Protein 4OB9 (pdb70)

InterPro domains:
  IPR000453 Chorismate synthase [MF_00300] (10-352)
  IPR000453 Chorismate synthase [PF01264] (10-345)
  IPR000453 Chorismate synthase [PIRSF001456] (4-351)
  IPR000453 Chorismate synthase [PTHR21085] (4-352)
  IPR000453 Chorismate synthase [TIGR00033] (10-350)
  IPR000453 Chorismate synthase [cd07304] (10-343)
  IPR020541 Chorismate synthase, conserved site [PS00787] (16-31)
  IPR020541 Chorismate synthase, conserved site [PS00788] (124-140)
  IPR020541 Chorismate synthase, conserved site [PS00789] (319-335)
  IPR035904 Chorismate synthase AroC superfamily [G3DSA:3.60.150.10] (1-363)
  IPR035904 Chorismate synthase AroC superfamily [SSF103263] (4-351)

Foldseek 3Di:
DDPAWDFDAQIKGKDDDLPGQKIKIKTAHDDKFFFDAQVLQVVLLVVLFLDQVPDDPDHDPDWGKHWDDQDDPRIGHNDIIMIMIGDCVVVPDDGDPSRVQRSLLSSLSVLQSVCCAWQVKDKFKAWQDWAPQGADDADCVCLSVARQSHRHPVSRVVVVVVLVVCLVVQAATKTKMKMKIARQDWFFFDPDQTQLQNQLFVLLPVDPQWDDKAWALGPVPVVDDDDQDDPDPDGDDPPPPNRQQGDPSIGPSHMHIMMTMGGTDHVSPRHRYSVSSCRSSSSSSNSSSSSSRVVVRVVVDDDDDDPPGRGHD/DDPAWDFDQFIWGWDDDLPGQKIKIKTAHDAKFQQDDQVLQVVLLCLLQPAQVRRPPNDDHDWGKHWDDQDDPRIGPRGIIMIMTGDPPPVVDDGDCSRVLSRLLSSLSSLQSVCCVVFNKDKFKAWQDKAPQGADDAACVCLSVARQSHRHNVCRVVVVVVLVVQLVPQEATKTKMKMKIFRADWFFADPDQTQLVNQLFVLLVPDPQWDDKAWAVGPCVVVDDDDQDDDDDPPDDRPPPNRQQADPRIGDRGMHIMMTMGGFDHVRDSDYYSPSSCRSSSSSSSSSSSSSRVVVRCVPPPHDDDPQDPHPD

Radius of gyration: 24.85 Å; Cα contacts (8 Å, |Δi|>4): 1427; chains: 2; bounding box: 66×76×68 Å

CATH classification: 3.60.150.10

Sequence (626 aa):
MAGNSIGQLFRVTTCGESHGVGLMAIVDGVPPGLALTEEDLQKDLDRRKPGTSKFATQRKEPDQVEIISGVFEGKTTGTPIGLLIRNTDQKGGGRSSARETAMRVAAGAIAKKYLAEKFGVLIRGHVTQIGNEVAEKLDWNEVPNNPFFCGDVDAVPRFEALVTSLREQGTSCGAKLEILAEKVPVGWGEPVFDRLDADIAHAMMSINAVKGVEIGDGFAVAGQFGHETRDELTSHGFLANHAGGILGGISSGQTIRVAIALKPTAKGRHDPCVGVRATPIAEAMLAIVLMDHFLRHRAQNADVVPPFAPIEPMAGNSIGQLFRVTTCGESHGVGLMAIVDGVPPGLALTEEDLQKDLDRRKPGTSKFATQRKEPDQVEIISGVFEGKTTGTPIGLLIRNTDQKGGGRSSARETAMRVAAGAIAKKYLAEKFGVLIRGHVTQIGNEVAEKLDWNEVPNNPFFCGDVDAVPRFEALVTSLREQGTSCGAKLEILAEKVPVGWGEPVFDRLDADIAHAMMSINAVKGVEIGDGFAVAGQFGHETRDELTSHGFLANHAGGILGGISSGQTIRVAIALKPTAKGRHDPCVGVRATPIAEAMLAIVLMDHFLRHRAQNADVVPPFAPIEP

B-factor: mean 46.36, std 29.15, range [14.9, 162.85]

Structure (mmCIF, N/CA/C/O backbone):
data_4OB9
#
_entry.id   4OB9
#
_cell.length_a   72.980
_cell.length_b   89.790
_cell.length_c   108.380
_cell.angle_alpha   90.00
_cell.angle_beta   90.00
_cell.angle_gamma   90.00
#
_symmetry.space_group_name_H-M   'P 21 2 21'
#
loop_
_entity.id
_entity.type
_entity.pdbx_description
1 polymer 'Chorismate synthase'
2 water water
#
loop_
_atom_site.group_PDB
_atom_site.id
_atom_site.type_symbol
_atom_site.label_atom_id
_atom_site.label_alt_id
_atom_site.label_comp_id
_atom_site.label_asym_id
_atom_site.label_entity_id
_atom_site.label_seq_id
_atom_site.pdbx_PDB_ins_code
_atom_site.Cartn_x
_atom_site.Cartn_y
_atom_site.Cartn_z
_atom_site.occupancy
_atom_site.B_iso_or_equiv
_atom_site.auth_seq_id
_atom_site.auth_comp_id
_atom_site.auth_asym_id
_atom_site.auth_atom_id
_atom_site.pdbx_PDB_model_num
ATOM 1 N N . MET A 1 1 ? -4.346 97.781 121.649 1.00 34.29 1 MET A N 1
ATOM 2 C CA . MET A 1 1 ? -3.829 98.915 122.426 1.00 34.73 1 MET A CA 1
ATOM 3 C C . MET A 1 1 ? -2.350 98.964 121.979 1.00 35.68 1 MET A C 1
ATOM 4 O O . MET A 1 1 ? -1.478 98.151 122.374 1.00 35.78 1 MET A O 1
ATOM 9 N N . ALA A 1 2 ? -2.125 99.897 121.053 1.00 31.15 2 ALA A N 1
ATOM 10 C CA . ALA A 1 2 ? -0.947 99.973 120.298 1.00 25.63 2 ALA A CA 1
ATOM 11 C C . ALA A 1 2 ? -1.018 101.250 119.510 1.00 28.46 2 ALA A C 1
ATOM 12 O O . ALA A 1 2 ? -2.113 101.754 119.235 1.00 30.10 2 ALA A O 1
ATOM 14 N N . GLY A 1 3 ? 0.173 101.829 119.312 1.00 26.51 3 GLY A N 1
ATOM 15 C CA . GLY A 1 3 ? 0.526 102.567 118.148 1.00 23.08 3 GLY A CA 1
ATOM 16 C C . GLY A 1 3 ? 1.555 101.626 117.486 1.00 23.76 3 GLY A C 1
ATOM 17 O O . GLY A 1 3 ? 2.735 101.534 117.894 1.00 21.05 3 GLY A O 1
ATOM 18 N N . ASN A 1 4 ? 1.082 100.939 116.434 1.00 22.22 4 ASN A N 1
ATOM 19 C CA . ASN A 1 4 ? 1.671 99.700 115.932 1.00 20.84 4 ASN A CA 1
ATOM 20 C C . ASN A 1 4 ? 2.448 99.917 114.644 1.00 20.73 4 ASN A C 1
ATOM 21 O O . ASN A 1 4 ? 2.833 98.968 113.943 1.00 19.83 4 ASN A O 1
ATOM 26 N N . SER A 1 5 ? 2.751 101.174 114.375 1.00 19.46 5 SER A N 1
ATOM 27 C CA . SER A 1 5 ? 3.517 101.455 113.203 1.00 20.32 5 SER A CA 1
ATOM 28 C C . SER A 1 5 ? 4.584 102.544 113.344 1.00 18.60 5 SER A C 1
ATOM 29 O O . SER A 1 5 ? 4.464 103.423 114.188 1.00 17.16 5 SER A O 1
ATOM 32 N N . ILE A 1 6 ? 5.615 102.477 112.505 1.00 17.51 6 ILE A N 1
ATOM 33 C CA . ILE A 1 6 ? 6.748 103.407 112.536 1.00 18.38 6 ILE A CA 1
ATOM 34 C C . ILE A 1 6 ? 7.335 103.634 111.136 1.00 19.10 6 ILE A C 1
ATOM 35 O O . ILE A 1 6 ? 7.372 102.713 110.344 1.00 20.41 6 ILE A O 1
ATOM 40 N N . GLY A 1 7 ? 7.732 104.874 110.826 1.00 19.05 7 GLY A N 1
ATOM 41 C CA . GLY A 1 7 ? 8.207 105.264 109.498 1.00 19.20 7 GLY A CA 1
ATOM 42 C C . GLY A 1 7 ? 7.206 106.080 108.679 1.00 20.71 7 GLY A C 1
ATOM 43 O O . GLY A 1 7 ? 6.030 105.998 108.930 1.00 22.79 7 GLY A O 1
ATOM 44 N N . GLN A 1 8 ? 7.668 106.874 107.713 1.00 21.77 8 GLN A N 1
ATOM 45 C CA . GLN A 1 8 ? 6.795 107.519 106.745 1.00 23.38 8 GLN A CA 1
ATOM 46 C C . GLN A 1 8 ? 6.963 106.833 105.378 1.00 24.92 8 GLN A C 1
ATOM 47 O O . GLN A 1 8 ? 5.976 106.448 104.749 1.00 27.47 8 GLN A O 1
ATOM 53 N N . LEU A 1 9 ? 8.192 106.599 104.926 1.00 24.91 9 LEU A N 1
ATOM 54 C CA . LEU A 1 9 ? 8.362 105.877 103.624 1.00 24.17 9 LEU A CA 1
ATOM 55 C C . LEU A 1 9 ? 8.750 104.384 103.812 1.00 24.68 9 LEU A C 1
ATOM 56 O O . LEU A 1 9 ? 8.124 103.473 103.297 1.00 25.12 9 LEU A O 1
ATOM 61 N N . PHE A 1 10 ? 9.792 104.139 104.578 1.00 24.23 10 PHE A N 1
ATOM 62 C CA . PHE A 1 10 ? 10.011 102.802 105.055 1.00 22.35 10 PHE A CA 1
ATOM 63 C C . PHE A 1 10 ? 9.197 102.734 106.313 1.00 22.47 10 PHE A C 1
ATOM 64 O O . PHE A 1 10 ? 9.617 103.268 107.345 1.00 22.36 10 PHE A O 1
ATOM 72 N N . ARG A 1 11 ? 8.086 102.007 106.225 1.00 22.34 11 ARG A N 1
ATOM 73 C CA . ARG A 1 11 ? 7.054 101.988 107.211 1.00 22.47 11 ARG A CA 1
ATOM 74 C C . ARG A 1 11 ? 6.933 100.562 107.633 1.00 22.39 11 ARG A C 1
ATOM 75 O O . ARG A 1 11 ? 6.927 99.634 106.816 1.00 21.42 11 ARG A O 1
ATOM 83 N N . VAL A 1 12 ? 6.846 100.369 108.935 1.00 22.90 12 VAL A N 1
ATOM 84 C CA . VAL A 1 12 ? 6.650 99.051 109.480 1.00 21.41 12 VAL A CA 1
ATOM 85 C C . VAL A 1 12 ? 5.462 98.994 110.395 1.00 21.33 12 VAL A C 1
ATOM 86 O O . VAL A 1 12 ? 5.472 99.685 111.410 1.00 23.02 12 VAL A O 1
ATOM 90 N N . THR A 1 13 ? 4.493 98.123 110.089 1.00 20.62 13 THR A N 1
ATOM 91 C CA . THR A 1 13 ? 3.260 97.987 110.871 1.00 19.61 13 THR A CA 1
ATOM 92 C C . THR A 1 13 ? 3.128 96.588 111.412 1.00 19.13 13 THR A C 1
ATOM 93 O O . THR A 1 13 ? 3.358 95.609 110.706 1.00 19.32 13 THR A O 1
ATOM 97 N N . THR A 1 14 ? 2.745 96.479 112.671 1.00 18.55 14 THR A N 1
ATOM 98 C CA . THR A 1 14 ? 2.818 95.222 113.330 1.00 17.56 14 THR A CA 1
ATOM 99 C C . THR A 1 14 ? 1.577 94.982 114.108 1.00 19.42 14 THR A C 1
ATOM 100 O O . THR A 1 14 ? 0.821 95.911 114.394 1.00 17.83 14 THR A O 1
ATOM 104 N N . CYS A 1 15 ? 1.395 93.709 114.455 1.00 21.11 15 CYS A N 1
ATOM 105 C CA . CYS A 1 15 ? 0.364 93.259 115.366 1.00 22.12 15 CYS A CA 1
ATOM 106 C C . CYS A 1 15 ? 0.718 91.861 115.921 1.00 21.81 15 CYS A C 1
ATOM 107 O O . CYS A 1 15 ? 1.634 91.206 115.442 1.00 22.58 15 CYS A O 1
ATOM 110 N N . GLY A 1 16 ? -0.008 91.394 116.920 1.00 23.31 16 GLY A N 1
ATOM 111 C CA . GLY A 1 16 ? 0.334 90.131 117.549 1.00 26.79 16 GLY A CA 1
ATOM 112 C C . GLY A 1 16 ? 0.503 90.235 119.051 1.00 30.16 16 GLY A C 1
ATOM 113 O O . GLY A 1 16 ? 1.243 91.098 119.582 1.00 30.31 16 GLY A O 1
ATOM 114 N N . GLU A 1 17 ? -0.218 89.375 119.754 1.00 30.55 17 GLU A N 1
ATOM 115 C CA . GLU A 1 17 ? 0.024 89.217 121.166 1.00 34.18 17 GLU A CA 1
ATOM 116 C C . GLU A 1 17 ? 0.958 88.000 121.343 1.00 37.03 17 GLU A C 1
ATOM 117 O O . GLU A 1 17 ? 0.945 87.055 120.528 1.00 36.06 17 GLU A O 1
ATOM 123 N N . SER A 1 18 ? 1.784 88.045 122.384 1.00 37.30 18 SER A N 1
ATOM 124 C CA . SER A 1 18 ? 2.654 86.925 122.772 1.00 41.13 18 SER A CA 1
ATOM 125 C C . SER A 1 18 ? 1.958 85.561 122.974 1.00 38.68 18 SER A C 1
ATOM 126 O O . SER A 1 18 ? 2.554 84.518 122.734 1.00 34.22 18 SER A O 1
ATOM 129 N N . HIS A 1 19 ? 0.717 85.543 123.393 1.00 41.57 19 HIS A N 1
ATOM 130 C CA . HIS A 1 19 ? -0.030 84.308 123.392 1.00 46.37 19 HIS A CA 1
ATOM 131 C C . HIS A 1 19 ? -1.115 84.290 122.416 1.00 42.03 19 HIS A C 1
ATOM 132 O O . HIS A 1 19 ? -2.038 83.512 122.518 1.00 42.12 19 HIS A O 1
ATOM 139 N N . GLY A 1 20 ? -1.017 85.187 121.474 1.00 37.51 20 GLY A N 1
ATOM 140 C CA . GLY A 1 20 ? -1.888 85.202 120.321 1.00 34.79 20 GLY A CA 1
ATOM 141 C C . GLY A 1 20 ? -1.463 84.093 119.385 1.00 31.27 20 GLY A C 1
ATOM 142 O O . GLY A 1 20 ? -0.438 83.449 119.608 1.00 29.21 20 GLY A O 1
ATOM 143 N N . VAL A 1 21 ? -2.239 83.904 118.325 1.00 28.93 21 VAL A N 1
ATOM 144 C CA . VAL A 1 21 ? -1.925 82.914 117.315 1.00 29.46 21 VAL A CA 1
ATOM 145 C C . VAL A 1 21 ? -0.559 83.174 116.649 1.00 29.56 21 VAL A C 1
ATOM 146 O O . VAL A 1 21 ? 0.277 82.264 116.495 1.00 31.63 21 VAL A O 1
ATOM 150 N N . GLY A 1 22 ? -0.303 84.411 116.271 1.00 27.85 22 GLY A N 1
ATOM 151 C CA . GLY A 1 22 ? 0.972 84.684 115.613 1.00 26.30 22 GLY A CA 1
ATOM 152 C C . GLY A 1 22 ? 1.261 86.157 115.659 1.00 24.75 22 GLY A C 1
ATOM 153 O O . GLY A 1 22 ? 0.516 86.909 116.282 1.00 23.50 22 GLY A O 1
ATOM 154 N N . LEU A 1 23 ? 2.349 86.553 115.004 1.00 23.51 23 LEU A N 1
ATOM 155 C CA . LEU A 1 23 ? 2.803 87.930 114.977 1.00 22.15 23 LEU A CA 1
ATOM 156 C C . LEU A 1 23 ? 2.909 88.324 113.536 1.00 21.44 23 LEU A C 1
ATOM 157 O O . LEU A 1 23 ? 3.138 87.484 112.707 1.00 20.93 23 LEU A O 1
ATOM 162 N N . MET A 1 24 ? 2.745 89.596 113.215 1.00 21.54 24 MET A N 1
ATOM 163 C CA . MET A 1 24 ? 2.776 89.982 111.819 1.00 21.43 24 MET A CA 1
ATOM 164 C C . MET A 1 24 ? 3.374 91.346 111.685 1.00 21.15 24 MET A C 1
ATOM 165 O O . MET A 1 24 ? 3.284 92.156 112.613 1.00 19.57 24 MET A O 1
ATOM 170 N N . ALA A 1 25 ? 3.963 91.593 110.515 1.00 18.83 25 ALA A N 1
ATOM 171 C CA . ALA A 1 25 ? 4.254 92.948 110.136 1.00 19.12 25 ALA A CA 1
ATOM 172 C C . ALA A 1 25 ? 3.921 93.114 108.669 1.00 18.44 25 ALA A C 1
ATOM 173 O O . ALA A 1 25 ? 3.732 92.121 107.956 1.00 17.62 25 ALA A O 1
ATOM 175 N N . ILE A 1 26 ? 3.793 94.360 108.249 1.00 16.50 26 ILE A N 1
ATOM 176 C CA . ILE A 1 26 ? 3.740 94.652 106.868 1.00 18.11 26 ILE A CA 1
ATOM 177 C C . ILE A 1 26 ? 4.758 95.744 106.720 1.00 18.27 26 ILE A C 1
ATOM 178 O O . ILE A 1 26 ? 4.654 96.752 107.390 1.00 19.98 26 ILE A O 1
ATOM 183 N N . VAL A 1 27 ? 5.729 95.531 105.876 1.00 17.66 27 VAL A N 1
ATOM 184 C CA . VAL A 1 27 ? 6.751 96.495 105.669 1.00 18.92 27 VAL A CA 1
ATOM 185 C C . VAL A 1 27 ? 6.631 97.171 104.337 1.00 20.73 27 VAL A C 1
ATOM 186 O O . VAL A 1 27 ? 6.721 96.542 103.337 1.00 23.62 27 VAL A O 1
ATOM 190 N N . ASP A 1 28 ? 6.481 98.480 104.364 1.00 21.56 28 ASP A N 1
ATOM 191 C CA . ASP A 1 28 ? 6.353 99.286 103.181 1.00 22.31 28 ASP A CA 1
ATOM 192 C C . ASP A 1 28 ? 7.622 99.874 102.734 1.00 20.74 28 ASP A C 1
ATOM 193 O O . ASP A 1 28 ? 8.463 100.053 103.503 1.00 21.34 28 ASP A O 1
ATOM 198 N N . GLY A 1 29 ? 7.739 100.161 101.456 1.00 20.02 29 GLY A N 1
ATOM 199 C CA . GLY A 1 29 ? 8.785 100.996 100.907 1.00 18.42 29 GLY A CA 1
ATOM 200 C C . GLY A 1 29 ? 10.161 100.552 100.469 1.00 18.75 29 GLY A C 1
ATOM 201 O O . GLY A 1 29 ? 10.908 101.334 99.992 1.00 17.50 29 GLY A O 1
ATOM 202 N N . VAL A 1 30 ? 10.476 99.292 100.621 1.00 18.92 30 VAL A N 1
ATOM 203 C CA . VAL A 1 30 ? 11.717 98.770 100.133 1.00 20.59 30 VAL A CA 1
ATOM 204 C C . VAL A 1 30 ? 11.658 98.698 98.633 1.00 21.79 30 VAL A C 1
ATOM 205 O O . VAL A 1 30 ? 10.754 98.135 98.077 1.00 23.70 30 VAL A O 1
ATOM 209 N N . PRO A 1 31 ? 12.662 99.268 98.008 1.00 21.83 31 PRO A N 1
ATOM 210 C CA . PRO A 1 31 ? 12.862 99.248 96.529 1.00 22.80 31 PRO A CA 1
ATOM 211 C C . PRO A 1 31 ? 12.862 97.840 95.955 1.00 23.01 31 PRO A C 1
ATOM 212 O O . PRO A 1 31 ? 13.125 96.908 96.672 1.00 24.38 31 PRO A O 1
ATOM 216 N N . PRO A 1 32 ? 12.544 97.669 94.664 1.00 24.41 32 PRO A N 1
ATOM 217 C CA . PRO A 1 32 ? 12.672 96.323 94.140 1.00 23.94 32 PRO A CA 1
ATOM 218 C C . PRO A 1 32 ? 14.137 95.938 94.003 1.00 26.09 32 PRO A C 1
ATOM 219 O O . PRO A 1 32 ? 15.015 96.840 93.921 1.00 25.84 32 PRO A O 1
ATOM 223 N N . GLY A 1 33 ? 14.406 94.621 94.042 1.00 25.37 33 GLY A N 1
ATOM 224 C CA . GLY A 1 33 ? 15.712 94.081 93.657 1.00 24.94 33 GLY A CA 1
ATOM 225 C C . GLY A 1 33 ? 16.737 93.756 94.734 1.00 29.70 33 GLY A C 1
ATOM 226 O O . GLY A 1 33 ? 17.905 93.502 94.414 1.00 35.47 33 GLY A O 1
ATOM 227 N N . LEU A 1 34 ? 16.330 93.738 96.007 1.00 26.90 34 LEU A N 1
ATOM 228 C CA . LEU A 1 34 ? 17.180 93.239 97.075 1.00 23.38 34 LEU A CA 1
ATOM 229 C C . LEU A 1 34 ? 16.982 91.733 97.277 1.00 22.81 34 LEU A C 1
ATOM 230 O O . LEU A 1 34 ? 15.884 91.208 97.203 1.00 24.01 34 LEU A O 1
ATOM 235 N N . ALA A 1 35 ? 18.077 91.040 97.506 1.00 22.16 35 ALA A N 1
ATOM 236 C CA . ALA A 1 35 ? 18.100 89.601 97.547 1.00 22.39 35 ALA A CA 1
ATOM 237 C C . ALA A 1 35 ? 17.632 89.344 98.932 1.00 22.67 35 ALA A C 1
ATOM 238 O O . ALA A 1 35 ? 18.171 89.962 99.870 1.00 23.28 35 ALA A O 1
ATOM 240 N N . LEU A 1 36 ? 16.610 88.497 99.094 1.00 23.79 36 LEU A N 1
ATOM 241 C CA . LEU A 1 36 ? 16.002 88.356 100.421 1.00 24.37 36 LEU A CA 1
ATOM 242 C C . LEU A 1 36 ? 15.267 87.039 100.596 1.00 26.66 36 LEU A C 1
ATOM 243 O O . LEU A 1 36 ? 14.359 86.745 99.835 1.00 27.78 36 LEU A O 1
ATOM 248 N N . THR A 1 37 ? 15.621 86.265 101.613 1.00 26.24 37 THR A N 1
ATOM 249 C CA . THR A 1 37 ? 14.773 85.154 101.984 1.00 29.44 37 THR A CA 1
ATOM 250 C C . THR A 1 37 ? 14.613 85.079 103.467 1.00 29.48 37 THR A C 1
ATOM 251 O O . THR A 1 37 ? 15.167 85.902 104.173 1.00 28.72 37 THR A O 1
ATOM 255 N N . GLU A 1 38 ? 13.872 84.073 103.931 1.00 30.40 38 GLU A N 1
ATOM 256 C CA . GLU A 1 38 ? 13.540 83.979 105.351 1.00 34.25 38 GLU A CA 1
ATOM 257 C C . GLU A 1 38 ? 14.845 83.946 106.111 1.00 34.44 38 GLU A C 1
ATOM 258 O O . GLU A 1 38 ? 14.972 84.627 107.134 1.00 34.63 38 GLU A O 1
ATOM 264 N N . GLU A 1 39 ? 15.843 83.236 105.584 1.00 36.04 39 GLU A N 1
ATOM 265 C CA . GLU A 1 39 ? 17.093 83.065 106.327 1.00 39.02 39 GLU A CA 1
ATOM 266 C C . GLU A 1 39 ? 17.762 84.362 106.678 1.00 35.60 39 GLU A C 1
ATOM 267 O O . GLU A 1 39 ? 18.345 84.472 107.722 1.00 38.51 39 GLU A O 1
ATOM 273 N N . ASP A 1 40 ? 17.678 85.353 105.811 1.00 36.45 40 ASP A N 1
ATOM 274 C CA . ASP A 1 40 ? 18.287 86.655 106.081 1.00 37.13 40 ASP A CA 1
ATOM 275 C C . ASP A 1 40 ? 17.641 87.292 107.296 1.00 35.89 40 ASP A C 1
ATOM 276 O O . ASP A 1 40 ? 18.198 88.197 107.908 1.00 34.84 40 ASP A O 1
ATOM 281 N N . LEU A 1 41 ? 16.450 86.819 107.620 1.00 32.21 41 LEU A N 1
ATOM 282 C CA . LEU A 1 41 ? 15.729 87.329 108.755 1.00 33.22 41 LEU A CA 1
ATOM 283 C C . LEU A 1 41 ? 15.960 86.448 110.002 1.00 35.26 41 LEU A C 1
ATOM 284 O O . LEU A 1 41 ? 16.113 86.984 111.097 1.00 33.84 41 LEU A O 1
ATOM 289 N N . GLN A 1 42 ? 15.991 85.114 109.853 1.00 36.42 42 GLN A N 1
ATOM 290 C CA . GLN A 1 42 ? 16.190 84.264 111.029 1.00 38.88 42 GLN A CA 1
ATOM 291 C C . GLN A 1 42 ? 17.538 84.573 111.621 1.00 39.24 42 GLN A C 1
ATOM 292 O O . GLN A 1 42 ? 17.665 84.698 112.836 1.00 43.49 42 GLN A O 1
ATOM 298 N N . LYS A 1 43 ? 18.540 84.716 110.772 1.00 38.74 43 LYS A N 1
ATOM 299 C CA . LYS A 1 43 ? 19.882 84.989 111.259 1.00 44.05 43 LYS A CA 1
ATOM 300 C C . LYS A 1 43 ? 19.800 86.097 112.283 1.00 44.25 43 LYS A C 1
ATOM 301 O O . LYS A 1 43 ? 20.357 85.974 113.367 1.00 48.54 43 LYS A O 1
ATOM 307 N N . ASP A 1 44 ? 19.080 87.163 111.952 1.00 42.67 44 ASP A N 1
ATOM 308 C CA . ASP A 1 44 ? 18.899 88.264 112.884 1.00 41.56 44 ASP A CA 1
ATOM 309 C C . ASP A 1 44 ? 17.990 87.888 114.042 1.00 41.49 44 ASP A C 1
ATOM 310 O O . ASP A 1 44 ? 18.317 88.165 115.179 1.00 41.20 44 ASP A O 1
ATOM 315 N N . LEU A 1 45 ? 16.860 87.240 113.773 1.00 41.30 45 LEU A N 1
ATOM 316 C CA . LEU A 1 45 ? 16.012 86.777 114.881 1.00 41.61 45 LEU A CA 1
ATOM 317 C C . LEU A 1 45 ? 16.765 85.903 115.882 1.00 41.80 45 LEU A C 1
ATOM 318 O O . LEU A 1 45 ? 16.686 86.151 117.082 1.00 40.87 45 LEU A O 1
ATOM 323 N N . ASP A 1 46 ? 17.515 84.921 115.374 1.00 42.27 46 ASP A N 1
ATOM 324 C CA . ASP A 1 46 ? 18.259 83.943 116.201 1.00 41.47 46 ASP A CA 1
ATOM 325 C C . ASP A 1 46 ? 19.472 84.527 116.967 1.00 41.49 46 ASP A C 1
ATOM 326 O O . ASP A 1 46 ? 20.017 83.891 117.870 1.00 47.37 46 ASP A O 1
ATOM 331 N N . ARG A 1 47 ? 19.857 85.751 116.625 1.00 41.67 47 ARG A N 1
ATOM 332 C CA . ARG A 1 47 ? 20.903 86.501 117.342 1.00 42.27 47 ARG A CA 1
ATOM 333 C C . ARG A 1 47 ? 20.494 87.074 118.699 1.00 44.12 47 ARG A C 1
ATOM 334 O O . ARG A 1 47 ? 21.324 87.618 119.397 1.00 47.30 47 ARG A O 1
ATOM 342 N N . ARG A 1 48 ? 19.214 86.965 119.055 1.00 50.36 48 ARG A N 1
ATOM 343 C CA . ARG A 1 48 ? 18.720 87.293 120.396 1.00 51.33 48 ARG A CA 1
ATOM 344 C C . ARG A 1 48 ? 19.265 86.270 121.393 1.00 58.57 48 ARG A C 1
ATOM 345 O O . ARG A 1 48 ? 19.321 86.508 122.602 1.00 62.18 48 ARG A O 1
ATOM 353 N N . LYS A 1 49 ? 19.636 85.110 120.873 1.00 63.98 49 LYS A N 1
ATOM 354 C CA . LYS A 1 49 ? 20.284 84.092 121.667 1.00 71.56 49 LYS A CA 1
ATOM 355 C C . LYS A 1 49 ? 21.731 83.940 121.172 1.00 76.36 49 LYS A C 1
ATOM 356 O O . LYS A 1 49 ? 21.984 83.176 120.227 1.00 80.24 49 LYS A O 1
ATOM 362 N N . PRO A 1 50 ? 22.680 84.692 121.783 1.00 76.07 50 PRO A N 1
ATOM 363 C CA . PRO A 1 50 ? 24.081 84.673 121.324 1.00 77.90 50 PRO A CA 1
ATOM 364 C C . PRO A 1 50 ? 24.620 83.248 121.184 0.50 80.04 50 PRO A C 1
ATOM 365 O O . PRO A 1 50 ? 25.452 82.978 120.319 0.50 81.98 50 PRO A O 1
ATOM 369 N N . GLY A 1 51 ? 24.135 82.346 122.029 0.50 78.62 51 GLY A N 1
ATOM 370 C CA . GLY A 1 51 ? 24.337 80.927 121.815 0.50 76.11 51 GLY A CA 1
ATOM 371 C C . GLY A 1 51 ? 22.966 80.306 121.679 0.50 75.54 51 GLY A C 1
ATOM 372 O O . GLY A 1 51 ? 22.103 80.522 122.531 0.50 76.51 51 GLY A O 1
ATOM 373 N N . THR A 1 52 ? 22.744 79.567 120.596 0.50 72.88 52 THR A N 1
ATOM 374 C CA . THR A 1 52 ? 21.493 78.829 120.431 0.50 74.80 52 THR A CA 1
ATOM 375 C C . THR A 1 52 ? 21.701 77.347 120.762 0.50 73.93 52 THR A C 1
ATOM 376 O O . THR A 1 52 ? 20.784 76.675 121.236 0.50 74.63 52 THR A O 1
ATOM 380 N N . SER A 1 53 ? 22.887 76.858 120.450 0.50 76.33 53 SER A N 1
ATOM 381 C CA . SER A 1 53 ? 23.516 75.691 121.049 0.50 78.97 53 SER A CA 1
ATOM 382 C C . SER A 1 53 ? 23.875 75.919 122.529 0.50 80.23 53 SER A C 1
ATOM 383 O O . SER A 1 53 ? 23.751 75.025 123.350 0.50 83.59 53 SER A O 1
ATOM 386 N N . LYS A 1 54 ? 24.223 77.150 122.864 0.50 81.28 54 LYS A N 1
ATOM 387 C CA . LYS A 1 54 ? 24.553 77.502 124.222 0.50 82.26 54 LYS A CA 1
ATOM 388 C C . LYS A 1 54 ? 23.327 77.826 125.079 0.50 87.96 54 LYS A C 1
ATOM 389 O O . LYS A 1 54 ? 23.140 78.972 125.477 0.50 89.30 54 LYS A O 1
ATOM 395 N N . PHE A 1 55 ? 22.517 76.819 125.407 0.50 93.89 55 PHE A N 1
ATOM 396 C CA . PHE A 1 55 ? 21.403 77.020 126.329 0.50 96.16 55 PHE A CA 1
ATOM 397 C C . PHE A 1 55 ? 21.231 76.136 127.550 0.50 94.37 55 PHE A C 1
ATOM 398 O O . PHE A 1 55 ? 21.774 75.043 127.587 0.50 91.16 55 PHE A O 1
ATOM 406 N N . ALA A 1 56 ? 20.564 76.674 128.566 0.50 93.49 56 ALA A N 1
ATOM 407 C CA . ALA A 1 56 ? 20.614 76.413 130.007 0.50 94.08 56 ALA A CA 1
ATOM 408 C C . ALA A 1 56 ? 20.307 74.961 130.306 0.50 93.70 56 ALA A C 1
ATOM 409 O O . ALA A 1 56 ? 21.152 74.255 130.840 0.50 91.22 56 ALA A O 1
ATOM 411 N N . THR A 1 57 ? 19.110 74.512 129.964 0.50 92.47 57 THR A N 1
ATOM 412 C CA . THR A 1 57 ? 18.850 73.085 129.952 0.50 87.96 57 THR A CA 1
ATOM 413 C C . THR A 1 57 ? 18.107 72.434 128.816 0.50 87.02 57 THR A C 1
ATOM 414 O O . THR A 1 57 ? 18.264 71.252 128.585 0.50 82.85 57 THR A O 1
ATOM 418 N N . GLN A 1 58 ? 17.306 73.205 128.099 0.50 90.06 58 GLN A N 1
ATOM 419 C CA . GLN A 1 58 ? 16.781 72.796 126.800 0.50 90.00 58 GLN A CA 1
ATOM 420 C C . GLN A 1 58 ? 16.334 73.976 125.954 0.50 91.98 58 GLN A C 1
ATOM 421 O O . GLN A 1 58 ? 16.049 75.052 126.479 0.50 92.38 58 GLN A O 1
ATOM 427 N N . ARG A 1 59 ? 16.318 73.752 124.640 0.50 95.43 59 ARG A N 1
ATOM 428 C CA . ARG A 1 59 ? 15.911 74.742 123.643 0.50 96.84 59 ARG A CA 1
ATOM 429 C C . ARG A 1 59 ? 14.934 74.184 122.604 0.50 100.95 59 ARG A C 1
ATOM 430 O O . ARG A 1 59 ? 15.091 73.068 122.134 0.50 104.93 59 ARG A O 1
ATOM 438 N N . LYS A 1 60 ? 13.951 74.972 122.210 1.00 106.56 60 LYS A N 1
ATOM 439 C CA . LYS A 1 60 ? 13.068 74.594 121.103 1.00 107.01 60 LYS A CA 1
ATOM 440 C C . LYS A 1 60 ? 13.701 74.970 119.759 1.00 106.82 60 LYS A C 1
ATOM 441 O O . LYS A 1 60 ? 14.850 75.368 119.710 1.00 104.14 60 LYS A O 1
ATOM 447 N N . GLU A 1 61 ? 12.952 74.809 118.675 1.00 108.56 61 GLU A N 1
ATOM 448 C CA . GLU A 1 61 ? 13.496 74.763 117.312 1.00 98.83 61 GLU A CA 1
ATOM 449 C C . GLU A 1 61 ? 14.248 75.935 116.635 1.00 85.49 61 GLU A C 1
ATOM 450 O O . GLU A 1 61 ? 15.202 75.662 115.932 1.00 85.45 61 GLU A O 1
ATOM 456 N N . PRO A 1 62 ? 13.869 77.204 116.759 1.00 72.52 62 PRO A N 1
ATOM 457 C CA . PRO A 1 62 ? 12.757 77.754 117.519 1.00 64.93 62 PRO A CA 1
ATOM 458 C C . PRO A 1 62 ? 11.514 77.998 116.702 1.00 66.20 62 PRO A C 1
ATOM 459 O O . PRO A 1 62 ? 10.849 77.082 116.282 1.00 72.58 62 PRO A O 1
ATOM 463 N N . ASP A 1 63 ? 11.186 79.263 116.524 1.00 56.63 63 ASP A N 1
ATOM 464 C CA . ASP A 1 63 ? 9.980 79.658 115.822 1.00 53.00 63 ASP A CA 1
ATOM 465 C C . ASP A 1 63 ? 10.400 80.418 114.608 1.00 50.11 63 ASP A C 1
ATOM 466 O O . ASP A 1 63 ? 11.218 81.307 114.689 1.00 52.10 63 ASP A O 1
ATOM 471 N N . GLN A 1 64 ? 9.810 80.061 113.489 1.00 39.10 64 GLN A N 1
ATOM 472 C CA . GLN A 1 64 ? 10.270 80.477 112.214 1.00 33.65 64 GLN A CA 1
ATOM 473 C C . GLN A 1 64 ? 9.439 81.538 111.530 1.00 31.70 64 GLN A C 1
ATOM 474 O O . GLN A 1 64 ? 8.267 81.412 111.382 1.00 32.36 64 GLN A O 1
ATOM 480 N N . VAL A 1 65 ? 10.092 82.589 111.094 1.00 29.46 65 VAL A N 1
ATOM 481 C CA . VAL A 1 65 ? 9.423 83.627 110.311 1.00 29.01 65 VAL A CA 1
ATOM 482 C C . VAL A 1 65 ? 9.142 83.174 108.877 1.00 29.44 65 VAL A C 1
ATOM 483 O O . VAL A 1 65 ? 9.961 82.521 108.270 1.00 29.30 65 VAL A O 1
ATOM 487 N N . GLU A 1 66 ? 7.974 83.518 108.349 1.00 30.48 66 GLU A N 1
ATOM 488 C CA . GLU A 1 66 ? 7.666 83.174 106.984 1.00 29.19 66 GLU A CA 1
ATOM 489 C C . GLU A 1 66 ? 7.402 84.465 106.263 1.00 28.49 66 GLU A C 1
ATOM 490 O O . GLU A 1 66 ? 6.781 85.342 106.835 1.00 31.66 66 GLU A O 1
ATOM 496 N N . ILE A 1 67 ? 7.893 84.604 105.033 1.00 28.73 67 ILE A N 1
ATOM 497 C CA . ILE A 1 67 ? 7.649 85.796 104.190 1.00 26.16 67 ILE A CA 1
ATOM 498 C C . ILE A 1 67 ? 6.430 85.581 103.309 1.00 24.30 67 ILE A C 1
ATOM 499 O O . ILE A 1 67 ? 6.388 84.668 102.507 1.00 27.47 67 ILE A O 1
ATOM 504 N N . ILE A 1 68 ? 5.439 86.424 103.437 1.00 22.52 68 ILE A N 1
ATOM 505 C CA . ILE A 1 68 ? 4.179 86.132 102.801 1.00 21.63 68 ILE A CA 1
ATOM 506 C C . ILE A 1 68 ? 4.018 86.765 101.446 1.00 23.18 68 ILE A C 1
ATOM 507 O O . ILE A 1 68 ? 3.303 86.217 100.601 1.00 27.20 68 ILE A O 1
ATOM 512 N N . SER A 1 69 ? 4.668 87.908 101.221 1.00 21.88 69 SER A N 1
ATOM 513 C CA . SER A 1 69 ? 4.491 88.641 99.988 1.00 21.02 69 SER A CA 1
ATOM 514 C C . SER A 1 69 ? 5.711 89.518 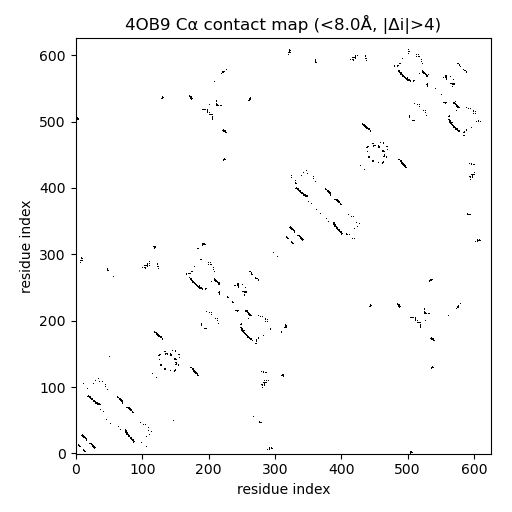99.715 1.00 22.08 69 SER A C 1
ATOM 515 O O . SER A 1 69 ? 6.587 89.648 100.573 1.00 23.58 69 SER A O 1
ATOM 518 N N . GLY A 1 70 ? 5.741 90.148 98.537 1.00 21.83 70 GLY A N 1
ATOM 519 C CA . GLY A 1 70 ? 6.762 91.149 98.168 1.00 22.03 70 GLY A CA 1
ATOM 520 C C . GLY A 1 70 ? 8.128 90.619 97.762 1.00 23.37 70 GLY A C 1
ATOM 521 O O . GLY A 1 70 ? 9.113 91.389 97.641 1.00 22.53 70 GLY A O 1
ATOM 522 N N . VAL A 1 71 ? 8.238 89.326 97.590 1.00 24.04 71 VAL A N 1
ATOM 523 C CA . VAL A 1 71 ? 9.435 88.752 97.040 1.00 26.51 71 VAL A CA 1
ATOM 524 C C . VAL A 1 71 ? 9.175 87.737 95.976 1.00 27.59 71 VAL A C 1
ATOM 525 O O . VAL A 1 71 ? 8.393 86.864 96.119 1.00 30.11 71 VAL A O 1
ATOM 529 N N . PHE A 1 72 ? 9.890 87.871 94.899 1.00 29.93 72 PHE A N 1
ATOM 530 C CA . PHE A 1 72 ? 9.771 86.974 93.806 1.00 27.85 72 PHE A CA 1
ATOM 531 C C . PHE A 1 72 ? 11.126 86.430 93.476 1.00 25.96 72 PHE A C 1
ATOM 532 O O . PHE A 1 72 ? 12.067 87.139 93.407 1.00 21.76 72 PHE A O 1
ATOM 540 N N . GLU A 1 73 ? 11.208 85.126 93.372 1.00 28.50 73 GLU A N 1
ATOM 541 C CA . GLU A 1 73 ? 12.389 84.472 92.894 1.00 27.85 73 GLU A CA 1
ATOM 542 C C . GLU A 1 73 ? 13.586 85.008 93.619 1.00 26.69 73 GLU A C 1
ATOM 543 O O . GLU A 1 73 ? 14.557 85.325 93.013 1.00 28.33 73 GLU A O 1
ATOM 549 N N . GLY A 1 74 ? 13.475 85.140 94.924 1.00 24.94 74 GLY A N 1
ATOM 550 C CA . GLY A 1 74 ? 14.518 85.660 95.766 1.00 21.38 74 GLY A CA 1
ATOM 551 C C . GLY A 1 74 ? 14.691 87.147 95.868 1.00 21.98 74 GLY A C 1
ATOM 552 O O . GLY A 1 74 ? 15.608 87.587 96.464 1.00 21.27 74 GLY A O 1
ATOM 553 N N . LYS A 1 75 ? 13.824 87.921 95.258 1.00 22.43 75 LYS A N 1
ATOM 554 C CA . LYS A 1 75 ? 14.023 89.396 95.256 1.00 23.28 75 LYS A CA 1
ATOM 555 C C . LYS A 1 75 ? 12.819 90.314 95.679 1.00 21.56 75 LYS A C 1
ATOM 556 O O . LYS A 1 75 ? 11.640 90.063 95.351 1.00 19.92 75 LYS A O 1
ATOM 562 N N . THR A 1 76 ? 13.095 91.410 96.367 1.00 19.39 76 THR A N 1
ATOM 563 C CA . THR A 1 76 ? 11.982 92.309 96.653 1.00 20.44 76 THR A CA 1
ATOM 564 C C . THR A 1 76 ? 11.374 92.782 95.343 1.00 20.34 76 THR A C 1
ATOM 565 O O . THR A 1 76 ? 12.106 93.115 94.425 1.00 22.01 76 THR A O 1
ATOM 569 N N . THR A 1 77 ? 10.053 92.817 95.251 1.00 19.77 77 THR A N 1
ATOM 570 C CA . THR A 1 77 ? 9.395 93.308 94.045 1.00 19.65 77 THR A CA 1
ATOM 571 C C . THR A 1 77 ? 9.080 94.806 94.148 1.00 18.91 77 THR A C 1
ATOM 572 O O . THR A 1 77 ? 8.725 95.465 93.190 1.00 15.75 77 THR A O 1
ATOM 576 N N . GLY A 1 78 ? 9.184 95.339 95.352 1.00 19.69 78 GLY A N 1
ATOM 577 C CA . GLY A 1 78 ? 8.796 96.708 95.528 1.00 19.28 78 GLY A CA 1
ATOM 578 C C . GLY A 1 78 ? 7.408 96.795 96.112 1.00 18.63 78 GLY A C 1
ATOM 579 O O . GLY A 1 78 ? 7.017 97.888 96.415 1.00 17.68 78 GLY A O 1
ATOM 580 N N . THR A 1 79 ? 6.699 95.662 96.292 1.00 18.07 79 THR A N 1
ATOM 581 C CA . THR A 1 79 ? 5.393 95.657 96.946 1.00 19.35 79 THR A CA 1
ATOM 582 C C . THR A 1 79 ? 5.456 95.472 98.447 1.00 19.80 79 THR A C 1
ATOM 583 O O . THR A 1 79 ? 6.420 94.950 98.929 1.00 23.41 79 THR A O 1
ATOM 587 N N . PRO A 1 80 ? 4.405 95.864 99.197 1.00 20.33 80 PRO A N 1
ATOM 588 C CA . PRO A 1 80 ? 4.493 95.637 100.656 1.00 20.07 80 PRO A CA 1
ATOM 589 C C . PRO A 1 80 ? 4.772 94.175 100.962 1.00 19.34 80 PRO A C 1
ATOM 590 O O . PRO A 1 80 ? 4.170 93.272 100.339 1.00 20.93 80 PRO A O 1
ATOM 594 N N . ILE A 1 81 ? 5.677 93.978 101.914 1.00 17.90 81 ILE A N 1
ATOM 595 C CA . ILE A 1 81 ? 6.204 92.679 102.242 1.00 17.18 81 ILE A CA 1
ATOM 596 C C . ILE A 1 81 ? 5.594 92.244 103.527 1.00 16.61 81 ILE A C 1
ATOM 597 O O . ILE A 1 81 ? 5.714 92.928 104.514 1.00 16.29 81 ILE A O 1
ATOM 602 N N . GLY A 1 82 ? 4.986 91.068 103.542 1.00 18.03 82 GLY A N 1
ATOM 603 C CA . GLY A 1 82 ? 4.243 90.605 104.706 1.00 16.53 82 GLY A CA 1
ATOM 604 C C . GLY A 1 82 ? 5.072 89.573 105.393 1.00 18.75 82 GLY A C 1
ATOM 605 O O . GLY A 1 82 ? 5.704 88.752 104.734 1.00 19.13 82 GLY A O 1
ATOM 606 N N . LEU A 1 83 ? 5.117 89.629 106.731 1.00 20.68 83 LEU A N 1
ATOM 607 C CA . LEU A 1 83 ? 5.900 88.683 107.509 1.00 19.88 83 LEU A CA 1
ATOM 608 C C . LEU A 1 83 ? 4.981 88.074 108.536 1.00 21.15 83 LEU A C 1
ATOM 609 O O . LEU A 1 83 ? 4.094 88.734 109.091 1.00 23.47 83 LEU A O 1
ATOM 614 N N . LEU A 1 84 ? 5.166 86.803 108.797 1.00 21.24 84 LEU A N 1
ATOM 615 C CA . LEU A 1 84 ? 4.339 86.154 109.761 1.00 22.87 84 LEU A CA 1
ATOM 616 C C . LEU A 1 84 ? 5.219 85.234 110.618 1.00 26.19 84 LEU A C 1
ATOM 617 O O . LEU A 1 84 ? 6.197 84.661 110.135 1.00 30.14 84 LEU A O 1
ATOM 622 N N . ILE A 1 85 ? 4.920 85.166 111.910 1.00 28.77 85 ILE A N 1
ATOM 623 C CA . ILE A 1 85 ? 5.455 84.151 112.784 1.00 30.07 85 ILE A CA 1
ATOM 624 C C . ILE A 1 85 ? 4.275 83.548 113.515 1.00 31.67 85 ILE A C 1
ATOM 625 O O . ILE A 1 85 ? 3.576 84.252 114.228 1.00 36.14 85 ILE A O 1
ATOM 630 N N . ARG A 1 86 ? 4.030 82.268 113.268 1.00 31.19 86 ARG A N 1
ATOM 631 C CA . ARG A 1 86 ? 3.014 81.506 113.945 1.00 35.54 86 ARG A CA 1
ATOM 632 C C . ARG A 1 86 ? 3.588 81.062 115.324 1.00 40.52 86 ARG A C 1
ATOM 633 O O . ARG A 1 86 ? 4.619 80.390 115.391 1.00 40.62 86 ARG A O 1
ATOM 641 N N . ASN A 1 87 ? 2.955 81.462 116.426 1.00 46.42 87 ASN A N 1
ATOM 642 C CA . ASN A 1 87 ? 3.442 81.063 117.753 1.00 46.90 87 ASN A CA 1
ATOM 643 C C . ASN A 1 87 ? 3.241 79.563 117.984 1.00 50.75 87 ASN A C 1
ATOM 644 O O . ASN A 1 87 ? 2.108 79.076 118.063 1.00 48.54 87 ASN A O 1
ATOM 649 N N . THR A 1 88 ? 4.322 78.844 118.166 1.00 54.51 88 THR A N 1
ATOM 650 C CA . THR A 1 88 ? 4.185 77.506 118.652 1.00 61.14 88 THR A CA 1
ATOM 651 C C . THR A 1 88 ? 4.239 77.643 120.159 1.00 68.43 88 THR A C 1
ATOM 652 O O . THR A 1 88 ? 5.218 77.342 120.794 1.00 62.51 88 THR A O 1
ATOM 656 N N . ASP A 1 89 ? 3.127 78.123 120.700 1.00 85.56 89 ASP A N 1
ATOM 657 C CA . ASP A 1 89 ? 2.954 78.345 122.127 1.00 104.39 89 ASP A CA 1
ATOM 658 C C . ASP A 1 89 ? 3.054 76.927 122.644 1.00 112.28 89 ASP A C 1
ATOM 659 O O . ASP A 1 89 ? 3.239 76.670 123.821 1.00 119.62 89 ASP A O 1
ATOM 664 N N . GLN A 1 90 ? 2.892 76.007 121.710 1.00 116.60 90 GLN A N 1
ATOM 665 C CA . GLN A 1 90 ? 2.981 74.577 121.950 1.00 119.59 90 GLN A CA 1
ATOM 666 C C . GLN A 1 90 ? 1.624 73.947 122.258 1.00 121.47 90 GLN A C 1
ATOM 667 O O . GLN A 1 90 ? 1.509 72.742 122.340 1.00 123.38 90 GLN A O 1
ATOM 673 N N . LYS A 1 91 ? 0.583 74.753 122.352 1.00 119.46 91 LYS A N 1
ATOM 674 C CA . LYS A 1 91 ? -0.753 74.198 122.464 1.00 119.57 91 LYS A CA 1
ATOM 675 C C . LYS A 1 91 ? -1.220 74.259 123.909 1.00 121.74 91 LYS A C 1
ATOM 676 O O . LYS A 1 91 ? -0.565 74.873 124.751 1.00 124.49 91 LYS A O 1
ATOM 682 N N . GLY A 1 122 ? 3.726 75.741 134.449 1.00 126.00 122 GLY A N 1
ATOM 683 C CA . GLY A 1 122 ? 4.218 75.762 133.081 1.00 130.10 122 GLY A CA 1
ATOM 684 C C . GLY A 1 122 ? 5.642 75.269 132.912 1.00 137.57 122 GLY A C 1
ATOM 685 O O . GLY A 1 122 ? 6.080 74.413 133.669 1.00 137.25 122 GLY A O 1
ATOM 686 N N . GLY A 1 123 ? 6.341 75.793 131.902 1.00 143.86 123 GLY A N 1
ATOM 687 C CA . GLY A 1 123 ? 7.702 75.380 131.571 1.00 144.04 123 GLY A CA 1
ATOM 688 C C . GLY A 1 123 ? 8.775 76.386 131.158 1.00 153.33 123 GLY A C 1
ATOM 689 O O . GLY A 1 123 ? 9.791 76.534 131.835 1.00 156.96 123 GLY A O 1
ATOM 690 N N . GLY A 1 124 ? 8.601 76.991 129.981 1.00 155.14 124 GLY A N 1
ATOM 691 C CA . GLY A 1 124 ? 9.425 78.113 129.525 1.00 143.55 124 GLY A CA 1
ATOM 692 C C . GLY A 1 124 ? 8.636 79.148 128.749 1.00 132.97 124 GLY A C 1
ATOM 693 O O . GLY A 1 124 ? 8.039 78.816 127.747 1.00 120.40 124 GLY A O 1
ATOM 694 N N . ARG A 1 125 ? 8.609 80.363 129.272 1.00 130.18 125 ARG A N 1
ATOM 695 C CA . ARG A 1 125 ? 7.881 81.471 128.682 1.00 127.99 125 ARG A CA 1
ATOM 696 C C . ARG A 1 125 ? 8.814 82.637 128.412 1.00 134.59 125 ARG A C 1
ATOM 697 O O . ARG A 1 125 ? 9.562 83.071 129.283 1.00 129.96 125 ARG A O 1
ATOM 705 N N . SER A 1 126 ? 8.784 83.145 127.194 1.00 143.04 126 SER A N 1
ATOM 706 C CA . SER A 1 126 ? 9.646 84.264 126.851 1.00 136.64 126 SER A CA 1
ATOM 707 C C . SER A 1 126 ? 8.987 85.385 126.032 1.00 125.27 126 SER A C 1
ATOM 708 O O . SER A 1 126 ? 7.996 85.208 125.301 1.00 107.30 126 SER A O 1
ATOM 711 N N . SER A 1 127 ? 9.560 86.558 126.206 1.00 116.73 127 SER A N 1
ATOM 712 C CA . SER A 1 127 ? 9.003 87.762 125.663 1.00 107.27 127 SER A CA 1
ATOM 713 C C . SER A 1 127 ? 9.745 88.106 124.395 1.00 94.33 127 SER A C 1
ATOM 714 O O . SER A 1 127 ? 9.584 89.172 123.836 1.00 87.07 127 SER A O 1
ATOM 717 N N . ALA A 1 128 ? 10.562 87.180 123.933 1.00 79.51 128 ALA A N 1
ATOM 718 C CA . ALA A 1 128 ? 11.308 87.481 122.746 1.00 71.16 128 ALA A CA 1
ATOM 719 C C . ALA A 1 128 ? 10.362 87.752 121.626 1.00 63.86 128 ALA A C 1
ATOM 720 O O . ALA A 1 128 ? 10.767 88.105 120.557 1.00 65.25 128 ALA A O 1
ATOM 722 N N . ARG A 1 129 ? 9.097 87.581 121.900 1.00 50.91 129 ARG A N 1
ATOM 723 C CA . ARG A 1 129 ? 8.051 87.599 120.890 1.00 52.22 129 ARG A CA 1
ATOM 724 C C . ARG A 1 129 ? 7.606 89.018 120.530 1.00 47.82 129 ARG A C 1
ATOM 725 O O . ARG A 1 129 ? 7.260 89.302 119.386 1.00 44.87 129 ARG A O 1
ATOM 733 N N . GLU A 1 130 ? 7.633 89.923 121.486 1.00 44.74 130 GLU A N 1
ATOM 734 C CA . GLU A 1 130 ? 7.162 91.271 121.180 1.00 45.56 130 GLU A CA 1
ATOM 735 C C . GLU A 1 130 ? 8.259 92.033 120.453 1.00 39.18 130 GLU A C 1
ATOM 736 O O . GLU A 1 130 ? 8.116 93.188 120.073 1.00 38.96 130 GLU A O 1
ATOM 742 N N . THR A 1 131 ? 9.358 91.342 120.246 1.00 34.61 131 THR A N 1
ATOM 743 C CA . THR A 1 131 ? 10.530 91.959 119.702 1.00 32.42 131 THR A CA 1
ATOM 744 C C . THR A 1 131 ? 10.785 91.439 118.314 1.00 28.78 131 THR A C 1
ATOM 745 O O . THR A 1 131 ? 11.575 92.013 117.589 1.00 31.13 131 THR A O 1
ATOM 749 N N . ALA A 1 132 ? 10.105 90.371 117.913 1.00 25.44 132 ALA A N 1
ATOM 750 C CA . ALA A 1 132 ? 10.512 89.691 116.678 1.00 25.49 132 ALA A CA 1
ATOM 751 C C . ALA A 1 132 ? 10.256 90.480 115.382 1.00 25.04 132 ALA A C 1
ATOM 752 O O . ALA A 1 132 ? 11.149 90.580 114.498 1.00 26.53 132 ALA A O 1
ATOM 754 N N . MET A 1 133 ? 9.077 91.078 115.261 1.00 24.71 133 MET A N 1
ATOM 755 C CA . MET A 1 133 ? 8.751 91.738 114.009 1.00 23.23 133 MET A CA 1
ATOM 756 C C . MET A 1 133 ? 9.681 92.925 113.821 1.00 22.33 133 MET A C 1
ATOM 757 O O . MET A 1 133 ? 10.086 93.224 112.697 1.00 22.55 133 MET A O 1
ATOM 762 N N . ARG A 1 134 ? 10.095 93.559 114.905 1.00 21.99 134 ARG A N 1
ATOM 763 C CA . ARG A 1 134 ? 11.064 94.629 114.769 1.00 24.96 134 ARG A CA 1
ATOM 764 C C . ARG A 1 134 ? 12.416 94.170 114.217 1.00 27.61 134 ARG A C 1
ATOM 765 O O . ARG A 1 134 ? 12.960 94.804 113.297 1.00 27.90 134 ARG A O 1
ATOM 773 N N . VAL A 1 135 ? 12.933 93.059 114.753 1.00 26.67 135 VAL A N 1
ATOM 774 C CA . VAL A 1 135 ? 14.223 92.550 114.338 1.00 26.43 135 VAL A CA 1
ATOM 775 C C . VAL A 1 135 ? 14.111 92.058 112.925 1.00 25.29 135 VAL A C 1
ATOM 776 O O . VAL A 1 135 ? 14.952 92.318 112.071 1.00 23.98 135 VAL A O 1
ATOM 780 N N . ALA A 1 136 ? 13.039 91.363 112.640 1.00 27.15 136 ALA A N 1
ATOM 781 C CA . ALA A 1 136 ? 12.930 90.847 111.284 1.00 25.18 136 ALA A CA 1
ATOM 782 C C . ALA A 1 136 ? 12.926 92.019 110.305 1.00 25.39 136 ALA A C 1
ATOM 783 O O . ALA A 1 136 ? 13.549 91.931 109.241 1.00 29.38 136 ALA A O 1
ATOM 785 N N . ALA A 1 137 ? 12.285 93.138 110.650 1.00 21.60 137 ALA A N 1
ATOM 786 C CA . ALA A 1 137 ? 12.185 94.187 109.647 1.00 19.91 137 ALA A CA 1
ATOM 787 C C . ALA A 1 137 ? 13.423 95.028 109.605 1.00 19.39 137 ALA A C 1
ATOM 788 O O . ALA A 1 137 ? 13.721 95.606 108.589 1.00 19.71 137 ALA A O 1
ATOM 790 N N . GLY A 1 138 ? 14.118 95.144 110.723 1.00 18.82 138 GLY A N 1
ATOM 791 C CA . GLY A 1 138 ? 15.390 95.799 110.727 1.00 19.49 138 GLY A CA 1
ATOM 792 C C . GLY A 1 138 ? 16.384 95.036 109.874 1.00 22.84 138 GLY A C 1
ATOM 793 O O . GLY A 1 138 ? 17.290 95.661 109.268 1.00 23.55 138 GLY A O 1
ATOM 794 N N . ALA A 1 139 ? 16.234 93.698 109.825 1.00 23.36 139 ALA A N 1
ATOM 795 C CA . ALA A 1 139 ? 17.178 92.826 109.113 1.00 24.85 139 ALA A CA 1
ATOM 796 C C . ALA A 1 139 ? 17.142 93.244 107.684 1.00 27.81 139 ALA A C 1
ATOM 797 O O . ALA A 1 139 ? 18.170 93.217 107.006 1.00 32.49 139 ALA A O 1
ATOM 799 N N . ILE A 1 140 ? 15.945 93.645 107.233 1.00 26.18 140 ILE A N 1
ATOM 800 C CA . ILE A 1 140 ? 15.701 94.028 105.847 1.00 22.84 140 ILE A CA 1
ATOM 801 C C . ILE A 1 140 ? 16.295 95.378 105.532 1.00 24.93 140 ILE A C 1
ATOM 802 O O . ILE A 1 140 ? 17.025 95.503 104.559 1.00 24.96 140 ILE A O 1
ATOM 807 N N . ALA A 1 141 ? 15.982 96.397 106.341 1.00 26.08 141 ALA A N 1
ATOM 808 C CA . ALA A 1 141 ? 16.592 97.704 106.185 1.00 24.54 141 ALA A CA 1
ATOM 809 C C . ALA A 1 141 ? 18.123 97.551 106.145 1.00 26.18 141 ALA A C 1
ATOM 810 O O . ALA A 1 141 ? 18.813 98.195 105.352 1.00 27.64 141 ALA A O 1
ATOM 812 N N . LYS A 1 142 ? 18.636 96.677 107.007 1.00 27.12 142 LYS A N 1
ATOM 813 C CA . LYS A 1 142 ? 20.067 96.523 107.271 1.00 26.36 142 LYS A CA 1
ATOM 814 C C . LYS A 1 142 ? 20.748 95.955 106.022 1.00 25.85 142 LYS A C 1
ATOM 815 O O . LYS A 1 142 ? 21.816 96.404 105.597 1.00 22.13 142 LYS A O 1
ATOM 821 N N . LYS A 1 143 ? 20.117 94.941 105.440 1.00 25.76 143 LYS A N 1
ATOM 822 C CA . LYS A 1 143 ? 20.666 94.348 104.243 1.00 26.03 143 LYS A CA 1
ATOM 823 C C . LYS A 1 143 ? 20.683 95.382 103.129 1.00 24.42 143 LYS A C 1
ATOM 824 O O . LYS A 1 143 ? 21.685 95.521 102.410 1.00 24.22 143 LYS A O 1
ATOM 830 N N . TYR A 1 144 ? 19.587 96.120 102.984 1.00 22.65 144 TYR A N 1
ATOM 831 C CA . TYR A 1 144 ? 19.532 97.079 101.887 1.00 23.26 144 TYR A CA 1
ATOM 832 C C . TYR A 1 144 ? 20.613 98.122 102.055 1.00 21.89 144 TYR A C 1
ATOM 833 O O . TYR A 1 144 ? 21.316 98.411 101.139 1.00 21.46 144 TYR A O 1
ATOM 842 N N . LEU A 1 145 ? 20.782 98.629 103.257 1.00 22.25 145 LEU A N 1
ATOM 843 C CA . LEU A 1 145 ? 21.809 99.609 103.506 1.00 23.74 145 LEU A CA 1
ATOM 844 C C . LEU A 1 145 ? 23.239 99.086 103.303 1.00 27.34 145 LEU A C 1
ATOM 845 O O . LEU A 1 145 ? 24.176 99.852 102.901 1.00 29.81 145 LEU A O 1
ATOM 850 N N . ALA A 1 146 ? 23.410 97.795 103.605 1.00 26.97 146 ALA A N 1
ATOM 851 C CA . ALA A 1 146 ? 24.705 97.156 103.504 1.00 28.44 146 ALA A CA 1
ATOM 852 C C . ALA A 1 146 ? 25.025 96.979 102.020 1.00 31.93 146 ALA A C 1
ATOM 853 O O . ALA A 1 146 ? 26.120 97.321 101.586 1.00 31.85 146 ALA A O 1
ATOM 855 N N . GLU A 1 147 ? 24.066 96.479 101.241 1.00 33.55 147 GLU A N 1
ATOM 856 C CA . GLU A 1 147 ? 24.307 96.273 99.804 1.00 37.58 147 GLU A CA 1
ATOM 857 C C . GLU A 1 147 ? 24.448 97.582 98.991 1.00 38.32 147 GLU A C 1
ATOM 858 O O . GLU A 1 147 ? 25.287 97.690 98.111 1.00 38.82 147 GLU A O 1
ATOM 864 N N . LYS A 1 148 ? 23.652 98.582 99.328 1.00 40.26 148 LYS A N 1
ATOM 865 C CA . LYS A 1 148 ? 23.564 99.804 98.559 1.00 38.41 148 LYS A CA 1
ATOM 866 C C . LYS A 1 148 ? 24.680 100.786 98.908 1.00 40.65 148 LYS A C 1
ATOM 867 O O . LYS A 1 148 ? 25.331 101.326 98.003 1.00 42.12 148 LYS A O 1
ATOM 873 N N . PHE A 1 149 ? 24.899 101.033 100.201 1.00 38.38 149 PHE A N 1
ATOM 874 C CA . PHE A 1 149 ? 25.850 102.064 100.608 1.00 34.90 149 PHE A CA 1
ATOM 875 C C . PHE A 1 149 ? 26.939 101.478 101.438 1.00 35.25 149 PHE A C 1
ATOM 876 O O . PHE A 1 149 ? 27.824 102.207 101.909 1.00 32.58 149 PHE A O 1
ATOM 884 N N . GLY A 1 150 ? 26.862 100.162 101.646 1.00 35.65 150 GLY A N 1
ATOM 885 C CA . GLY A 1 150 ? 27.855 99.460 102.447 1.00 31.02 150 GLY A CA 1
ATOM 886 C C . GLY A 1 150 ? 27.758 99.936 103.871 1.00 33.08 150 GLY A C 1
ATOM 887 O O . GLY A 1 150 ? 28.775 100.118 104.540 1.00 36.26 150 GLY A O 1
ATOM 888 N N . VAL A 1 151 ? 26.535 100.169 104.351 1.00 31.67 151 VAL A N 1
ATOM 889 C CA . VAL A 1 151 ? 26.432 100.702 105.696 1.00 29.65 151 VAL A CA 1
ATOM 890 C C . VAL A 1 151 ? 26.531 99.587 106.688 1.00 28.41 151 VAL A C 1
ATOM 891 O O . VAL A 1 151 ? 26.046 98.486 106.457 1.00 27.20 151 VAL A O 1
ATOM 895 N N . LEU A 1 152 ? 27.234 99.861 107.770 1.00 30.59 152 LEU A N 1
ATOM 896 C CA . LEU A 1 152 ? 27.525 98.850 108.770 1.00 28.29 152 LEU A CA 1
ATOM 897 C C . LEU A 1 152 ? 26.977 99.369 110.081 1.00 27.72 152 LEU A C 1
ATOM 898 O O . LEU A 1 152 ? 27.423 100.406 110.580 1.00 26.06 152 LEU A O 1
ATOM 903 N N . ILE A 1 153 ? 25.967 98.663 110.585 1.00 25.47 153 ILE A N 1
ATOM 904 C CA . ILE A 1 153 ? 25.339 98.919 111.858 1.00 24.67 153 ILE A CA 1
ATOM 905 C C . ILE A 1 153 ? 25.678 97.744 112.822 1.00 26.51 153 ILE A C 1
ATOM 906 O O . ILE A 1 153 ? 25.233 96.598 112.608 1.00 29.27 153 ILE A O 1
ATOM 911 N N . ARG A 1 154 ? 26.492 98.020 113.841 1.00 24.95 154 ARG A N 1
ATOM 912 C CA . ARG A 1 154 ? 26.723 97.071 114.909 1.00 27.33 154 ARG A CA 1
ATOM 913 C C . ARG A 1 154 ? 26.666 97.741 116.265 1.00 25.75 154 ARG A C 1
ATOM 914 O O . ARG A 1 154 ? 27.017 98.926 116.413 1.00 24.72 154 ARG A O 1
ATOM 922 N N . GLY A 1 155 ? 26.228 96.963 117.249 1.00 24.88 155 GLY A N 1
ATOM 923 C CA . GLY A 1 155 ? 26.244 97.371 118.648 1.00 27.23 155 GLY A CA 1
ATOM 924 C C . GLY A 1 155 ? 27.144 96.528 119.573 1.00 28.69 155 GLY A C 1
ATOM 925 O O . GLY A 1 155 ? 27.436 95.365 119.310 1.00 30.38 155 GLY A O 1
ATOM 926 N N . HIS A 1 156 ? 27.556 97.114 120.681 1.00 26.07 156 HIS A N 1
ATOM 927 C CA . HIS A 1 156 ? 28.267 96.371 121.690 1.00 26.56 156 HIS A CA 1
ATOM 928 C C . HIS A 1 156 ? 27.926 96.924 123.069 1.00 25.06 156 HIS A C 1
ATOM 929 O O . HIS A 1 156 ? 27.603 98.112 123.216 1.00 22.24 156 HIS A O 1
ATOM 936 N N . VAL A 1 157 ? 27.993 96.049 124.068 1.00 23.19 157 VAL A N 1
ATOM 937 C CA . VAL A 1 157 ? 27.673 96.363 125.450 1.00 23.98 157 VAL A CA 1
ATOM 938 C C . VAL A 1 157 ? 28.886 97.009 126.076 1.00 26.62 157 VAL A C 1
ATOM 939 O O . VAL A 1 157 ? 29.950 96.384 126.128 1.00 28.35 157 VAL A O 1
ATOM 943 N N . THR A 1 158 ? 28.765 98.242 126.551 1.00 27.19 158 THR A N 1
ATOM 944 C CA . THR A 1 158 ? 29.956 98.853 127.125 1.00 29.91 158 THR A CA 1
ATOM 945 C C . THR A 1 158 ? 30.028 98.699 128.636 1.00 33.09 158 THR A C 1
ATOM 946 O O . THR A 1 158 ? 31.085 98.972 129.230 1.00 36.28 158 THR A O 1
ATOM 950 N N . GLN A 1 159 ? 28.922 98.282 129.256 1.00 29.32 159 GLN A N 1
ATOM 951 C CA . GLN A 1 159 ? 28.838 98.278 130.695 1.00 28.77 159 GLN A CA 1
ATOM 952 C C . GLN A 1 159 ? 27.709 97.416 131.189 1.00 30.07 159 GLN A C 1
ATOM 953 O O . GLN A 1 159 ? 26.594 97.466 130.683 1.00 28.88 159 GLN A O 1
ATOM 959 N N . ILE A 1 160 ? 28.008 96.608 132.196 1.00 31.51 160 ILE A N 1
ATOM 960 C CA . ILE A 1 160 ? 26.976 95.846 132.873 1.00 33.09 160 ILE A CA 1
ATOM 961 C C . ILE A 1 160 ? 27.194 96.161 134.351 1.00 33.47 160 ILE A C 1
ATOM 962 O O . ILE A 1 160 ? 28.296 95.996 134.861 1.00 30.65 160 ILE A O 1
ATOM 967 N N . GLY A 1 161 ? 26.153 96.601 135.040 1.00 33.62 161 GLY A N 1
ATOM 968 C CA . GLY A 1 161 ? 26.339 97.011 136.433 1.00 38.28 161 GLY A CA 1
ATOM 969 C C . GLY A 1 161 ? 27.553 97.902 136.731 1.00 36.49 161 GLY A C 1
ATOM 970 O O . GLY A 1 161 ? 27.529 99.083 136.406 1.00 33.26 161 GLY A O 1
ATOM 971 N N . ASN A 1 162 ? 28.603 97.331 137.355 1.00 38.20 162 ASN A N 1
ATOM 972 C CA . ASN A 1 162 ? 29.787 98.099 137.839 1.00 38.74 162 ASN A CA 1
ATOM 973 C C . ASN A 1 162 ? 31.042 97.790 137.059 1.00 36.83 162 ASN A C 1
ATOM 974 O O . ASN A 1 162 ? 32.110 98.420 137.225 1.00 35.31 162 ASN A O 1
ATOM 979 N N . GLU A 1 163 ? 30.884 96.789 136.221 1.00 36.74 163 GLU A N 1
ATOM 980 C CA . GLU A 1 163 ? 31.854 96.418 135.238 1.00 39.66 163 GLU A CA 1
ATOM 981 C C . GLU A 1 163 ? 31.709 97.252 133.933 1.00 37.79 163 GLU A C 1
ATOM 982 O O . GLU A 1 163 ? 30.631 97.311 133.331 1.00 35.48 163 GLU A O 1
ATOM 988 N N . VAL A 1 164 ? 32.798 97.899 133.512 1.00 37.17 164 VAL A N 1
ATOM 989 C CA . VAL A 1 164 ? 32.852 98.566 132.193 1.00 38.77 164 VAL A CA 1
ATOM 990 C C . VAL A 1 164 ? 33.883 97.904 131.239 1.00 40.74 164 VAL A C 1
ATOM 991 O O . VAL A 1 164 ? 34.912 97.428 131.694 1.00 41.22 164 VAL A O 1
ATOM 995 N N . ALA A 1 165 ? 33.587 97.849 129.930 1.00 42.78 165 ALA A N 1
ATOM 996 C CA . ALA A 1 165 ? 34.545 97.374 128.923 1.00 42.32 165 ALA A CA 1
ATOM 997 C C . ALA A 1 165 ? 35.276 98.577 128.359 1.00 44.52 165 ALA A C 1
ATOM 998 O O . ALA A 1 165 ? 34.655 99.608 128.133 1.00 45.52 165 ALA A O 1
ATOM 1000 N N . GLU A 1 166 ? 36.591 98.447 128.161 1.00 51.25 166 GLU A N 1
ATOM 1001 C CA . GLU A 1 166 ? 37.438 99.554 127.655 1.00 58.85 166 GLU A CA 1
ATOM 1002 C C . GLU A 1 166 ? 37.668 99.528 126.134 1.00 59.96 166 GLU A C 1
ATOM 1003 O O . GLU A 1 166 ? 37.412 100.521 125.446 1.00 59.46 166 GLU A O 1
ATOM 1009 N N . LYS A 1 167 ? 38.117 98.396 125.601 1.00 52.62 167 LYS A N 1
ATOM 1010 C CA . LYS A 1 167 ? 38.437 98.371 124.197 1.00 52.49 167 LYS A CA 1
ATOM 1011 C C . LYS A 1 167 ? 37.344 97.739 123.373 1.00 53.22 167 LYS A C 1
ATOM 1012 O O . LYS A 1 167 ? 36.498 96.997 123.883 1.00 50.04 167 LYS A O 1
ATOM 1018 N N . LEU A 1 168 ? 37.405 98.017 122.074 1.00 53.08 168 LEU A N 1
ATOM 1019 C CA . LEU A 1 168 ? 36.480 97.458 121.096 1.00 45.97 168 LEU A CA 1
ATOM 1020 C C . LEU A 1 168 ? 37.207 96.724 119.968 1.00 45.81 168 LEU A C 1
ATOM 1021 O O . LEU A 1 168 ? 38.007 97.310 119.213 1.00 43.99 168 LEU A O 1
ATOM 1026 N N . ASP A 1 169 ? 36.931 95.423 119.891 1.00 47.42 169 ASP A N 1
ATOM 1027 C CA . ASP A 1 169 ? 37.393 94.576 118.803 1.00 45.66 169 ASP A CA 1
ATOM 1028 C C . ASP A 1 169 ? 36.203 93.844 118.210 1.00 41.57 169 ASP A C 1
ATOM 1029 O O . ASP A 1 169 ? 35.735 92.842 118.749 1.00 41.36 169 ASP A O 1
ATOM 1034 N N . TRP A 1 170 ? 35.716 94.335 117.082 1.00 39.93 170 TRP A N 1
ATOM 1035 C CA . TRP A 1 170 ? 34.527 93.727 116.478 1.00 40.05 170 TRP A CA 1
ATOM 1036 C C . TRP A 1 170 ? 34.543 92.236 116.407 1.00 41.59 170 TRP A C 1
ATOM 1037 O O . TRP A 1 170 ? 33.493 91.640 116.440 1.00 49.96 170 TRP A O 1
ATOM 1048 N N . ASN A 1 171 ? 35.724 91.636 116.346 1.00 42.50 171 ASN A N 1
ATOM 1049 C CA . ASN A 1 171 ? 35.887 90.196 116.205 1.00 47.35 171 ASN A CA 1
ATOM 1050 C C . ASN A 1 171 ? 35.461 89.505 117.473 1.00 50.68 171 ASN A C 1
ATOM 1051 O O . ASN A 1 171 ? 34.897 88.402 117.444 1.00 55.81 171 ASN A O 1
ATOM 1056 N N . GLU A 1 172 ? 35.770 90.143 118.594 1.00 49.37 172 GLU A N 1
ATOM 1057 C CA . GLU A 1 172 ? 35.351 89.652 119.888 1.00 47.29 172 GLU A CA 1
ATOM 1058 C C . GLU A 1 172 ? 33.839 89.640 120.024 1.00 44.23 172 GLU A C 1
ATOM 1059 O O . GLU A 1 172 ? 33.297 88.708 120.577 1.00 41.56 172 GLU A O 1
ATOM 1065 N N . VAL A 1 173 ? 33.156 90.656 119.497 1.00 43.72 173 VAL A N 1
ATOM 1066 C CA . VAL A 1 173 ? 31.736 90.848 119.843 1.00 46.74 173 VAL A CA 1
ATOM 1067 C C . VAL A 1 173 ? 30.835 89.585 119.764 1.00 43.56 173 VAL A C 1
ATOM 1068 O O . VAL A 1 173 ? 30.021 89.376 120.651 1.00 44.29 173 VAL A O 1
ATOM 1072 N N . PRO A 1 174 ? 31.011 88.718 118.753 1.00 45.27 174 PRO A N 1
ATOM 1073 C CA . PRO A 1 174 ? 30.204 87.485 118.757 1.00 47.80 174 PRO A CA 1
ATOM 1074 C C . PRO A 1 174 ? 30.865 86.257 119.402 1.00 50.62 174 PRO A C 1
ATOM 1075 O O . PRO A 1 174 ? 30.270 85.175 119.365 1.00 51.79 174 PRO A O 1
ATOM 1079 N N . ASN A 1 175 ? 32.061 86.425 119.986 1.00 49.61 175 ASN A N 1
ATOM 1080 C CA . ASN A 1 175 ? 32.809 85.326 120.641 1.00 48.20 175 ASN A CA 1
ATOM 1081 C C . ASN A 1 175 ? 32.359 85.018 122.053 1.00 47.18 175 ASN A C 1
ATOM 1082 O O . ASN A 1 175 ? 32.661 83.946 122.593 1.00 54.12 175 ASN A O 1
ATOM 1087 N N . ASN A 1 176 ? 31.681 85.984 122.655 1.00 42.11 176 ASN A N 1
ATOM 1088 C CA . ASN A 1 176 ? 31.129 85.875 124.001 1.00 38.54 176 ASN A CA 1
ATOM 1089 C C . ASN A 1 176 ? 29.628 86.068 123.972 1.00 37.00 176 ASN A C 1
ATOM 1090 O O . ASN A 1 176 ? 29.078 86.514 122.973 1.00 34.91 176 ASN A O 1
ATOM 1095 N N . PRO A 1 177 ? 28.948 85.761 125.079 1.00 36.47 177 PRO A N 1
ATOM 1096 C CA . PRO A 1 177 ? 27.508 85.930 125.024 1.00 33.44 177 PRO A CA 1
ATOM 1097 C C . PRO A 1 177 ? 27.038 87.300 125.580 1.00 32.98 177 PRO A C 1
ATOM 1098 O O . PRO A 1 177 ? 25.902 87.398 125.979 1.00 37.24 177 PRO A O 1
ATOM 1102 N N . PHE A 1 178 ? 27.904 88.289 125.605 1.00 31.60 178 PHE A N 1
ATOM 1103 C CA . PHE A 1 178 ? 27.618 89.601 126.113 1.00 29.75 178 PHE A CA 1
ATOM 1104 C C . PHE A 1 178 ? 27.622 90.692 125.080 1.00 29.53 178 PHE A C 1
ATOM 1105 O O . PHE A 1 178 ? 27.447 91.820 125.397 1.00 24.93 178 PHE A O 1
ATOM 1113 N N . PHE A 1 179 ? 27.878 90.335 123.845 1.00 29.76 179 PHE A N 1
ATOM 1114 C CA . PHE A 1 179 ? 28.044 91.273 122.783 1.00 31.20 179 PHE A CA 1
ATOM 1115 C C . PHE A 1 179 ? 29.175 92.209 123.152 1.00 34.01 179 PHE A C 1
ATOM 1116 O O . PHE A 1 179 ? 29.158 93.365 122.824 1.00 30.00 179 PHE A O 1
ATOM 1124 N N . CYS A 1 180 ? 30.187 91.673 123.807 1.00 35.03 180 CYS A N 1
ATOM 1125 C CA . CYS A 1 180 ? 31.257 92.485 124.322 1.00 38.68 180 CYS A CA 1
ATOM 1126 C C . CYS A 1 180 ? 32.460 92.499 123.448 1.00 39.42 180 CYS A C 1
ATOM 1127 O O . CYS A 1 180 ? 32.899 91.487 123.031 1.00 42.82 180 CYS A O 1
ATOM 1130 N N . GLY A 1 181 ? 32.958 93.691 123.183 1.00 37.72 181 GLY A N 1
ATOM 1131 C CA . GLY A 1 181 ? 34.099 93.890 122.328 1.00 38.90 181 GLY A CA 1
ATOM 1132 C C . GLY A 1 181 ? 35.447 93.872 122.982 1.00 40.66 181 GLY A C 1
ATOM 1133 O O . GLY A 1 181 ? 36.437 93.910 122.318 1.00 41.01 181 GLY A O 1
ATOM 1134 N N . ASP A 1 182 ? 35.470 93.820 124.294 1.00 40.80 182 ASP A N 1
ATOM 1135 C CA . ASP A 1 182 ? 36.703 93.746 125.042 1.00 43.26 182 ASP A CA 1
ATOM 1136 C C . ASP A 1 182 ? 36.903 92.395 125.699 1.00 40.45 182 ASP A C 1
ATOM 1137 O O . ASP A 1 182 ? 36.268 92.103 126.641 1.00 40.22 182 ASP A O 1
ATOM 1142 N N . VAL A 1 183 ? 37.849 91.614 125.223 1.00 37.25 183 VAL A N 1
ATOM 1143 C CA . VAL A 1 183 ? 38.081 90.239 125.679 1.00 38.05 183 VAL A CA 1
ATOM 1144 C C . VAL A 1 183 ? 38.618 90.146 127.121 1.00 37.93 183 VAL A C 1
ATOM 1145 O O . VAL A 1 183 ? 38.502 89.093 127.758 1.00 38.30 183 VAL A O 1
ATOM 1149 N N . ASP A 1 184 ? 39.178 91.241 127.631 1.00 36.99 184 ASP A N 1
ATOM 1150 C CA . ASP A 1 184 ? 39.581 91.319 129.031 1.00 43.26 184 ASP A CA 1
ATOM 1151 C C . ASP A 1 184 ? 38.439 91.663 129.998 1.00 46.38 184 ASP A C 1
ATOM 1152 O O . ASP A 1 184 ? 38.612 91.523 131.219 1.00 46.50 184 ASP A O 1
ATOM 1157 N N . ALA A 1 185 ? 37.312 92.151 129.458 1.00 42.16 185 ALA A N 1
ATOM 1158 C CA . ALA A 1 185 ? 36.111 92.424 130.234 1.00 39.25 185 ALA A CA 1
ATOM 1159 C C . ALA A 1 185 ? 35.204 91.210 130.290 1.00 37.54 185 ALA A C 1
ATOM 1160 O O . ALA A 1 185 ? 34.467 91.041 131.257 1.00 37.53 185 ALA A O 1
ATOM 1162 N N . VAL A 1 186 ? 35.233 90.372 129.253 1.00 37.14 186 VAL A N 1
ATOM 1163 C CA . VAL A 1 186 ? 34.393 89.149 129.234 1.00 35.13 186 VAL A CA 1
ATOM 1164 C C . VAL A 1 186 ? 34.462 88.350 130.548 1.00 34.81 186 VAL A C 1
ATOM 1165 O O . VAL A 1 186 ? 33.433 88.116 131.155 1.00 33.95 186 VAL A O 1
ATOM 1169 N N . PRO A 1 187 ? 35.685 87.949 130.992 1.00 38.24 187 PRO A N 1
ATOM 1170 C CA . PRO A 1 187 ? 35.905 87.375 132.317 1.00 35.70 187 PRO A CA 1
ATOM 1171 C C . PRO A 1 187 ? 35.140 88.071 133.438 1.00 38.33 187 PRO A C 1
ATOM 1172 O O . PRO A 1 187 ? 34.422 87.418 134.202 1.00 40.87 187 PRO A O 1
ATOM 1176 N N . ARG A 1 188 ? 35.300 89.385 133.532 1.00 39.27 188 ARG A N 1
ATOM 1177 C CA . ARG A 1 188 ? 34.637 90.160 134.548 1.00 39.47 188 ARG A CA 1
ATOM 1178 C C . ARG A 1 188 ? 33.108 90.163 134.395 1.00 42.00 188 ARG A C 1
ATOM 1179 O O . ARG A 1 188 ? 32.376 89.814 135.364 1.00 43.94 188 ARG A O 1
ATOM 1187 N N . PHE A 1 189 ? 32.620 90.509 133.199 1.00 36.94 189 PHE A N 1
ATOM 1188 C CA . PHE A 1 189 ? 31.176 90.381 132.913 1.00 39.79 189 PHE A CA 1
ATOM 1189 C C . PHE A 1 189 ? 30.652 88.980 133.329 1.00 38.85 189 PHE A C 1
ATOM 1190 O O . PHE A 1 189 ? 29.564 88.860 133.905 1.00 38.43 189 PHE A O 1
ATOM 1198 N N . GLU A 1 190 ? 31.423 87.928 133.059 1.00 36.59 190 GLU A N 1
ATOM 1199 C CA . GLU A 1 190 ? 30.970 86.588 133.425 1.00 38.83 190 GLU A CA 1
ATOM 1200 C C . GLU A 1 190 ? 30.915 86.430 134.957 1.00 36.66 190 GLU A C 1
ATOM 1201 O O . GLU A 1 190 ? 29.944 85.930 135.517 1.00 36.59 190 GLU A O 1
ATOM 1207 N N . ALA A 1 191 ? 31.931 86.901 135.650 1.00 33.84 191 ALA A N 1
ATOM 1208 C CA . ALA A 1 191 ? 31.882 86.770 137.088 1.00 32.68 191 ALA A CA 1
ATOM 1209 C C . ALA A 1 191 ? 30.676 87.556 137.628 1.00 31.01 191 ALA A C 1
ATOM 1210 O O . ALA A 1 191 ? 29.889 87.028 138.431 1.00 30.53 191 ALA A O 1
ATOM 1212 N N . LEU A 1 192 ? 30.499 88.785 137.138 1.00 28.28 192 LEU A N 1
ATOM 1213 C CA . LEU A 1 192 ? 29.449 89.633 137.658 1.00 27.04 192 LEU A CA 1
ATOM 1214 C C . LEU A 1 192 ? 28.096 88.972 137.471 1.00 27.14 192 LEU A C 1
ATOM 1215 O O . LEU A 1 192 ? 27.278 88.897 138.389 1.00 28.89 192 LEU A O 1
ATOM 1220 N N . VAL A 1 193 ? 27.853 88.481 136.277 1.00 28.09 193 VAL A N 1
ATOM 1221 C CA . VAL A 1 193 ? 26.539 87.975 135.991 1.00 29.93 193 VAL A CA 1
ATOM 1222 C C . VAL A 1 193 ? 26.356 86.693 136.769 1.00 30.15 193 VAL A C 1
ATOM 1223 O O . VAL A 1 193 ? 25.330 86.483 137.386 1.00 33.94 193 VAL A O 1
ATOM 1227 N N . THR A 1 194 ? 27.356 85.845 136.793 1.00 32.32 194 THR A N 1
ATOM 1228 C CA . THR A 1 194 ? 27.196 84.619 137.575 1.00 37.92 194 THR A CA 1
ATOM 1229 C C . THR A 1 194 ? 26.810 84.868 139.038 1.00 37.60 194 THR A C 1
ATOM 1230 O O . THR A 1 194 ? 25.929 84.192 139.558 1.00 41.71 194 THR A O 1
ATOM 1234 N N . SER A 1 195 ? 27.442 85.857 139.670 1.00 37.78 195 SER A N 1
ATOM 1235 C CA . SER A 1 195 ? 27.082 86.279 141.036 1.00 35.36 195 SER A CA 1
ATOM 1236 C C . SER A 1 195 ? 25.649 86.729 141.080 1.00 33.95 195 SER A C 1
ATOM 1237 O O . SER A 1 195 ? 24.829 86.193 141.823 1.00 33.26 195 SER A O 1
ATOM 1240 N N . LEU A 1 196 ? 25.331 87.730 140.278 1.00 33.93 196 LEU A N 1
ATOM 1241 C CA . LEU A 1 196 ? 24.019 88.319 140.406 1.00 31.17 196 LEU A CA 1
ATOM 1242 C C . LEU A 1 196 ? 22.942 87.261 140.268 1.00 29.94 196 LEU A C 1
ATOM 1243 O O . LEU A 1 196 ? 21.923 87.345 140.940 1.00 29.85 196 LEU A O 1
ATOM 1248 N N . ARG A 1 197 ? 23.144 86.255 139.435 1.00 30.52 197 ARG A N 1
ATOM 1249 C CA . ARG A 1 197 ? 22.058 85.275 139.270 1.00 35.09 197 ARG A CA 1
ATOM 1250 C C . ARG A 1 197 ? 21.812 84.463 140.519 1.00 34.44 197 ARG A C 1
ATOM 1251 O O . ARG A 1 197 ? 20.648 84.363 140.950 1.00 32.67 197 ARG A O 1
ATOM 1259 N N . GLU A 1 198 ? 22.894 83.960 141.137 1.00 33.01 198 GLU A N 1
ATOM 1260 C CA . GLU A 1 198 ? 22.793 83.278 142.453 1.00 32.46 198 GLU A CA 1
ATOM 1261 C C . GLU A 1 198 ? 22.340 84.167 143.587 1.00 30.26 198 GLU A C 1
ATOM 1262 O O . GLU A 1 198 ? 21.640 83.704 144.484 1.00 33.63 198 GLU A O 1
ATOM 1268 N N . GLN A 1 199 ? 22.729 85.435 143.572 1.00 28.81 199 GLN A N 1
ATOM 1269 C CA . GLN A 1 199 ? 22.171 86.403 144.546 1.00 27.88 199 GLN A CA 1
ATOM 1270 C C . GLN A 1 199 ? 20.729 86.792 144.234 1.00 29.16 199 GLN A C 1
ATOM 1271 O O . GLN A 1 199 ? 20.032 87.310 145.095 1.00 33.86 199 GLN A O 1
ATOM 1277 N N . GLY A 1 200 ? 20.275 86.572 142.999 1.00 30.58 200 GLY A N 1
ATOM 1278 C CA . GLY A 1 200 ? 18.918 86.993 142.603 1.00 29.52 200 GLY A CA 1
ATOM 1279 C C . GLY A 1 200 ? 18.821 88.497 142.411 1.00 29.93 200 GLY A C 1
ATOM 1280 O O . GLY A 1 200 ? 17.840 89.113 142.813 1.00 32.80 200 GLY A O 1
ATOM 1281 N N . THR A 1 201 ? 19.832 89.103 141.794 1.00 27.95 201 THR A N 1
ATOM 1282 C CA . THR A 1 201 ? 19.819 90.541 141.596 1.00 27.91 201 THR A CA 1
ATOM 1283 C C . THR A 1 201 ? 19.991 90.839 140.116 1.00 27.48 201 THR A C 1
ATOM 1284 O O . THR A 1 201 ? 20.618 90.073 139.375 1.00 25.12 201 THR A O 1
ATOM 1288 N N . SER A 1 202 ? 19.426 91.962 139.675 1.00 26.59 202 SER A N 1
ATOM 1289 C CA . SER A 1 202 ? 19.475 92.291 138.266 1.00 26.08 202 SER A CA 1
ATOM 1290 C C . SER A 1 202 ? 20.350 93.510 138.192 1.00 24.65 202 SER A C 1
ATOM 1291 O O . SER A 1 202 ? 20.497 94.188 139.196 1.00 25.96 202 SER A O 1
ATOM 1294 N N . CYS A 1 203 ? 20.965 93.776 137.041 1.00 24.06 203 CYS A N 1
ATOM 1295 C CA . CYS A 1 203 ? 21.690 95.018 136.883 1.00 24.04 203 CYS A CA 1
ATOM 1296 C C . CYS A 1 203 ? 21.485 95.645 135.503 1.00 24.04 203 CYS A C 1
ATOM 1297 O O . CYS A 1 203 ? 21.107 94.962 134.565 1.00 24.30 203 CYS A O 1
ATOM 1300 N N . GLY A 1 204 ? 21.731 96.951 135.396 1.00 23.00 204 GLY A N 1
ATOM 1301 C CA . GLY A 1 204 ? 21.420 97.655 134.192 1.00 24.55 204 GLY A CA 1
ATOM 1302 C C . GLY A 1 204 ? 22.575 97.492 133.247 1.00 23.90 204 GLY A C 1
ATOM 1303 O O . GLY A 1 204 ? 23.609 97.019 133.660 1.00 24.29 204 GLY A O 1
ATOM 1304 N N . ALA A 1 205 ? 22.408 97.927 131.995 1.00 23.81 205 ALA A N 1
ATOM 1305 C CA . ALA A 1 205 ? 23.499 97.919 131.016 1.00 24.22 205 ALA A CA 1
ATOM 1306 C C . ALA A 1 205 ? 23.565 99.193 130.194 1.00 25.15 205 ALA A C 1
ATOM 1307 O O . ALA A 1 205 ? 22.617 99.956 130.122 1.00 28.02 205 ALA A O 1
ATOM 1309 N N . LYS A 1 206 ? 24.716 99.446 129.604 1.00 27.66 206 LYS A N 1
ATOM 1310 C CA . LYS A 1 206 ? 24.842 100.507 128.637 1.00 26.68 206 LYS A CA 1
ATOM 1311 C C . LYS A 1 206 ? 25.417 99.968 127.338 1.00 27.22 206 LYS A C 1
ATOM 1312 O O . LYS A 1 206 ? 26.502 99.357 127.322 1.00 25.11 206 LYS A O 1
ATOM 1318 N N . LEU A 1 207 ? 24.657 100.179 126.254 1.00 25.49 207 LEU A N 1
ATOM 1319 C CA . LEU A 1 207 ? 25.050 99.767 124.915 1.00 23.71 207 LEU A CA 1
ATOM 1320 C C . LEU A 1 207 ? 25.373 100.969 124.061 1.00 23.84 207 LEU A C 1
ATOM 1321 O O . LEU A 1 207 ? 24.681 101.997 124.132 1.00 24.58 207 LEU A O 1
ATOM 1326 N N . GLU A 1 208 ? 26.410 100.803 123.244 1.00 23.25 208 GLU A N 1
ATOM 1327 C CA . GLU A 1 208 ? 26.761 101.668 122.150 1.00 23.43 208 GLU A CA 1
ATOM 1328 C C . GLU A 1 208 ? 26.371 100.963 120.817 1.00 23.14 208 GLU A C 1
ATOM 1329 O O . GLU A 1 208 ? 26.636 99.776 120.652 1.00 24.73 208 GLU A O 1
ATOM 1335 N N . ILE A 1 209 ? 25.711 101.673 119.900 1.00 21.85 209 ILE A N 1
ATOM 1336 C CA . ILE A 1 209 ? 25.387 101.151 118.557 1.00 22.16 209 ILE A CA 1
ATOM 1337 C C . ILE A 1 209 ? 26.047 102.106 117.577 1.00 23.34 209 ILE A C 1
ATOM 1338 O O . ILE A 1 209 ? 25.958 103.317 117.744 1.00 24.74 209 ILE A O 1
ATOM 1343 N N . LEU A 1 210 ? 26.725 101.580 116.571 1.00 23.39 210 LEU A N 1
ATOM 1344 C CA . LEU A 1 210 ? 27.384 102.441 115.615 1.00 22.80 210 LEU A CA 1
ATOM 1345 C C . LEU A 1 210 ? 26.845 102.196 114.207 1.00 22.16 210 LEU A C 1
ATOM 1346 O O . LEU A 1 210 ? 26.455 101.094 113.890 1.00 23.84 210 LEU A O 1
ATOM 1351 N N . ALA A 1 211 ? 26.813 103.241 113.383 1.00 22.11 211 ALA A N 1
ATOM 1352 C CA . ALA A 1 211 ? 26.403 103.187 111.982 1.00 22.45 211 ALA A CA 1
ATOM 1353 C C . ALA A 1 211 ? 27.526 103.777 111.147 1.00 23.61 211 ALA A C 1
ATOM 1354 O O . ALA A 1 211 ? 27.766 104.969 111.179 1.00 26.29 211 ALA A O 1
ATOM 1356 N N . GLU A 1 212 ? 28.231 102.927 110.420 1.00 27.66 212 GLU A N 1
ATOM 1357 C CA . GLU A 1 212 ? 29.406 103.331 109.650 1.00 29.51 212 GLU A CA 1
ATOM 1358 C C . GLU A 1 212 ? 29.046 103.508 108.164 1.00 29.59 212 GLU A C 1
ATOM 1359 O O . GLU A 1 212 ? 28.163 102.814 107.642 1.00 28.74 212 GLU A O 1
ATOM 1365 N N . LYS A 1 213 ? 29.722 104.460 107.513 1.00 30.03 213 LYS A N 1
ATOM 1366 C CA . LYS A 1 213 ? 29.579 104.761 106.078 1.00 31.05 213 LYS A CA 1
ATOM 1367 C C . LYS A 1 213 ? 28.202 105.280 105.747 1.00 29.43 213 LYS A C 1
ATOM 1368 O O . LYS A 1 213 ? 27.720 105.021 104.668 1.00 30.86 213 LYS A O 1
ATOM 1374 N N . VAL A 1 214 ? 27.553 105.976 106.676 1.00 30.01 214 VAL A N 1
ATOM 1375 C CA . VAL A 1 214 ? 26.209 106.556 106.412 1.00 25.23 214 VAL A CA 1
ATOM 1376 C C . VAL A 1 214 ? 26.431 107.807 105.611 1.00 25.12 214 VAL A C 1
ATOM 1377 O O . VAL A 1 214 ? 27.213 108.655 106.039 1.00 28.08 214 VAL A O 1
ATOM 1381 N N . PRO A 1 215 ? 25.752 107.923 104.450 1.00 23.78 215 PRO A N 1
ATOM 1382 C CA . PRO A 1 215 ? 25.917 109.081 103.586 1.00 23.64 215 PRO A CA 1
ATOM 1383 C C . PRO A 1 215 ? 25.484 110.338 104.305 1.00 25.79 215 PRO A C 1
ATOM 1384 O O . PRO A 1 215 ? 24.613 110.268 105.169 1.00 28.28 215 PRO A O 1
ATOM 1388 N N . VAL A 1 216 ? 26.119 111.460 103.960 1.00 25.55 216 VAL A N 1
ATOM 1389 C CA . VAL A 1 216 ? 25.799 112.794 104.439 1.00 26.52 216 VAL A CA 1
ATOM 1390 C C . VAL A 1 216 ? 24.432 113.202 103.867 1.00 28.15 216 VAL A C 1
ATOM 1391 O O . VAL A 1 216 ? 24.006 112.673 102.846 1.00 30.74 216 VAL A O 1
ATOM 1395 N N . GLY A 1 217 ? 23.696 114.060 104.573 1.00 27.46 217 GLY A N 1
ATOM 1396 C CA . GLY A 1 217 ? 22.406 114.504 104.087 1.00 23.97 217 GLY A CA 1
ATOM 1397 C C . GLY A 1 217 ? 21.111 114.031 104.735 1.00 23.28 217 GLY A C 1
ATOM 1398 O O . GLY A 1 217 ? 20.089 114.714 104.610 1.00 23.49 217 GLY A O 1
ATOM 1399 N N . TRP A 1 218 ? 21.128 112.905 105.431 1.00 21.55 218 TRP A N 1
ATOM 1400 C CA . TRP A 1 218 ? 19.883 112.286 105.927 1.00 21.35 218 TRP A CA 1
ATOM 1401 C C . TRP A 1 218 ? 19.336 112.914 107.172 1.00 23.15 218 TRP A C 1
ATOM 1402 O O . TRP A 1 218 ? 20.076 113.207 108.116 1.00 24.80 218 TRP A O 1
ATOM 1413 N N . GLY A 1 219 ? 18.012 113.075 107.195 1.00 25.19 219 GLY A N 1
ATOM 1414 C CA . GLY A 1 219 ? 17.278 113.586 108.341 1.00 24.81 219 GLY A CA 1
ATOM 1415 C C . GLY A 1 219 ? 16.463 114.792 107.978 1.00 26.48 219 GLY A C 1
ATOM 1416 O O . GLY A 1 219 ? 16.765 115.520 107.024 1.00 29.89 219 GLY A O 1
ATOM 1417 N N . GLU A 1 220 ? 15.421 115.025 108.745 1.00 26.51 220 GLU A N 1
ATOM 1418 C CA . GLU A 1 220 ? 14.467 116.037 108.359 1.00 26.06 220 GLU A CA 1
ATOM 1419 C C . GLU A 1 220 ? 14.126 116.996 109.504 1.00 23.48 220 GLU A C 1
ATOM 1420 O O . GLU A 1 220 ? 13.140 116.831 110.158 1.00 22.45 220 GLU A O 1
ATOM 1426 N N . PRO A 1 221 ? 14.931 118.029 109.734 1.00 25.30 221 PRO A N 1
ATOM 1427 C CA . PRO A 1 221 ? 14.490 119.039 110.714 1.00 24.32 221 PRO A CA 1
ATOM 1428 C C . PRO A 1 221 ? 13.211 119.664 110.197 1.00 26.95 221 PRO A C 1
ATOM 1429 O O . PRO A 1 221 ? 12.945 119.521 108.998 1.00 28.82 221 PRO A O 1
ATOM 1433 N N . VAL A 1 222 ? 12.378 120.313 111.019 1.00 27.99 222 VAL A N 1
ATOM 1434 C CA . VAL A 1 222 ? 12.586 120.638 112.408 1.00 28.57 222 VAL A CA 1
ATOM 1435 C C . VAL A 1 222 ? 12.292 119.467 113.380 1.00 30.41 222 VAL A C 1
ATOM 1436 O O . VAL A 1 222 ? 13.013 119.279 114.396 1.00 29.18 222 VAL A O 1
ATOM 1440 N N . PHE A 1 223 ? 11.271 118.670 113.038 1.00 28.04 223 PHE A N 1
ATOM 1441 C CA . PHE A 1 223 ? 10.698 117.676 113.957 1.00 29.44 223 PHE A CA 1
ATOM 1442 C C . PHE A 1 223 ? 11.088 116.207 113.702 1.00 29.30 223 PHE A C 1
ATOM 1443 O O . PHE A 1 223 ? 10.936 115.351 114.583 1.00 28.27 223 PHE A O 1
ATOM 1451 N N . ASP A 1 224 ? 11.559 115.924 112.497 1.00 30.67 224 ASP A N 1
ATOM 1452 C CA . ASP A 1 224 ? 12.031 114.583 112.112 1.00 29.27 224 ASP A CA 1
ATOM 1453 C C . ASP A 1 224 ? 13.530 114.553 111.833 1.00 25.80 224 ASP A C 1
ATOM 1454 O O . ASP A 1 224 ? 13.942 113.925 110.874 1.00 27.08 224 ASP A O 1
ATOM 1459 N N . ARG A 1 225 ? 14.331 115.292 112.626 1.00 21.95 225 ARG A N 1
ATOM 1460 C CA . ARG A 1 225 ? 15.787 115.165 112.641 1.00 20.30 225 ARG A CA 1
ATOM 1461 C C . ARG A 1 225 ? 16.168 113.746 112.867 1.00 20.35 225 ARG A C 1
ATOM 1462 O O . ARG A 1 225 ? 15.454 112.978 113.567 1.00 20.53 225 ARG A O 1
ATOM 1470 N N . LEU A 1 226 ? 17.317 113.383 112.312 1.00 20.17 226 LEU A N 1
ATOM 1471 C CA . LEU A 1 226 ? 17.723 111.990 112.326 1.00 21.01 226 LEU A CA 1
ATOM 1472 C C . LEU A 1 226 ? 17.909 111.528 113.818 1.00 23.30 226 LEU A C 1
ATOM 1473 O O . LEU A 1 226 ? 17.416 110.450 114.252 1.00 22.93 226 LEU A O 1
ATOM 1478 N N . ASP A 1 227 ? 18.526 112.399 114.616 1.00 22.39 227 ASP A N 1
ATOM 1479 C CA . ASP A 1 227 ? 18.784 112.106 115.982 1.00 24.59 227 ASP A CA 1
ATOM 1480 C C . ASP A 1 227 ? 17.441 112.029 116.705 1.00 26.19 227 ASP A C 1
ATOM 1481 O O . ASP A 1 227 ? 17.215 111.144 117.513 1.00 28.89 227 ASP A O 1
ATOM 1486 N N . ALA A 1 228 ? 16.505 112.889 116.365 1.00 25.03 228 ALA A N 1
ATOM 1487 C CA . ALA A 1 228 ? 15.190 112.760 116.972 1.00 23.80 228 ALA A CA 1
ATOM 1488 C C . ALA A 1 228 ? 14.519 111.446 116.646 1.00 23.17 228 ALA A C 1
ATOM 1489 O O . ALA A 1 228 ? 13.823 110.894 117.479 1.00 23.61 228 ALA A O 1
ATOM 1491 N N . ASP A 1 229 ? 14.673 110.962 115.429 1.00 21.90 229 ASP A N 1
ATOM 1492 C CA . ASP A 1 229 ? 13.970 109.749 115.070 1.00 20.96 229 ASP A CA 1
ATOM 1493 C C . ASP A 1 229 ? 14.728 108.541 115.550 1.00 21.80 229 ASP A C 1
ATOM 1494 O O . ASP A 1 229 ? 14.125 107.489 115.722 1.00 23.49 229 ASP A O 1
ATOM 1499 N N . ILE A 1 230 ? 16.034 108.688 115.787 1.00 21.44 230 ILE A N 1
ATOM 1500 C CA . ILE A 1 230 ? 16.824 107.608 116.397 1.00 22.02 230 ILE A CA 1
ATOM 1501 C C . ILE A 1 230 ? 16.348 107.409 117.826 1.00 19.51 230 ILE A C 1
ATOM 1502 O O . ILE A 1 230 ? 16.074 106.286 118.248 1.00 18.17 230 ILE A O 1
ATOM 1507 N N . ALA A 1 231 ? 16.236 108.522 118.540 1.00 17.97 231 ALA A N 1
ATOM 1508 C CA . ALA A 1 231 ? 15.959 108.484 119.951 1.00 17.73 231 ALA A CA 1
ATOM 1509 C C . ALA A 1 231 ? 14.589 107.893 120.150 1.00 17.44 231 ALA A C 1
ATOM 1510 O O . ALA A 1 231 ? 14.405 106.911 120.881 1.00 18.22 231 ALA A O 1
ATOM 1512 N N . HIS A 1 232 ? 13.650 108.461 119.423 1.00 16.98 232 HIS A N 1
ATOM 1513 C CA . HIS A 1 232 ? 12.312 107.945 119.364 1.00 18.02 232 HIS A CA 1
ATOM 1514 C C . HIS A 1 232 ? 12.310 106.457 119.272 1.00 17.71 232 HIS A C 1
ATOM 1515 O O . HIS A 1 232 ? 11.648 105.805 120.067 1.00 17.35 232 HIS A O 1
ATOM 1522 N N . ALA A 1 233 ? 13.057 105.923 118.313 1.00 17.88 233 ALA A N 1
ATOM 1523 C CA . ALA A 1 233 ? 13.087 104.498 118.017 1.00 17.89 233 ALA A CA 1
ATOM 1524 C C . ALA A 1 233 ? 13.802 103.660 119.084 1.00 19.89 233 ALA A C 1
ATOM 1525 O O . ALA A 1 233 ? 13.362 102.529 119.396 1.00 20.87 233 ALA A O 1
ATOM 1527 N N . MET A 1 234 ? 14.903 104.183 119.630 1.00 19.18 234 MET A N 1
ATOM 1528 C CA . MET A 1 234 ? 15.652 103.436 120.601 1.00 21.32 234 MET A CA 1
ATOM 1529 C C . MET A 1 234 ? 14.763 103.196 121.805 1.00 23.57 234 MET A C 1
ATOM 1530 O O . MET A 1 234 ? 14.812 102.125 122.456 1.00 25.81 234 MET A O 1
ATOM 1535 N N . MET A 1 235 ? 13.914 104.183 122.079 1.00 23.88 235 MET A N 1
ATOM 1536 C CA . MET A 1 235 ? 13.115 104.164 123.285 1.00 23.78 235 MET A CA 1
ATOM 1537 C C . MET A 1 235 ? 11.915 103.259 123.179 1.00 23.09 235 MET A C 1
ATOM 1538 O O . MET A 1 235 ? 11.160 103.208 124.098 1.00 27.96 235 MET A O 1
ATOM 1543 N N . SER A 1 236 ? 11.685 102.600 122.052 1.00 21.69 236 SER A N 1
ATOM 1544 C CA . SER A 1 236 ? 10.632 101.571 121.988 1.00 21.49 236 SER A CA 1
ATOM 1545 C C . SER A 1 236 ? 11.145 100.288 122.619 1.00 21.70 236 SER A C 1
ATOM 1546 O O . SER A 1 236 ? 10.381 99.352 122.857 1.00 21.21 236 SER A O 1
ATOM 1549 N N . ILE A 1 237 ? 12.397 100.228 122.968 1.00 22.05 237 ILE A N 1
ATOM 1550 C CA . ILE A 1 237 ? 12.898 99.046 123.569 1.00 23.35 237 ILE A CA 1
ATOM 1551 C C . ILE A 1 237 ? 12.637 99.125 125.042 1.00 25.43 237 ILE A C 1
ATOM 1552 O O . ILE A 1 237 ? 12.942 100.084 125.644 1.00 26.87 237 ILE A O 1
ATOM 1557 N N . ASN A 1 238 ? 12.020 98.133 125.627 1.00 29.15 238 ASN A N 1
ATOM 1558 C CA . ASN A 1 238 ? 11.716 98.286 127.017 1.00 32.04 238 ASN A CA 1
ATOM 1559 C C . ASN A 1 238 ? 12.93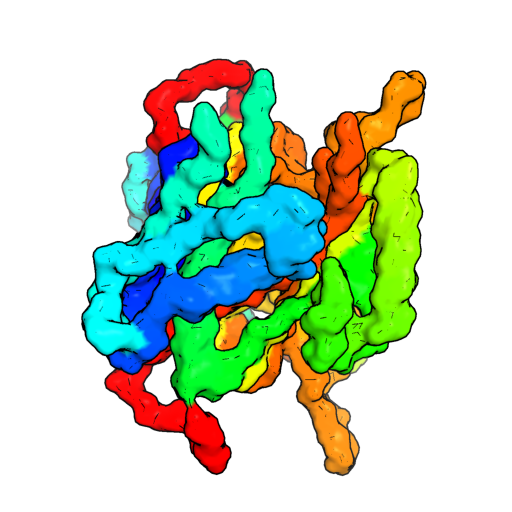4 98.228 127.918 1.00 33.20 238 ASN A C 1
ATOM 1560 O O . ASN A 1 238 ? 13.796 97.390 127.769 1.00 34.09 238 ASN A O 1
ATOM 1565 N N . ALA A 1 239 ? 12.955 99.130 128.880 1.00 30.07 239 ALA A N 1
ATOM 1566 C CA . ALA A 1 239 ? 14.060 99.282 129.773 1.00 27.75 239 ALA A CA 1
ATOM 1567 C C . ALA A 1 239 ? 15.008 100.394 129.466 1.00 25.00 239 ALA A C 1
ATOM 1568 O O . ALA A 1 239 ? 15.824 100.663 130.265 1.00 25.22 239 ALA A O 1
ATOM 1570 N N . VAL A 1 240 ? 14.876 101.039 128.330 1.00 22.24 240 VAL A N 1
ATOM 1571 C CA . VAL A 1 240 ? 15.729 102.152 127.990 1.00 21.81 240 VAL A CA 1
ATOM 1572 C C . VAL A 1 240 ? 15.384 103.377 128.811 1.00 21.68 240 VAL A C 1
ATOM 1573 O O . VAL A 1 240 ? 14.292 103.818 128.842 1.00 22.39 240 VAL A O 1
ATOM 1577 N N . LYS A 1 241 ? 16.349 103.938 129.477 1.00 20.86 241 LYS A N 1
ATOM 1578 C CA . LYS A 1 241 ? 16.062 105.119 130.222 1.00 21.56 241 LYS A CA 1
ATOM 1579 C C . LYS A 1 241 ? 16.807 106.317 129.721 1.00 22.14 241 LYS A C 1
ATOM 1580 O O . LYS A 1 241 ? 16.686 107.365 130.233 1.00 22.83 241 LYS A O 1
ATOM 1586 N N . GLY A 1 242 ? 17.569 106.140 128.682 1.00 20.15 242 GLY A N 1
ATOM 1587 C CA . GLY A 1 242 ? 18.313 107.238 128.124 1.00 20.30 242 GLY A CA 1
ATOM 1588 C C . GLY A 1 242 ? 18.850 106.918 126.752 1.00 21.07 242 GLY A C 1
ATOM 1589 O O . GLY A 1 242 ? 19.152 105.744 126.438 1.00 20.31 242 GLY A O 1
ATOM 1590 N N . VAL A 1 243 ? 18.957 107.960 125.928 1.00 20.15 243 VAL A N 1
ATOM 1591 C CA . VAL A 1 243 ? 19.542 107.813 124.614 1.00 21.57 243 VAL A CA 1
ATOM 1592 C C . VAL A 1 243 ? 20.457 108.955 124.467 1.00 22.20 243 VAL A C 1
ATOM 1593 O O . VAL A 1 243 ? 20.098 110.080 124.844 1.00 22.61 243 VAL A O 1
ATOM 1597 N N . GLU A 1 244 ? 21.627 108.701 123.910 1.00 23.17 244 GLU A N 1
ATOM 1598 C CA . GLU A 1 244 ? 22.509 109.826 123.658 1.00 25.67 244 GLU A CA 1
ATOM 1599 C C . GLU A 1 244 ? 23.214 109.683 122.324 1.00 25.39 244 GLU A C 1
ATOM 1600 O O . GLU A 1 244 ? 23.541 108.561 121.926 1.00 26.13 244 GLU A O 1
ATOM 1606 N N . ILE A 1 245 ? 23.410 110.811 121.636 1.00 24.14 245 ILE A N 1
ATOM 1607 C CA . ILE A 1 245 ? 24.130 110.865 120.356 1.00 24.00 245 ILE A CA 1
ATOM 1608 C C . ILE A 1 245 ? 25.547 111.393 120.539 1.00 24.81 245 ILE A C 1
ATOM 1609 O O . ILE A 1 245 ? 25.747 112.480 121.098 1.00 24.13 245 ILE A O 1
ATOM 1614 N N . GLY A 1 246 ? 26.532 110.629 120.058 1.00 27.12 246 GLY A N 1
ATOM 1615 C CA . GLY A 1 246 ? 27.941 111.028 120.140 1.00 27.41 246 GLY A CA 1
ATOM 1616 C C . GLY A 1 246 ? 28.401 111.197 121.585 1.00 30.62 246 GLY A C 1
ATOM 1617 O O . GLY A 1 246 ? 28.210 110.297 122.391 1.00 30.00 246 GLY A O 1
ATOM 1618 N N . ASP A 1 247 ? 28.969 112.359 121.921 1.00 32.91 247 ASP A N 1
ATOM 1619 C CA . ASP A 1 247 ? 29.443 112.646 123.297 1.00 33.37 247 ASP A CA 1
ATOM 1620 C C . ASP A 1 247 ? 28.327 112.654 124.321 1.00 32.88 247 ASP A C 1
ATOM 1621 O O . ASP A 1 247 ? 28.586 112.503 125.535 1.00 32.73 247 ASP A O 1
ATOM 1626 N N . GLY A 1 248 ? 27.097 112.880 123.849 1.00 30.46 248 GLY A N 1
ATOM 1627 C CA . GLY A 1 248 ? 25.913 112.658 124.682 1.00 29.30 248 GLY A CA 1
ATOM 1628 C C . GLY A 1 248 ? 26.008 113.445 125.977 1.00 30.33 248 GLY A C 1
ATOM 1629 O O . GLY A 1 248 ? 26.377 114.621 125.961 1.00 28.84 248 GLY A O 1
ATOM 1630 N N . PHE A 1 249 ? 25.718 112.804 127.111 1.00 30.24 249 PHE A N 1
ATOM 1631 C CA . PHE A 1 249 ? 25.674 113.545 128.368 1.00 29.02 249 PHE A CA 1
ATOM 1632 C C . PHE A 1 249 ? 26.982 114.185 128.829 1.00 29.54 249 PHE A C 1
ATOM 1633 O O . PHE A 1 249 ? 26.933 115.136 129.584 1.00 33.70 249 PHE A O 1
ATOM 1641 N N . ALA A 1 250 ? 28.127 113.737 128.310 1.00 32.08 250 ALA A N 1
ATOM 1642 C CA . ALA A 1 250 ? 29.433 114.375 128.595 1.00 32.38 250 ALA A CA 1
ATOM 1643 C C . ALA A 1 250 ? 29.394 115.878 128.286 1.00 35.15 250 ALA A C 1
ATOM 1644 O O . ALA A 1 250 ? 30.070 116.706 128.904 1.00 38.13 250 ALA A O 1
ATOM 1646 N N . VAL A 1 251 ? 28.559 116.209 127.336 1.00 34.01 251 VAL A N 1
ATOM 1647 C CA . VAL A 1 251 ? 28.505 117.495 126.717 1.00 35.38 251 VAL A CA 1
ATOM 1648 C C . VAL A 1 251 ? 28.103 118.659 127.644 1.00 36.97 251 VAL A C 1
ATOM 1649 O O . VAL A 1 251 ? 28.494 119.824 127.394 1.00 35.88 251 VAL A O 1
ATOM 1653 N N . ALA A 1 252 ? 27.342 118.347 128.697 1.00 34.08 252 ALA A N 1
ATOM 1654 C CA . ALA A 1 252 ? 26.931 119.341 129.697 1.00 35.73 252 ALA A CA 1
ATOM 1655 C C . ALA A 1 252 ? 28.142 119.932 130.398 1.00 37.17 252 ALA A C 1
ATOM 1656 O O . ALA A 1 252 ? 28.202 121.142 130.671 1.00 32.89 252 ALA A O 1
ATOM 1658 N N . GLY A 1 253 ? 29.101 119.053 130.692 1.00 39.10 253 GLY A N 1
ATOM 1659 C CA . GLY A 1 253 ? 30.363 119.430 131.305 1.00 42.40 253 GLY A CA 1
ATOM 1660 C C . GLY A 1 253 ? 31.477 119.876 130.371 1.00 46.80 253 GLY A C 1
ATOM 1661 O O . GLY A 1 253 ? 32.618 119.964 130.805 1.00 57.51 253 GLY A O 1
ATOM 1662 N N . GLN A 1 254 ? 31.173 120.199 129.116 1.00 43.38 254 GLN A N 1
ATOM 1663 C CA . GLN A 1 254 ? 32.226 120.563 128.158 1.00 43.65 254 GLN A CA 1
ATOM 1664 C C . GLN A 1 254 ? 32.358 122.052 127.862 1.00 44.67 254 GLN A C 1
ATOM 1665 O O . GLN A 1 254 ? 31.431 122.817 128.106 1.00 44.16 254 GLN A O 1
ATOM 1671 N N . PHE A 1 255 ? 33.486 122.429 127.299 1.00 50.39 255 PHE A N 1
ATOM 1672 C CA . PHE A 1 255 ? 33.752 123.804 126.976 1.00 56.18 255 PHE A CA 1
ATOM 1673 C C . PHE A 1 255 ? 34.074 123.884 125.522 1.00 66.21 255 PHE A C 1
ATOM 1674 O O . PHE A 1 255 ? 34.585 122.954 124.948 1.00 72.74 255 PHE A O 1
ATOM 1682 N N . GLY A 1 256 ? 33.776 125.003 124.890 1.00 75.22 256 GLY A N 1
ATOM 1683 C CA . GLY A 1 256 ? 33.899 125.046 123.453 1.00 85.90 256 GLY A CA 1
ATOM 1684 C C . GLY A 1 256 ? 34.874 125.935 122.722 1.00 93.79 256 GLY A C 1
ATOM 1685 O O . GLY A 1 256 ? 34.981 127.128 122.977 1.00 94.24 256 GLY A O 1
ATOM 1686 N N . HIS A 1 257 ? 35.637 125.289 121.838 0.50 91.62 257 HIS A N 1
ATOM 1687 C CA . HIS A 1 257 ? 36.175 125.805 120.596 0.50 89.00 257 HIS A CA 1
ATOM 1688 C C . HIS A 1 257 ? 36.744 124.695 119.769 0.50 86.73 257 HIS A C 1
ATOM 1689 O O . HIS A 1 257 ? 36.979 123.588 120.287 0.50 82.03 257 HIS A O 1
ATOM 1696 N N . GLU A 1 258 ? 37.011 124.990 118.494 0.50 85.40 258 GLU A N 1
ATOM 1697 C CA . GLU A 1 258 ? 37.913 124.223 117.640 0.50 77.24 258 GLU A CA 1
ATOM 1698 C C . GLU A 1 258 ? 39.314 124.727 117.833 0.50 76.66 258 GLU A C 1
ATOM 1699 O O . GLU A 1 258 ? 39.870 125.325 116.904 0.50 70.68 258 GLU A O 1
ATOM 1705 N N . THR A 1 259 ? 39.877 124.487 119.019 0.50 81.25 259 THR A N 1
ATOM 1706 C CA . THR A 1 259 ? 41.282 124.757 119.327 0.50 81.78 259 THR A CA 1
ATOM 1707 C C . THR A 1 259 ? 42.110 123.658 118.664 0.50 80.53 259 THR A C 1
ATOM 1708 O O . THR A 1 259 ? 41.826 122.487 118.878 0.50 84.26 259 THR A O 1
ATOM 1712 N N . ARG A 1 260 ? 43.141 124.002 117.893 0.50 75.04 260 ARG A N 1
ATOM 1713 C CA . ARG A 1 260 ? 43.562 125.373 117.655 0.50 71.93 260 ARG A CA 1
ATOM 1714 C C . ARG A 1 260 ? 44.473 125.592 116.432 0.50 72.16 260 ARG A C 1
ATOM 1715 O O . ARG A 1 260 ? 44.920 124.666 115.770 0.50 67.17 260 ARG A O 1
ATOM 1723 N N . ASP A 1 261 ? 44.676 126.875 116.160 0.50 73.56 261 ASP A N 1
ATOM 1724 C CA . ASP A 1 261 ? 45.505 127.512 115.133 0.50 69.48 261 ASP A CA 1
ATOM 1725 C C . ASP A 1 261 ? 46.962 127.020 115.102 0.50 72.01 261 ASP A C 1
ATOM 1726 O O . ASP A 1 261 ? 47.642 127.155 114.079 0.50 72.09 261 ASP A O 1
ATOM 1731 N N . GLU A 1 262 ? 47.430 126.401 116.177 0.50 72.03 262 GLU A N 1
ATOM 1732 C CA . GLU A 1 262 ? 48.801 125.904 116.235 0.50 74.58 262 GLU A CA 1
ATOM 1733 C C . GLU A 1 262 ? 49.067 124.526 115.578 0.50 76.96 262 GLU A C 1
ATOM 1734 O O . GLU A 1 262 ? 48.153 123.876 115.081 0.50 79.56 262 GLU A O 1
ATOM 1740 N N . LEU A 1 263 ? 50.325 124.098 115.548 0.50 75.18 263 LEU A N 1
ATOM 1741 C CA . LEU A 1 263 ? 50.709 122.937 114.759 0.50 76.71 263 LEU A CA 1
ATOM 1742 C C . LEU A 1 263 ? 49.969 121.676 115.168 0.50 80.34 263 LEU A C 1
ATOM 1743 O O . LEU A 1 263 ? 49.501 120.916 114.335 0.50 84.02 263 LEU A O 1
ATOM 1748 N N . THR A 1 264 ? 49.834 121.462 116.461 0.50 76.28 264 THR A N 1
ATOM 1749 C CA . THR A 1 264 ? 49.087 120.324 116.930 0.50 70.63 264 THR A CA 1
ATOM 1750 C C . THR A 1 264 ? 47.799 120.882 117.466 0.50 73.20 264 THR A C 1
ATOM 1751 O O . THR A 1 264 ? 47.802 121.735 118.350 0.50 74.84 264 THR A O 1
ATOM 1755 N N . SER A 1 265 ? 46.682 120.434 116.927 0.50 75.78 265 SER A N 1
ATOM 1756 C CA . SER A 1 265 ? 45.406 120.812 117.513 0.50 78.82 265 SER A CA 1
ATOM 1757 C C . SER A 1 265 ? 44.376 119.799 117.080 0.50 76.68 265 SER A C 1
ATOM 1758 O O . SER A 1 265 ? 44.567 119.125 116.091 0.50 75.21 265 SER A O 1
ATOM 1761 N N . HIS A 1 266 ? 43.288 119.673 117.807 0.50 75.86 266 HIS A N 1
ATOM 1762 C CA . HIS A 1 266 ? 42.437 118.548 117.562 0.50 80.13 266 HIS A CA 1
ATOM 1763 C C . HIS A 1 266 ? 41.528 118.675 116.375 0.50 84.38 266 HIS A C 1
ATOM 1764 O O . HIS A 1 266 ? 40.755 119.644 116.237 0.50 80.96 266 HIS A O 1
ATOM 1771 N N . GLY A 1 267 ? 41.637 117.676 115.503 1.00 90.45 267 GLY A N 1
ATOM 1772 C CA . GLY A 1 267 ? 40.805 117.553 114.332 1.00 86.52 267 GLY A CA 1
ATOM 1773 C C . GLY A 1 267 ? 39.328 117.396 114.597 1.00 89.66 267 GLY A C 1
ATOM 1774 O O . GLY A 1 267 ? 38.897 116.709 115.488 1.00 84.52 267 GLY A O 1
ATOM 1775 N N . PHE A 1 268 ? 38.563 118.041 113.745 1.00 92.62 268 PHE A N 1
ATOM 1776 C CA . PHE A 1 268 ? 37.123 118.094 113.794 1.00 86.78 268 PHE A CA 1
ATOM 1777 C C . PHE A 1 268 ? 36.596 116.721 113.738 1.00 73.90 268 PHE A C 1
ATOM 1778 O O . PHE A 1 268 ? 35.576 116.474 114.305 1.00 66.38 268 PHE A O 1
ATOM 1786 N N . LEU A 1 269 ? 37.223 115.822 113.001 1.00 71.34 269 LEU A N 1
ATOM 1787 C CA . LEU A 1 269 ? 36.622 114.512 113.041 1.00 62.96 269 LEU A CA 1
ATOM 1788 C C . LEU A 1 269 ? 37.150 113.609 114.147 1.00 58.87 269 LEU A C 1
ATOM 1789 O O . LEU A 1 269 ? 37.743 112.597 113.950 1.00 60.81 269 LEU A O 1
ATOM 1794 N N . ALA A 1 270 ? 36.871 114.054 115.344 1.00 56.89 270 ALA A N 1
ATOM 1795 C CA . ALA A 1 270 ? 36.566 113.285 116.482 1.00 54.11 270 ALA A CA 1
ATOM 1796 C C . ALA A 1 270 ? 35.083 113.512 116.486 1.00 54.21 270 ALA A C 1
ATOM 1797 O O . ALA A 1 270 ? 34.607 114.622 116.501 1.00 53.68 270 ALA A O 1
ATOM 1799 N N . ASN A 1 271 ? 34.318 112.457 116.474 1.00 53.31 271 ASN A N 1
ATOM 1800 C CA . ASN A 1 271 ? 32.924 112.651 116.293 1.00 51.78 271 ASN A CA 1
ATOM 1801 C C . ASN A 1 271 ? 32.394 113.036 117.588 1.00 44.16 271 ASN A C 1
ATOM 1802 O O . ASN A 1 271 ? 31.974 112.211 118.334 1.00 46.94 271 ASN A O 1
ATOM 1807 N N . HIS A 1 272 ? 32.475 114.303 117.882 1.00 38.19 272 HIS A N 1
ATOM 1808 C CA . HIS A 1 272 ? 31.831 114.828 119.035 1.00 39.77 272 HIS A CA 1
ATOM 1809 C C . HIS A 1 272 ? 30.357 114.755 118.913 1.00 35.76 272 HIS A C 1
ATOM 1810 O O . HIS A 1 272 ? 29.644 114.535 119.870 1.00 33.64 272 HIS A O 1
ATOM 1817 N N . ALA A 1 273 ? 29.899 114.963 117.704 1.00 32.59 273 ALA A N 1
ATOM 1818 C CA . ALA A 1 273 ? 28.513 114.933 117.333 1.00 29.67 273 ALA A CA 1
ATOM 1819 C C . ALA A 1 273 ? 27.961 113.548 117.111 1.00 30.30 273 ALA A C 1
ATOM 1820 O O . ALA A 1 273 ? 26.752 113.433 116.914 1.00 33.83 273 ALA A O 1
ATOM 1822 N N . GLY A 1 274 ? 28.813 112.518 117.054 1.00 27.76 274 GLY A N 1
ATOM 1823 C CA . GLY A 1 274 ? 28.354 111.144 116.750 1.00 26.01 274 GLY A CA 1
ATOM 1824 C C . GLY A 1 274 ? 27.641 110.984 115.416 1.00 28.24 274 GLY A C 1
ATOM 1825 O O . GLY A 1 274 ? 26.690 110.179 115.268 1.00 30.17 274 GLY A O 1
ATOM 1826 N N . GLY A 1 275 ? 28.100 111.767 114.440 1.00 26.95 275 GLY A N 1
ATOM 1827 C CA . GLY A 1 275 ? 27.666 111.668 113.062 1.00 24.98 275 GLY A CA 1
ATOM 1828 C C . GLY A 1 275 ? 26.364 112.388 112.732 1.00 24.36 275 GLY A C 1
ATOM 1829 O O . GLY A 1 275 ? 25.789 112.158 111.690 1.00 22.08 275 GLY A O 1
ATOM 1830 N N . ILE A 1 276 ? 25.878 113.246 113.616 1.00 25.12 276 ILE A N 1
ATOM 1831 C CA . ILE A 1 276 ? 24.718 114.058 113.262 1.00 25.58 276 ILE A CA 1
ATOM 1832 C C . ILE A 1 276 ? 24.947 115.529 113.589 1.00 27.88 276 ILE A C 1
ATOM 1833 O O . ILE A 1 276 ? 25.277 115.890 114.728 1.00 27.87 276 ILE A O 1
ATOM 1838 N N . LEU A 1 277 ? 24.770 116.363 112.573 1.00 30.66 277 LEU A N 1
ATOM 1839 C CA . LEU A 1 277 ? 24.925 117.791 112.732 1.00 34.02 277 LEU A CA 1
ATOM 1840 C C . LEU A 1 277 ? 23.695 118.589 112.303 1.00 34.79 277 LEU A C 1
ATOM 1841 O O . LEU A 1 277 ? 23.256 118.524 111.134 1.00 31.91 277 LEU A O 1
ATOM 1846 N N . GLY A 1 278 ? 23.154 119.372 113.238 1.00 34.31 278 GLY A N 1
ATOM 1847 C CA . GLY A 1 278 ? 21.920 120.133 112.968 1.00 31.40 278 GLY A CA 1
ATOM 1848 C C . GLY A 1 278 ? 20.801 119.201 112.539 1.00 30.70 278 GLY A C 1
ATOM 1849 O O . GLY A 1 278 ? 19.975 119.550 111.710 1.00 29.20 278 GLY A O 1
ATOM 1850 N N . GLY A 1 279 ? 20.834 117.987 113.079 1.00 29.99 279 GLY A N 1
ATOM 1851 C CA . GLY A 1 279 ? 19.838 116.971 112.821 1.00 29.87 279 GLY A CA 1
ATOM 1852 C C . GLY A 1 279 ? 19.992 116.178 111.557 1.00 30.82 279 GLY A C 1
ATOM 1853 O O . GLY A 1 279 ? 19.124 115.333 111.245 1.00 28.86 279 GLY A O 1
ATOM 1854 N N . ILE A 1 280 ? 21.080 116.439 110.821 1.00 29.81 280 ILE A N 1
ATOM 1855 C CA . ILE A 1 280 ? 21.342 115.692 109.564 1.00 30.01 280 ILE A CA 1
ATOM 1856 C C . ILE A 1 280 ? 22.681 114.972 109.519 1.00 26.29 280 ILE A C 1
ATOM 1857 O O . ILE A 1 280 ? 23.653 115.515 109.985 1.00 26.79 280 ILE A O 1
ATOM 1862 N N . SER A 1 281 ? 22.717 113.742 109.005 1.00 23.89 281 SER A N 1
ATOM 1863 C CA . SER A 1 281 ? 23.973 112.994 108.937 1.00 24.19 281 SER A CA 1
ATOM 1864 C C . SER A 1 281 ? 25.130 113.779 108.328 1.00 24.30 281 SER A C 1
ATOM 1865 O O . SER A 1 281 ? 24.980 114.403 107.273 1.00 25.56 281 SER A O 1
ATOM 1868 N N . SER A 1 282 ? 26.285 113.692 108.997 1.00 27.57 282 SER A N 1
ATOM 1869 C CA . SER A 1 282 ? 27.557 114.372 108.666 1.00 29.15 282 SER A CA 1
ATOM 1870 C C . SER A 1 282 ? 28.391 113.666 107.631 1.00 29.46 282 SER A C 1
ATOM 1871 O O . SER A 1 282 ? 29.267 114.303 107.015 1.00 29.06 282 SER A O 1
ATOM 1874 N N . GLY A 1 283 ? 28.158 112.359 107.486 1.00 27.67 283 GLY A N 1
ATOM 1875 C CA . GLY A 1 283 ? 29.058 111.475 106.775 1.00 28.58 283 GLY A CA 1
ATOM 1876 C C . GLY A 1 283 ? 29.983 110.696 107.701 1.00 32.92 283 GLY A C 1
ATOM 1877 O O . GLY A 1 283 ? 30.526 109.640 107.294 1.00 34.84 283 GLY A O 1
ATOM 1878 N N . GLN A 1 284 ? 30.194 111.196 108.929 1.00 31.86 284 GLN A N 1
ATOM 1879 C CA . GLN A 1 284 ? 30.996 110.452 109.938 1.00 33.24 284 GLN A CA 1
ATOM 1880 C C . GLN A 1 284 ? 30.218 109.245 110.486 1.00 31.29 284 GLN A C 1
ATOM 1881 O O . GLN A 1 284 ? 29.069 109.027 110.093 1.00 31.79 284 GLN A O 1
ATOM 1887 N N . THR A 1 285 ? 30.824 108.465 111.386 1.00 29.25 285 THR A N 1
ATOM 1888 C CA . THR A 1 285 ? 30.145 107.293 111.919 1.00 27.96 285 THR A CA 1
ATOM 1889 C C . THR A 1 285 ? 29.071 107.706 112.907 1.00 27.43 285 THR A C 1
ATOM 1890 O O . THR A 1 285 ? 29.186 108.718 113.607 1.00 26.87 285 THR A O 1
ATOM 1894 N N . ILE A 1 286 ? 27.997 106.937 112.959 1.00 25.70 286 ILE A N 1
ATOM 1895 C CA . ILE A 1 286 ? 26.896 107.393 113.753 1.00 22.37 286 ILE A CA 1
ATOM 1896 C C . ILE A 1 286 ? 27.023 106.687 115.046 1.00 20.78 286 ILE A C 1
ATOM 1897 O O . ILE A 1 286 ? 27.033 105.449 115.068 1.00 18.20 286 ILE A O 1
ATOM 1902 N N . ARG A 1 287 ? 27.154 107.463 116.127 1.00 21.44 287 ARG A N 1
ATOM 1903 C CA . ARG A 1 287 ? 27.342 106.841 117.467 1.00 23.21 287 ARG A CA 1
ATOM 1904 C C . ARG A 1 287 ? 26.157 107.081 118.386 1.00 22.19 287 ARG A C 1
ATOM 1905 O O . ARG A 1 287 ? 25.744 108.249 118.624 1.00 24.28 287 ARG A O 1
ATOM 1913 N N . VAL A 1 288 ? 25.589 105.984 118.885 1.00 19.91 288 VAL A N 1
ATOM 1914 C CA . VAL A 1 288 ? 24.392 106.046 119.727 1.00 18.62 288 VAL A CA 1
ATOM 1915 C C . VAL A 1 288 ? 24.592 105.155 120.928 1.00 19.85 288 VAL A C 1
ATOM 1916 O O . VAL A 1 288 ? 25.057 104.035 120.803 1.00 19.80 288 VAL A O 1
ATOM 1920 N N . ALA A 1 289 ? 24.290 105.685 122.108 1.00 21.80 289 ALA A N 1
ATOM 1921 C CA . ALA A 1 289 ? 24.368 104.895 123.316 1.00 21.50 289 ALA A CA 1
ATOM 1922 C C . ALA A 1 289 ? 23.044 105.002 123.973 1.00 20.62 289 ALA A C 1
ATOM 1923 O O . ALA A 1 289 ? 22.379 106.031 123.864 1.00 21.09 289 ALA A O 1
ATOM 1925 N N . ILE A 1 290 ? 22.679 103.902 124.626 1.00 21.57 290 ILE A N 1
ATOM 1926 C CA . ILE A 1 290 ? 21.445 103.749 125.382 1.00 22.39 290 ILE A CA 1
ATOM 1927 C C . ILE A 1 290 ? 21.697 103.088 126.774 1.00 22.34 290 ILE A C 1
ATOM 1928 O O . ILE A 1 290 ? 22.608 102.294 126.945 1.00 22.91 290 ILE A O 1
ATOM 1933 N N . ALA A 1 291 ? 20.901 103.450 127.764 1.00 21.17 291 ALA A N 1
ATOM 1934 C CA . ALA A 1 291 ? 21.056 102.906 129.067 1.00 20.57 291 ALA A CA 1
ATOM 1935 C C . ALA A 1 291 ? 19.808 102.124 129.341 1.00 20.79 291 ALA A C 1
ATOM 1936 O O . ALA A 1 291 ? 18.708 102.607 129.130 1.00 20.86 291 ALA A O 1
ATOM 1938 N N . LEU A 1 292 ? 19.972 100.917 129.805 1.00 23.07 292 LEU A N 1
ATOM 1939 C CA . LEU A 1 292 ? 18.888 100.022 130.070 1.00 25.30 292 LEU A CA 1
ATOM 1940 C C . LEU A 1 292 ? 18.884 99.671 131.508 1.00 26.66 292 LEU A C 1
ATOM 1941 O O . LEU A 1 292 ? 19.862 99.307 132.052 1.00 29.11 292 LEU A O 1
ATOM 1946 N N . LYS A 1 293 ? 17.752 99.803 132.139 1.00 31.28 293 LYS A N 1
ATOM 1947 C CA . LYS A 1 293 ? 17.673 99.607 133.563 1.00 33.48 293 LYS A CA 1
ATOM 1948 C C . LYS A 1 293 ? 17.612 98.169 133.990 1.00 31.99 293 LYS A C 1
ATOM 1949 O O . LYS A 1 293 ? 17.367 97.305 133.205 1.00 34.40 293 LYS A O 1
ATOM 1955 N N . PRO A 1 294 ? 17.873 97.921 135.248 1.00 31.31 294 PRO A N 1
ATOM 1956 C CA . PRO A 1 294 ? 17.736 96.572 135.757 1.00 32.06 294 PRO A CA 1
ATOM 1957 C C . PRO A 1 294 ? 16.294 96.139 135.761 1.00 32.34 294 PRO A C 1
ATOM 1958 O O . PRO A 1 294 ? 15.427 96.918 136.045 1.00 29.84 294 PRO A O 1
ATOM 1962 N N . THR A 1 295 ? 16.064 94.883 135.458 1.00 36.32 295 THR A N 1
ATOM 1963 C CA . THR A 1 295 ? 14.750 94.301 135.565 1.00 46.29 295 THR A CA 1
ATOM 1964 C C . THR A 1 295 ? 14.513 93.559 136.839 1.00 55.03 295 THR A C 1
ATOM 1965 O O . THR A 1 295 ? 15.307 93.532 137.756 1.00 55.33 295 THR A O 1
ATOM 1969 N N . ALA A 1 296 ? 13.338 92.989 136.885 1.00 65.02 296 ALA A N 1
ATOM 1970 C CA . ALA A 1 296 ? 12.918 92.212 138.011 1.00 79.38 296 ALA A CA 1
ATOM 1971 C C . ALA A 1 296 ? 12.048 91.166 137.373 1.00 88.30 296 ALA A C 1
ATOM 1972 O O . ALA A 1 296 ? 12.060 91.038 136.154 1.00 98.26 296 ALA A O 1
ATOM 1974 N N . LYS A 1 317 ? 13.051 77.220 135.305 1.00 131.50 317 LYS A N 1
ATOM 1975 C CA . LYS A 1 317 ? 13.848 76.749 136.453 1.00 132.10 317 LYS A CA 1
ATOM 1976 C C . LYS A 1 317 ? 15.145 77.549 136.591 1.00 132.70 317 LYS A C 1
ATOM 1977 O O . LYS A 1 317 ? 15.397 78.168 137.630 1.00 128.87 317 LYS A O 1
ATOM 1983 N N . GLY A 1 318 ? 15.959 77.533 135.540 1.00 136.91 318 GLY A N 1
ATOM 1984 C CA . GLY A 1 318 ? 17.135 78.390 135.464 1.00 134.67 318 GLY A CA 1
ATOM 1985 C C . GLY A 1 318 ? 16.913 79.539 134.494 1.00 136.97 318 GLY A C 1
ATOM 1986 O O . GLY A 1 318 ? 17.763 79.811 133.639 1.00 139.37 318 GLY A O 1
ATOM 1987 N N . ARG A 1 319 ? 15.760 80.201 134.621 1.00 137.36 319 ARG A N 1
ATOM 1988 C CA . ARG A 1 319 ? 15.413 81.356 133.776 1.00 133.52 319 ARG A CA 1
ATOM 1989 C C . ARG A 1 319 ? 15.351 82.646 134.589 1.00 126.82 319 ARG A C 1
ATOM 1990 O O . ARG A 1 319 ? 14.278 83.239 134.777 1.00 129.88 319 ARG A O 1
ATOM 1998 N N . HIS A 1 320 ? 16.523 83.060 135.071 1.00 116.08 320 HIS A N 1
ATOM 1999 C CA . HIS A 1 320 ? 16.689 84.318 135.794 1.00 101.84 320 HIS A CA 1
ATOM 2000 C C . HIS A 1 320 ? 17.524 85.237 134.960 1.00 91.53 320 HIS A C 1
ATOM 2001 O O . HIS A 1 320 ? 18.629 84.877 134.546 1.00 89.06 320 HIS A O 1
ATOM 2008 N N . ASP A 1 321 ? 16.938 86.370 134.595 1.00 83.91 321 ASP A N 1
ATOM 2009 C CA . ASP A 1 321 ? 17.587 87.352 133.734 1.00 70.98 321 ASP A CA 1
ATOM 2010 C C . ASP A 1 321 ? 18.301 88.445 134.482 1.00 57.49 321 ASP A C 1
ATOM 2011 O O . ASP A 1 321 ? 17.727 89.481 134.638 1.00 57.59 321 ASP A O 1
ATOM 2016 N N . PRO A 1 322 ? 19.552 88.242 134.883 1.00 47.71 322 PRO A N 1
ATOM 2017 C CA . PRO A 1 322 ? 20.287 89.259 135.622 1.00 40.28 322 PRO A CA 1
ATOM 2018 C C . PRO A 1 322 ? 20.524 90.515 134.837 1.00 42.10 322 PRO A C 1
ATOM 2019 O O . PRO A 1 322 ? 20.467 91.574 135.371 1.00 41.14 322 PRO A O 1
ATOM 2023 N N . CYS A 1 323 ? 20.863 90.378 133.581 1.00 44.76 323 CYS A N 1
ATOM 2024 C CA . CYS A 1 323 ? 21.028 91.509 132.714 1.00 43.97 323 CYS A CA 1
ATOM 2025 C C . CYS A 1 323 ? 20.511 91.193 131.345 1.00 41.54 323 CYS A C 1
ATOM 2026 O O . CYS A 1 323 ? 21.226 90.788 130.464 1.00 43.44 323 CYS A O 1
ATOM 2029 N N . VAL A 1 324 ? 19.227 91.317 131.211 1.00 36.48 324 VAL A N 1
ATOM 2030 C CA . VAL A 1 324 ? 18.567 91.132 129.974 1.00 37.38 324 VAL A CA 1
ATOM 2031 C C . VAL A 1 324 ? 18.940 92.231 128.993 1.00 37.88 324 VAL A C 1
ATOM 2032 O O . VAL A 1 324 ? 18.983 92.036 127.822 1.00 38.06 324 VAL A O 1
ATOM 2036 N N . GLY A 1 325 ? 19.202 93.407 129.511 1.00 38.16 325 GLY A N 1
ATOM 2037 C CA . GLY A 1 325 ? 19.860 94.482 128.754 1.00 36.09 325 GLY A CA 1
ATOM 2038 C C . GLY A 1 325 ? 20.862 94.109 127.637 1.00 38.41 325 GLY A C 1
ATOM 2039 O O . GLY A 1 325 ? 20.983 94.856 126.667 1.00 39.67 325 GLY A O 1
ATOM 2040 N N . VAL A 1 326 ? 21.579 92.990 127.740 1.00 32.89 326 VAL A N 1
ATOM 2041 C CA . VAL A 1 326 ? 22.567 92.672 126.698 1.00 3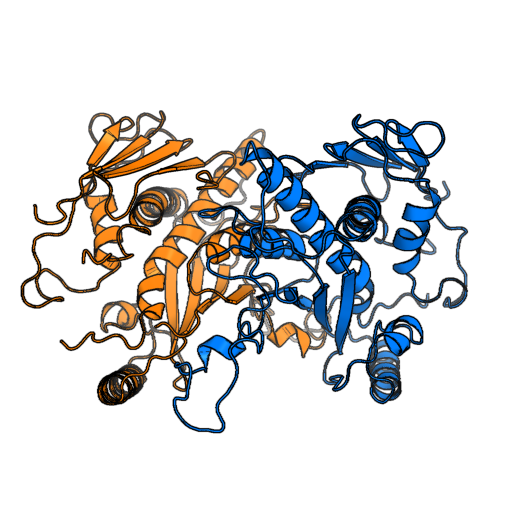4.60 326 VAL A CA 1
ATOM 2042 C C . VAL A 1 326 ? 21.911 92.088 125.452 1.00 35.88 326 VAL A C 1
ATOM 2043 O O . VAL A 1 326 ? 22.410 92.253 124.327 1.00 36.18 326 VAL A O 1
ATOM 2047 N N . ARG A 1 327 ? 20.797 91.398 125.657 1.00 37.62 327 ARG A N 1
ATOM 2048 C CA . ARG A 1 327 ? 20.035 90.813 124.556 1.00 39.80 327 ARG A CA 1
ATOM 2049 C C . ARG A 1 327 ? 19.279 91.867 123.731 1.00 34.21 327 ARG A C 1
ATOM 2050 O O . ARG A 1 327 ? 18.606 91.549 122.779 1.00 35.11 327 ARG A O 1
ATOM 2058 N N . ALA A 1 328 ? 19.453 93.132 124.094 1.00 32.95 328 ALA A N 1
ATOM 2059 C CA . ALA A 1 328 ? 18.798 94.264 123.442 1.00 30.66 328 ALA A CA 1
ATOM 2060 C C . ALA A 1 328 ? 19.671 94.757 122.346 1.00 29.18 328 ALA A C 1
ATOM 2061 O O . ALA A 1 328 ? 19.261 95.578 121.541 1.00 30.84 328 ALA A O 1
ATOM 2063 N N . THR A 1 329 ? 20.885 94.252 122.296 1.00 28.40 329 THR A N 1
ATOM 2064 C CA . THR A 1 329 ? 21.791 94.728 121.250 1.00 27.78 329 THR A CA 1
ATOM 2065 C C . THR A 1 329 ? 21.235 94.505 119.848 1.00 25.63 329 THR A C 1
ATOM 2066 O O . THR A 1 329 ? 21.213 95.446 119.036 1.00 26.54 329 THR A O 1
ATOM 2070 N N . PRO A 1 330 ? 20.711 93.304 119.561 1.00 24.45 330 PRO A N 1
ATOM 2071 C CA . PRO A 1 330 ? 20.239 93.131 118.175 1.00 24.94 330 PRO A CA 1
ATOM 2072 C C . PRO A 1 330 ? 19.030 94.032 117.893 1.00 28.56 330 PRO A C 1
ATOM 2073 O O . PRO A 1 330 ? 18.880 94.548 116.782 1.00 32.20 330 PRO A O 1
ATOM 2077 N N . ILE A 1 331 ? 18.193 94.275 118.898 1.00 28.27 331 ILE A N 1
ATOM 2078 C CA . ILE A 1 331 ? 17.061 95.135 118.658 1.00 28.04 331 ILE A CA 1
ATOM 2079 C C . ILE A 1 331 ? 17.452 96.609 118.515 1.00 26.33 331 ILE A C 1
ATOM 2080 O O . ILE A 1 331 ? 16.912 97.293 117.650 1.00 26.84 331 ILE A O 1
ATOM 2085 N N . ALA A 1 332 ? 18.427 97.088 119.267 1.00 25.36 332 ALA A N 1
ATOM 2086 C CA . ALA A 1 332 ? 18.970 98.434 118.970 1.00 26.96 332 ALA A CA 1
ATOM 2087 C C . ALA A 1 332 ? 19.600 98.522 117.566 1.00 25.25 332 ALA A C 1
ATOM 2088 O O . ALA A 1 332 ? 19.487 99.518 116.933 1.00 28.09 332 ALA A O 1
ATOM 2090 N N . GLU A 1 333 ? 20.256 97.488 117.076 1.00 25.75 333 GLU A N 1
ATOM 2091 C CA . GLU A 1 333 ? 20.718 97.501 115.693 1.00 24.94 333 GLU A CA 1
ATOM 2092 C C . GLU A 1 333 ? 19.560 97.643 114.739 1.00 23.10 333 GLU A C 1
ATOM 2093 O O . GLU A 1 333 ? 19.627 98.431 113.821 1.00 21.63 333 GLU A O 1
ATOM 2099 N N . ALA A 1 334 ? 18.482 96.894 114.968 1.00 23.00 334 ALA A N 1
ATOM 2100 C CA . ALA A 1 334 ? 17.351 96.902 114.057 1.00 20.43 334 ALA A CA 1
ATOM 2101 C C . ALA A 1 334 ? 16.694 98.268 114.019 1.00 21.29 334 ALA A C 1
ATOM 2102 O O . ALA A 1 334 ? 16.292 98.727 112.960 1.00 20.53 334 ALA A O 1
ATOM 2104 N N . MET A 1 335 ? 16.608 98.930 115.163 1.00 20.20 335 MET A N 1
ATOM 2105 C CA . MET A 1 335 ? 15.855 100.148 115.224 1.00 20.25 335 MET A CA 1
ATOM 2106 C C . MET A 1 335 ? 16.671 101.234 114.533 1.00 20.63 335 MET A C 1
ATOM 2107 O O . MET A 1 335 ? 16.142 102.132 113.897 1.00 21.31 335 MET A O 1
ATOM 2112 N N . LEU A 1 336 ? 17.970 101.152 114.652 1.00 19.50 336 LEU A N 1
ATOM 2113 C CA . LEU A 1 336 ? 18.805 102.135 113.995 1.00 19.85 336 LEU A CA 1
ATOM 2114 C C . LEU A 1 336 ? 18.722 101.929 112.486 1.00 20.96 336 LEU A C 1
ATOM 2115 O O . LEU A 1 336 ? 18.718 102.895 111.713 1.00 22.80 336 LEU A O 1
ATOM 2120 N N . ALA A 1 337 ? 18.607 100.676 112.066 1.00 19.68 337 ALA A N 1
ATOM 2121 C CA . ALA A 1 337 ? 18.485 100.368 110.667 1.00 18.35 337 ALA A CA 1
ATOM 2122 C C . ALA A 1 337 ? 17.112 100.855 110.124 1.00 18.88 337 ALA A C 1
ATOM 2123 O O . ALA A 1 337 ? 16.981 101.213 108.973 1.00 19.85 337 ALA A O 1
ATOM 2125 N N . ILE A 1 338 ? 16.093 100.871 110.964 1.00 17.76 338 ILE A N 1
ATOM 2126 C CA . ILE A 1 338 ? 14.787 101.160 110.497 1.00 17.61 338 ILE A CA 1
ATOM 2127 C C . ILE A 1 338 ? 14.651 102.651 110.254 1.00 18.48 338 ILE A C 1
ATOM 2128 O O . ILE A 1 338 ? 14.011 103.073 109.300 1.00 18.30 338 ILE A O 1
ATOM 2133 N N . VAL A 1 339 ? 15.232 103.438 111.141 1.00 18.96 339 VAL A N 1
ATOM 2134 C CA . VAL A 1 339 ? 15.260 104.873 110.996 1.00 19.49 339 VAL A CA 1
ATOM 2135 C C . VAL A 1 339 ? 16.194 105.226 109.848 1.00 19.74 339 VAL A C 1
ATOM 2136 O O . VAL A 1 339 ? 15.876 106.049 109.023 1.00 20.68 339 VAL A O 1
ATOM 2140 N N . LEU A 1 340 ? 17.330 104.568 109.741 1.00 20.63 340 LEU A N 1
ATOM 2141 C CA . LEU A 1 340 ? 18.198 104.940 108.646 1.00 20.82 340 LEU A CA 1
ATOM 2142 C C . LEU A 1 340 ? 17.489 104.648 107.317 1.00 22.62 340 LEU A C 1
ATOM 2143 O O . LEU A 1 340 ? 17.468 105.514 106.395 1.00 23.14 340 LEU A O 1
ATOM 2148 N N . MET A 1 341 ? 16.854 103.481 107.229 1.00 20.38 341 MET A N 1
ATOM 2149 C CA . MET A 1 341 ? 16.289 103.130 105.962 1.00 20.44 341 MET A CA 1
ATOM 2150 C C . MET A 1 341 ? 15.258 104.198 105.683 1.00 22.12 341 MET A C 1
ATOM 2151 O O . MET A 1 341 ? 15.259 104.801 104.634 1.00 23.03 341 MET A O 1
ATOM 2156 N N . ASP A 1 342 ? 14.397 104.471 106.650 1.00 23.88 342 ASP A N 1
ATOM 2157 C CA . ASP A 1 342 ? 13.391 105.477 106.437 1.00 22.50 342 ASP A CA 1
ATOM 2158 C C . ASP A 1 342 ? 13.979 106.796 105.902 1.00 21.98 342 ASP A C 1
ATOM 2159 O O . ASP A 1 342 ? 13.387 107.395 105.007 1.00 21.31 342 ASP A O 1
ATOM 2164 N N . HIS A 1 343 ? 15.127 107.245 106.411 1.00 20.72 343 HIS A N 1
ATOM 2165 C CA . HIS A 1 343 ? 15.564 108.620 106.068 1.00 21.16 343 HIS A CA 1
ATOM 2166 C C . HIS A 1 343 ? 16.293 108.667 104.777 1.00 21.16 343 HIS A C 1
ATOM 2167 O O . HIS A 1 343 ? 16.429 109.717 104.150 1.00 18.89 343 HIS A O 1
ATOM 2174 N N . PHE A 1 344 ? 16.720 107.485 104.364 1.00 20.22 344 PHE A N 1
ATOM 2175 C CA . PHE A 1 344 ? 17.268 107.302 103.082 1.00 20.65 344 PHE A CA 1
ATOM 2176 C C . PHE A 1 344 ? 16.250 107.622 102.005 1.00 21.39 344 PHE A C 1
ATOM 2177 O O . PHE A 1 344 ? 16.493 108.488 101.159 1.00 22.74 344 PHE A O 1
ATOM 2185 N N . LEU A 1 345 ? 15.167 106.835 101.984 1.00 21.67 345 LEU A N 1
ATOM 2186 C CA . LEU A 1 345 ? 14.033 107.026 101.091 1.00 20.66 345 LEU A CA 1
ATOM 2187 C C . LEU A 1 345 ? 13.470 108.445 101.120 1.00 21.48 345 LEU A C 1
ATOM 2188 O O . LEU A 1 345 ? 13.197 109.023 100.061 1.00 25.36 345 LEU A O 1
ATOM 2193 N N . ARG A 1 346 ? 13.267 108.990 102.308 1.00 19.99 346 ARG A N 1
ATOM 2194 C CA . ARG A 1 346 ? 12.792 110.363 102.424 1.00 20.31 346 ARG A CA 1
ATOM 2195 C C . ARG A 1 346 ? 13.789 111.272 101.758 1.00 21.72 346 ARG A C 1
ATOM 2196 O O . ARG A 1 346 ? 13.403 112.272 101.144 1.00 22.73 346 ARG A O 1
ATOM 2204 N N . HIS A 1 347 ? 15.069 110.940 101.852 1.00 23.56 347 HIS A N 1
ATOM 2205 C CA . HIS A 1 347 ? 16.087 111.828 101.231 1.00 28.15 347 HIS A CA 1
ATOM 2206 C C . HIS A 1 347 ? 16.117 111.673 99.736 1.00 29.05 347 HIS A C 1
ATOM 2207 O O . HIS A 1 347 ? 16.316 112.623 98.990 1.00 31.17 347 HIS A O 1
ATOM 2214 N N . ARG A 1 348 ? 15.851 110.474 99.287 1.00 31.87 348 ARG A N 1
ATOM 2215 C CA . ARG A 1 348 ? 15.742 110.240 97.885 1.00 38.41 348 ARG A CA 1
ATOM 2216 C C . ARG A 1 348 ? 14.544 111.051 97.397 1.00 42.67 348 ARG A C 1
ATOM 2217 O O . ARG A 1 348 ? 14.657 111.819 96.451 1.00 46.73 348 ARG A O 1
ATOM 2225 N N . ALA A 1 349 ? 13.416 110.923 98.087 1.00 42.25 349 ALA A N 1
ATOM 2226 C CA . ALA A 1 349 ? 12.175 111.536 97.653 1.00 45.13 349 ALA A CA 1
ATOM 2227 C C . ALA A 1 349 ? 12.276 113.052 97.546 1.00 48.69 349 ALA A C 1
ATOM 2228 O O . ALA A 1 349 ? 11.566 113.676 96.774 1.00 61.01 349 ALA A O 1
ATOM 2230 N N . GLN A 1 350 ? 13.107 113.634 98.407 1.00 52.41 350 GLN A N 1
ATOM 2231 C CA . GLN A 1 350 ? 13.221 115.085 98.528 1.00 51.65 350 GLN A CA 1
ATOM 2232 C C . GLN A 1 350 ? 13.741 115.740 97.256 1.00 51.90 350 GLN A C 1
ATOM 2233 O O . GLN A 1 350 ? 13.258 116.795 96.846 1.00 49.63 350 GLN A O 1
ATOM 2239 N N . ASN A 1 351 ? 14.728 115.105 96.636 1.00 60.38 351 ASN A N 1
ATOM 2240 C CA . ASN A 1 351 ? 15.312 115.623 95.410 1.00 73.05 351 ASN A CA 1
ATOM 2241 C C . ASN A 1 351 ? 15.068 114.665 94.256 1.00 86.65 351 ASN A C 1
ATOM 2242 O O . ASN A 1 351 ? 15.332 113.467 94.366 1.00 89.35 351 ASN A O 1
ATOM 2247 N N . ALA A 1 352 ? 14.825 115.407 93.184 1.00 95.41 352 ALA A N 1
ATOM 2248 C CA . ALA A 1 352 ? 14.737 115.033 91.812 1.00 107.32 352 ALA A CA 1
ATOM 2249 C C . ALA A 1 352 ? 16.007 114.487 91.230 1.00 117.64 352 ALA A C 1
ATOM 2250 O O . ALA A 1 352 ? 15.996 113.457 90.558 1.00 127.43 352 ALA A O 1
ATOM 2252 N N . ASP A 1 353 ? 17.109 115.166 91.478 1.00 123.05 353 ASP A N 1
ATOM 2253 C CA . ASP A 1 353 ? 18.360 114.647 90.961 1.00 131.22 353 ASP A CA 1
ATOM 2254 C C . ASP A 1 353 ? 19.512 114.552 91.939 1.00 128.16 353 ASP A C 1
ATOM 2255 O O . ASP A 1 353 ? 20.015 115.563 92.422 1.00 118.36 353 ASP A O 1
ATOM 2260 N N . VAL A 1 354 ? 19.949 113.318 92.167 0.50 116.29 354 VAL A N 1
ATOM 2261 C CA . VAL A 1 354 ? 21.197 113.048 92.830 0.50 102.48 354 VAL A CA 1
ATOM 2262 C C . VAL A 1 354 ? 22.323 113.451 91.904 0.50 95.97 354 VAL A C 1
ATOM 2263 O O . VAL A 1 354 ? 22.302 113.185 90.700 0.50 87.04 354 VAL A O 1
ATOM 2267 N N . VAL A 1 355 ? 23.304 114.090 92.516 0.50 91.62 355 VAL A N 1
ATOM 2268 C CA . VAL A 1 355 ? 24.556 114.510 91.885 0.50 87.12 355 VAL A CA 1
ATOM 2269 C C . VAL A 1 355 ? 25.672 114.637 92.914 0.50 84.57 355 VAL A C 1
ATOM 2270 O O . VAL A 1 355 ? 25.398 114.656 94.103 0.50 84.78 355 VAL A O 1
ATOM 2274 N N . PRO A 1 356 ? 26.923 114.706 92.460 0.50 81.14 356 PRO A N 1
ATOM 2275 C CA . PRO A 1 356 ? 28.058 114.665 93.387 0.50 80.31 356 PRO A CA 1
ATOM 2276 C C . PRO A 1 356 ? 27.728 115.419 94.677 0.50 79.72 356 PRO A C 1
ATOM 2277 O O . PRO A 1 356 ? 26.776 116.198 94.693 0.50 81.34 356 PRO A O 1
ATOM 2281 N N . PRO A 1 357 ? 28.360 115.095 95.796 0.50 77.96 357 PRO A N 1
ATOM 2282 C CA . PRO A 1 357 ? 29.631 114.377 95.900 0.50 76.92 357 PRO A CA 1
ATOM 2283 C C . PRO A 1 357 ? 29.651 112.961 95.347 0.50 75.80 357 PRO A C 1
ATOM 2284 O O . PRO A 1 357 ? 28.662 112.250 95.280 0.50 70.55 357 PRO A O 1
ATOM 2288 N N . PHE A 1 358 ? 30.843 112.580 94.931 0.50 77.77 358 PHE A N 1
ATOM 2289 C CA . PHE A 1 358 ? 31.136 111.267 94.393 0.50 79.15 358 PHE A CA 1
ATOM 2290 C C . PHE A 1 358 ? 30.862 110.171 95.413 0.50 79.20 358 PHE A C 1
ATOM 2291 O O . PHE A 1 358 ? 30.322 109.116 95.087 0.50 78.24 358 PHE A O 1
ATOM 2299 N N . ALA A 1 359 ? 31.318 110.413 96.635 0.50 78.43 359 ALA A N 1
ATOM 2300 C CA . ALA A 1 359 ? 30.930 109.668 97.816 0.50 76.39 359 ALA A CA 1
ATOM 2301 C C . ALA A 1 359 ? 31.399 108.249 97.644 0.50 73.32 359 ALA A C 1
ATOM 2302 O O . ALA A 1 359 ? 31.928 107.903 96.596 0.50 71.01 359 ALA A O 1
ATOM 2304 N N . PRO A 1 360 ? 31.123 107.418 98.641 0.51 72.25 360 PRO A N 1
ATOM 2305 C CA . PRO A 1 360 ? 31.155 105.970 98.462 0.50 70.07 360 PRO A CA 1
ATOM 2306 C C . PRO A 1 360 ? 29.739 105.404 98.480 0.50 68.63 360 PRO A C 1
ATOM 2307 O O . PRO A 1 360 ? 29.102 105.241 99.519 0.50 67.03 360 PRO A O 1
ATOM 2311 N N . ILE A 1 361 ? 29.275 105.072 97.289 0.50 68.90 361 ILE A N 1
ATOM 2312 C CA . ILE A 1 361 ? 28.097 104.269 97.096 0.50 67.49 361 ILE A CA 1
ATOM 2313 C C . ILE A 1 361 ? 28.693 102.977 96.571 0.50 69.64 361 ILE A C 1
ATOM 2314 O O . ILE A 1 361 ? 29.047 102.868 95.400 0.50 71.24 361 ILE A O 1
ATOM 2319 N N . GLU A 1 362 ? 28.822 102.002 97.455 0.50 70.26 362 GLU A N 1
ATOM 2320 C CA . GLU A 1 362 ? 29.459 100.729 97.094 0.50 70.41 362 GLU A CA 1
ATOM 2321 C C . GLU A 1 362 ? 28.554 99.499 97.198 0.50 71.38 362 GLU A C 1
ATOM 2322 O O . GLU A 1 362 ? 28.147 99.111 98.299 0.50 65.39 362 GLU A O 1
ATOM 2328 N N . PRO A 1 363 ? 28.257 98.872 96.040 0.50 77.01 363 PRO A N 1
ATOM 2329 C CA . PRO A 1 363 ? 27.523 97.598 95.925 0.50 78.08 363 PRO A CA 1
ATOM 2330 C C . PRO A 1 363 ? 28.260 96.399 96.555 0.50 79.41 363 PRO A C 1
ATOM 2331 O O . PRO A 1 363 ? 27.700 95.680 97.397 0.50 76.29 363 PRO A O 1
ATOM 2336 N N . MET B 1 1 ? 15.638 121.817 103.764 1.00 49.90 1 MET B N 1
ATOM 2337 C CA . MET B 1 1 ? 14.118 121.772 103.733 1.00 43.30 1 MET B CA 1
ATOM 2338 C C . MET B 1 1 ? 13.487 121.519 105.125 1.00 44.31 1 MET B C 1
ATOM 2339 O O . MET B 1 1 ? 13.691 122.339 106.055 1.00 45.64 1 MET B O 1
ATOM 2344 N N . ALA B 1 2 ? 12.714 120.447 105.321 1.00 41.48 2 ALA B N 1
ATOM 2345 C CA . ALA B 1 2 ? 11.882 120.421 106.514 1.00 33.95 2 ALA B CA 1
ATOM 2346 C C . ALA B 1 2 ? 11.026 119.192 106.612 1.00 36.96 2 ALA B C 1
ATOM 2347 O O . ALA B 1 2 ? 10.572 118.700 105.580 1.00 36.80 2 ALA B O 1
ATOM 2349 N N . GLY B 1 3 ? 10.919 118.668 107.856 1.00 34.06 3 GLY B N 1
ATOM 2350 C CA . GLY B 1 3 ? 9.845 117.813 108.309 1.00 29.81 3 GLY B CA 1
ATOM 2351 C C . GLY B 1 3 ? 9.076 118.688 109.313 1.00 29.52 3 GLY B C 1
ATOM 2352 O O . GLY B 1 3 ? 9.374 118.686 110.501 1.00 31.03 3 GLY B O 1
ATOM 2353 N N . ASN B 1 4 ? 8.023 119.447 108.804 1.00 27.98 4 ASN B N 1
ATOM 2354 C CA . ASN B 1 4 ? 7.480 120.544 109.548 1.00 25.87 4 ASN B CA 1
ATOM 2355 C C . ASN B 1 4 ? 6.227 120.288 110.367 1.00 25.25 4 ASN B C 1
ATOM 2356 O O . ASN B 1 4 ? 5.529 121.181 110.750 1.00 24.26 4 ASN B O 1
ATOM 2361 N N . SER B 1 5 ? 5.999 119.040 110.672 1.00 24.04 5 SER B N 1
ATOM 2362 C CA . SER B 1 5 ? 4.796 118.656 111.389 1.00 25.20 5 SER B CA 1
ATOM 2363 C C . SER B 1 5 ? 5.159 117.709 112.555 1.00 24.55 5 SER B C 1
ATOM 2364 O O . SER B 1 5 ? 6.143 116.991 112.463 1.00 24.36 5 SER B O 1
ATOM 2367 N N . ILE B 1 6 ? 4.392 117.766 113.624 1.00 24.30 6 ILE B N 1
ATOM 2368 C CA . ILE B 1 6 ? 4.539 116.927 114.780 1.00 24.81 6 ILE B CA 1
ATOM 2369 C C . ILE B 1 6 ? 3.208 116.695 115.470 1.00 27.85 6 ILE B C 1
ATOM 2370 O O . ILE B 1 6 ? 2.443 117.591 115.624 1.00 30.27 6 ILE B O 1
ATOM 2375 N N . GLY B 1 7 ? 2.951 115.461 115.871 1.00 27.09 7 GLY B N 1
ATOM 2376 C CA . GLY B 1 7 ? 1.697 115.082 116.538 1.00 24.14 7 GLY B CA 1
ATOM 2377 C C . GLY B 1 7 ? 0.761 114.238 115.709 1.00 24.46 7 GLY B C 1
ATOM 2378 O O . GLY B 1 7 ? 0.720 114.361 114.527 1.00 26.17 7 GLY B O 1
ATOM 2379 N N . GLN B 1 8 ? -0.028 113.383 116.331 1.00 27.28 8 GLN B N 1
ATOM 2380 C CA . GLN B 1 8 ? -1.069 112.697 115.611 1.00 26.82 8 GLN B CA 1
ATOM 2381 C C . GLN B 1 8 ? -2.365 113.467 115.808 1.00 28.03 8 GLN B C 1
ATOM 2382 O O . GLN B 1 8 ? -3.018 113.852 114.841 1.00 32.36 8 GLN B O 1
ATOM 2388 N N . LEU B 1 9 ? -2.762 113.708 117.049 1.00 24.66 9 LEU B N 1
ATOM 2389 C CA . LEU B 1 9 ? -4.036 114.382 117.252 1.00 23.35 9 LEU B CA 1
ATOM 2390 C C . LEU B 1 9 ? -3.890 115.854 117.604 1.00 22.86 9 LEU B C 1
ATOM 2391 O O . LEU B 1 9 ? -4.637 116.702 117.124 1.00 24.40 9 LEU B O 1
ATOM 2396 N N . PHE B 1 10 ? -2.903 116.160 118.417 1.00 22.53 10 PHE B N 1
ATOM 2397 C CA . PHE B 1 10 ? -2.519 117.529 118.617 1.00 22.09 10 PHE B CA 1
ATOM 2398 C C . PHE B 1 10 ? -1.401 117.716 117.620 1.00 23.45 10 PHE B C 1
ATOM 2399 O O . PHE B 1 10 ? -0.333 117.115 117.787 1.00 21.26 10 PHE B O 1
ATOM 2407 N N . ARG B 1 11 ? -1.656 118.501 116.562 1.00 25.78 11 ARG B N 1
ATOM 2408 C CA . ARG B 1 11 ? -0.664 118.653 115.488 1.00 28.63 11 ARG B CA 1
ATOM 2409 C C . ARG B 1 11 ? -0.277 120.083 115.312 1.00 27.60 11 ARG B C 1
ATOM 2410 O O . ARG B 1 11 ? -1.123 120.960 115.284 1.00 28.18 11 ARG B O 1
ATOM 2418 N N . VAL B 1 12 ? 1.020 120.303 115.210 1.00 27.39 12 VAL B N 1
ATOM 2419 C CA . VAL B 1 12 ? 1.589 121.599 114.922 1.00 25.98 12 VAL B CA 1
ATOM 2420 C C . VAL B 1 12 ? 2.329 121.420 113.638 1.00 27.00 12 VAL B C 1
ATOM 2421 O O . VAL B 1 12 ? 3.143 120.461 113.485 1.00 30.11 12 VAL B O 1
ATOM 2425 N N . THR B 1 13 ? 2.090 122.349 112.725 1.00 25.51 13 THR B N 1
ATOM 2426 C CA . THR B 1 13 ? 2.667 122.294 111.383 1.00 23.00 13 THR B CA 1
ATOM 2427 C C . THR B 1 13 ? 3.084 123.708 111.212 1.00 23.58 13 THR B C 1
ATOM 2428 O O . THR B 1 13 ? 2.305 124.591 111.568 1.00 23.55 13 THR B O 1
ATOM 2432 N N . THR B 1 14 ? 4.314 123.903 110.730 1.00 21.46 14 THR B N 1
ATOM 2433 C CA . THR B 1 14 ? 4.942 125.187 110.723 1.00 22.02 14 THR B CA 1
ATOM 2434 C C . THR B 1 14 ? 5.699 125.457 109.457 1.00 24.45 14 THR B C 1
ATOM 2435 O O . THR B 1 14 ? 5.807 124.612 108.557 1.00 25.99 14 THR B O 1
ATOM 2439 N N . CYS B 1 15 ? 6.317 126.635 109.449 1.00 25.45 15 CYS B N 1
ATOM 2440 C CA . CYS B 1 15 ? 7.123 127.102 108.331 1.00 23.46 15 CYS B CA 1
ATOM 2441 C C . CYS B 1 15 ? 7.635 128.528 108.692 1.00 22.48 15 CYS B C 1
ATOM 2442 O O . CYS B 1 15 ? 7.200 129.144 109.672 1.00 19.90 15 CYS B O 1
ATOM 2445 N N . GLY B 1 16 ? 8.568 129.037 107.909 1.00 24.02 16 GLY B N 1
ATOM 2446 C CA . GLY B 1 16 ? 9.116 130.333 108.186 1.00 29.81 16 GLY B CA 1
ATOM 2447 C C . GLY B 1 16 ? 10.608 130.235 108.169 1.00 34.64 16 GLY B C 1
ATOM 2448 O O . GLY B 1 16 ? 11.174 129.268 108.689 1.00 32.92 16 GLY B O 1
ATOM 2449 N N . GLU B 1 17 ? 11.234 131.207 107.508 1.00 39.87 17 GLU B N 1
ATOM 2450 C CA . GLU B 1 17 ? 12.679 131.432 107.661 1.00 44.31 17 GLU B CA 1
ATOM 2451 C C . GLU B 1 17 ? 12.853 132.546 108.670 1.00 44.93 17 GLU B C 1
ATOM 2452 O O . GLU B 1 17 ? 12.025 133.486 108.730 1.00 43.17 17 GLU B O 1
ATOM 2458 N N . SER B 1 18 ? 13.918 132.419 109.471 1.00 51.45 18 SER B N 1
ATOM 2459 C CA . SER B 1 18 ? 14.359 133.449 110.435 1.00 53.70 18 SER B CA 1
ATOM 2460 C C . SER B 1 18 ? 14.568 134.797 109.765 1.00 50.43 18 SER B C 1
ATOM 2461 O O . SER B 1 18 ? 14.384 135.831 110.391 1.00 61.22 18 SER B O 1
ATOM 2464 N N . HIS B 1 19 ? 14.938 134.748 108.487 1.00 48.33 19 HIS B N 1
ATOM 2465 C CA . HIS B 1 19 ? 15.144 135.906 107.613 1.00 52.23 19 HIS B CA 1
ATOM 2466 C C . HIS B 1 19 ? 13.997 136.123 106.641 1.00 51.47 19 HIS B C 1
ATOM 2467 O O . HIS B 1 19 ? 13.924 137.164 105.988 1.00 50.05 19 HIS B O 1
ATOM 2474 N N . GLY B 1 20 ? 13.111 135.129 106.524 1.00 50.67 20 GLY B N 1
ATOM 2475 C CA . GLY B 1 20 ? 11.941 135.199 105.673 1.00 41.72 20 GLY B CA 1
ATOM 2476 C C . GLY B 1 20 ? 11.036 136.309 106.139 1.00 41.14 20 GLY B C 1
ATOM 2477 O O . GLY B 1 20 ? 11.328 136.999 107.108 1.00 44.31 20 GLY B O 1
ATOM 2478 N N . VAL B 1 21 ? 9.919 136.476 105.460 1.00 37.02 21 VAL B N 1
ATOM 2479 C CA . VAL B 1 21 ? 9.011 137.542 105.790 1.00 34.91 21 VAL B CA 1
ATOM 2480 C C . VAL B 1 21 ? 8.348 137.376 107.152 1.00 37.33 21 VAL B C 1
ATOM 2481 O O . VAL B 1 21 ? 8.015 138.379 107.814 1.00 40.69 21 VAL B O 1
ATOM 2485 N N . GLY B 1 22 ? 8.146 136.119 107.562 1.00 36.81 22 GLY B N 1
ATOM 2486 C CA . GLY B 1 22 ? 7.380 135.804 108.770 1.00 31.48 22 GLY B CA 1
ATOM 2487 C C . GLY B 1 22 ? 7.427 134.334 109.091 1.00 28.81 22 GLY B C 1
ATOM 2488 O O . GLY B 1 22 ? 8.051 133.566 108.376 1.00 30.12 22 GLY B O 1
ATOM 2489 N N . LEU B 1 23 ? 6.767 133.934 110.166 1.00 27.27 23 LEU B N 1
ATOM 2490 C CA . LEU B 1 23 ? 6.798 132.537 110.596 1.00 27.78 23 LEU B CA 1
ATOM 2491 C C . LEU B 1 23 ? 5.399 132.129 110.936 1.00 25.78 23 LEU B C 1
ATOM 2492 O O . LEU B 1 23 ? 4.673 132.898 111.548 1.00 27.17 23 LEU B O 1
ATOM 2497 N N . MET B 1 24 ? 5.030 130.907 110.590 1.00 24.91 24 MET B N 1
ATOM 2498 C CA . MET B 1 24 ? 3.653 130.454 110.726 1.00 24.77 24 MET B CA 1
ATOM 2499 C C . MET B 1 24 ? 3.527 129.048 111.310 1.00 25.46 24 MET B C 1
ATOM 2500 O O . MET B 1 24 ? 4.432 128.219 111.215 1.00 24.67 24 MET B O 1
ATOM 2505 N N . ALA B 1 25 ? 2.354 128.777 111.867 1.00 25.94 25 ALA B N 1
ATOM 2506 C CA . ALA B 1 25 ? 2.040 127.506 112.502 1.00 23.05 25 ALA B CA 1
ATOM 2507 C C . ALA B 1 25 ? 0.587 127.321 112.314 1.00 21.12 25 ALA B C 1
ATOM 2508 O O . ALA B 1 25 ? -0.178 128.281 112.421 1.00 20.11 25 ALA B O 1
ATOM 2510 N N . ILE B 1 26 ? 0.213 126.073 112.070 1.00 20.64 26 ILE B N 1
ATOM 2511 C CA . ILE B 1 26 ? -1.143 125.640 112.223 1.00 19.66 26 ILE B CA 1
ATOM 2512 C C . ILE B 1 26 ? -1.087 124.604 113.309 1.00 19.37 26 ILE B C 1
ATOM 2513 O O . ILE B 1 26 ? -0.274 123.721 113.270 1.00 22.89 26 ILE B O 1
ATOM 2518 N N . VAL B 1 27 ? -1.972 124.706 114.273 1.00 20.51 27 VAL B N 1
ATOM 2519 C CA . VAL B 1 27 ? -2.071 123.803 115.415 1.00 20.72 27 VAL B CA 1
ATOM 2520 C C . VAL B 1 27 ? -3.487 123.202 115.384 1.00 21.43 27 VAL B C 1
ATOM 2521 O O . VAL B 1 27 ? -4.466 123.937 115.423 1.00 22.19 27 VAL B O 1
ATOM 2525 N N . ASP B 1 28 ? -3.596 121.883 115.295 1.00 24.07 28 ASP B N 1
ATOM 2526 C CA . ASP B 1 28 ? -4.887 121.191 115.244 1.00 24.57 28 ASP B CA 1
ATOM 2527 C C . ASP B 1 28 ? -5.204 120.523 116.547 1.00 23.89 28 ASP B C 1
ATOM 2528 O O . ASP B 1 28 ? -4.293 120.103 117.239 1.00 25.96 28 ASP B O 1
ATOM 2533 N N . GLY B 1 29 ? -6.489 120.361 116.864 1.00 25.01 29 GLY B N 1
ATOM 2534 C CA . GLY B 1 29 ? -6.943 119.386 117.875 1.00 22.81 29 GLY B CA 1
ATOM 2535 C C . GLY B 1 29 ? -7.206 119.928 119.260 1.00 23.87 29 GLY B C 1
ATOM 2536 O O . GLY B 1 29 ? -7.543 119.209 120.163 1.00 24.03 29 GLY B O 1
ATOM 2537 N N . VAL B 1 30 ? -7.048 121.221 119.434 1.00 25.39 30 VAL B N 1
ATOM 2538 C CA . VAL B 1 30 ? -7.334 121.809 120.696 1.00 24.25 30 VAL B CA 1
ATOM 2539 C C . VAL B 1 30 ? -8.814 122.001 120.756 1.00 25.19 30 VAL B C 1
ATOM 2540 O O . VAL B 1 30 ? -9.387 122.745 119.926 1.00 22.85 30 VAL B O 1
ATOM 2544 N N . PRO B 1 31 ? -9.443 121.348 121.749 1.00 26.30 31 PRO B N 1
ATOM 2545 C CA . PRO B 1 31 ? -10.886 121.388 121.964 1.00 27.57 31 PRO B CA 1
ATOM 2546 C C . PRO B 1 31 ? -11.350 122.826 122.155 1.00 26.81 31 PRO B C 1
ATOM 2547 O O . PRO B 1 31 ? -10.565 123.680 122.520 1.00 24.65 31 PRO B O 1
ATOM 2551 N N . PRO B 1 32 ? -12.618 123.082 121.859 1.00 28.79 32 PRO B N 1
ATOM 2552 C CA . PRO B 1 32 ? -13.340 124.355 121.959 1.00 29.54 32 PRO B CA 1
ATOM 2553 C C . PRO B 1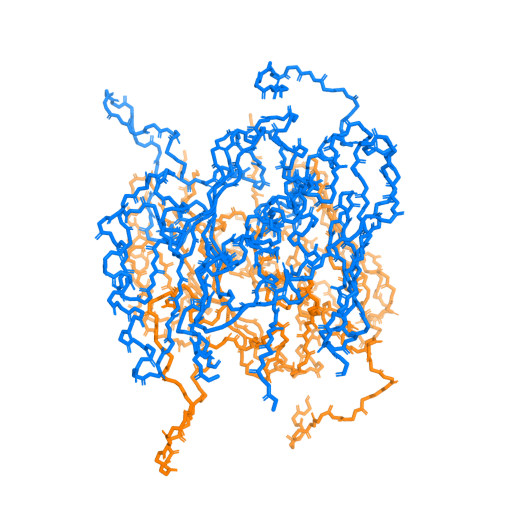 32 ? -13.487 124.718 123.404 1.00 30.68 32 PRO B C 1
ATOM 2554 O O . PRO B 1 32 ? -13.493 123.819 124.225 1.00 30.53 32 PRO B O 1
ATOM 2558 N N . GLY B 1 33 ? -13.600 126.006 123.726 1.00 33.82 33 GLY B N 1
ATOM 2559 C CA . GLY B 1 33 ? -13.898 126.426 125.110 1.00 34.11 33 GLY B CA 1
ATOM 2560 C C . GLY B 1 33 ? -12.741 126.972 125.946 1.00 38.70 33 GLY B C 1
ATOM 2561 O O . GLY B 1 33 ? -12.944 127.451 127.074 1.00 43.82 33 GLY B O 1
ATOM 2562 N N . LEU B 1 34 ? -11.523 126.905 125.402 1.00 37.84 34 LEU B N 1
ATOM 2563 C CA . LEU B 1 34 ? -10.332 127.366 126.103 1.00 31.13 34 LEU B CA 1
ATOM 2564 C C . LEU B 1 34 ? -10.156 128.867 125.865 1.00 32.12 34 LEU B C 1
ATOM 2565 O O . LEU B 1 34 ? -9.970 129.342 124.722 1.00 27.49 34 LEU B O 1
ATOM 2570 N N . ALA B 1 35 ? -10.257 129.623 126.949 1.00 33.27 35 ALA B N 1
ATOM 2571 C CA . ALA B 1 35 ? -9.836 131.024 126.933 1.00 33.75 35 ALA B CA 1
ATOM 2572 C C . ALA B 1 35 ? -8.393 131.074 126.434 1.00 31.66 35 ALA B C 1
ATOM 2573 O O . ALA B 1 35 ? -7.545 130.294 126.871 1.00 31.23 35 ALA B O 1
ATOM 2575 N N . LEU B 1 36 ? -8.148 131.965 125.484 1.00 30.03 36 LEU B N 1
ATOM 2576 C CA . LEU B 1 36 ? -6.881 132.060 124.814 1.00 30.17 36 LEU B CA 1
ATOM 2577 C C . LEU B 1 36 ? -6.792 133.385 124.049 1.00 32.72 36 LEU B C 1
ATOM 2578 O O . LEU B 1 36 ? -7.743 133.792 123.385 1.00 33.58 36 LEU B O 1
ATOM 2583 N N . THR B 1 37 ? -5.646 134.051 124.167 1.00 34.57 37 THR B N 1
ATOM 2584 C CA . THR B 1 37 ? -5.388 135.320 123.508 1.00 39.52 37 THR B CA 1
ATOM 2585 C C . THR B 1 37 ? -3.916 135.397 123.195 1.00 38.67 37 THR B C 1
ATOM 2586 O O . THR B 1 37 ? -3.106 134.667 123.788 1.00 35.66 37 THR B O 1
ATOM 2590 N N . GLU B 1 38 ? -3.563 136.305 122.292 1.00 39.23 38 GLU B N 1
ATOM 2591 C CA . GLU B 1 38 ? -2.144 136.571 121.998 1.00 43.62 38 GLU B CA 1
ATOM 2592 C C . GLU B 1 38 ? -1.233 136.638 123.238 1.00 43.49 38 GLU B C 1
ATOM 2593 O O . GLU B 1 38 ? -0.168 136.044 123.255 1.00 42.84 38 GLU B O 1
ATOM 2599 N N . GLU B 1 39 ? -1.683 137.347 124.273 1.00 48.43 39 GLU B N 1
ATOM 2600 C CA . GLU B 1 39 ? -0.893 137.607 125.487 1.00 49.27 39 GLU B CA 1
ATOM 2601 C C . GLU B 1 39 ? -0.442 136.336 126.158 1.00 42.95 39 GLU B C 1
ATOM 2602 O O . GLU B 1 39 ? 0.686 136.253 126.628 1.00 40.98 39 GLU B O 1
ATOM 2608 N N . ASP B 1 40 ? -1.338 135.350 126.185 1.00 44.32 40 ASP B N 1
ATOM 2609 C CA . ASP B 1 40 ? -1.035 134.018 126.694 1.00 41.92 40 ASP B CA 1
ATOM 2610 C C . ASP B 1 40 ? 0.171 133.465 125.967 1.00 40.64 40 ASP B C 1
ATOM 2611 O O . ASP B 1 40 ? 0.986 132.797 126.577 1.00 49.88 40 ASP B O 1
ATOM 2616 N N . LEU B 1 41 ? 0.317 133.767 124.687 1.00 35.42 41 LEU B N 1
ATOM 2617 C CA . LEU B 1 41 ? 1.400 133.161 123.944 1.00 33.39 41 LEU B CA 1
ATOM 2618 C C . LEU B 1 41 ? 2.705 133.938 124.047 1.00 37.93 41 LEU B C 1
ATOM 2619 O O . LEU B 1 41 ? 3.772 133.301 124.146 1.00 37.10 41 LEU B O 1
ATOM 2624 N N . GLN B 1 42 ? 2.647 135.259 124.010 1.00 36.99 42 GLN B N 1
ATOM 2625 C CA . GLN B 1 42 ? 3.823 136.099 124.058 1.00 39.56 42 GLN B CA 1
ATOM 2626 C C . GLN B 1 42 ? 4.512 135.886 125.345 1.00 39.42 42 GLN B C 1
ATOM 2627 O O . GLN B 1 42 ? 5.692 135.942 125.437 1.00 41.02 42 GLN B O 1
ATOM 2633 N N . LYS B 1 43 ? 3.745 135.677 126.373 1.00 40.57 43 LYS B N 1
ATOM 2634 C CA . LYS B 1 43 ? 4.340 135.598 127.653 1.00 46.58 43 LYS B CA 1
ATOM 2635 C C . LYS B 1 43 ? 5.324 134.461 127.726 1.00 45.77 43 LYS B C 1
ATOM 2636 O O . LYS B 1 43 ? 6.374 134.625 128.264 1.00 45.93 43 LYS B O 1
ATOM 2642 N N . ASP B 1 44 ? 5.003 133.320 127.155 1.00 44.19 44 ASP B N 1
ATOM 2643 C CA . ASP B 1 44 ? 5.972 132.254 126.945 1.00 42.77 44 ASP B CA 1
ATOM 2644 C C . ASP B 1 44 ? 7.059 132.558 125.959 1.00 43.23 44 ASP B C 1
ATOM 2645 O O . ASP B 1 44 ? 8.148 132.111 126.102 1.00 41.24 44 ASP B O 1
ATOM 2650 N N . LEU B 1 45 ? 6.731 133.284 124.922 1.00 39.44 45 LEU B N 1
ATOM 2651 C CA . LEU B 1 45 ? 7.728 133.688 123.939 1.00 40.24 45 LEU B CA 1
ATOM 2652 C C . LEU B 1 45 ? 8.805 134.519 124.585 1.00 42.04 45 LEU B C 1
ATOM 2653 O O . LEU B 1 45 ? 9.997 134.198 124.501 1.00 44.35 45 LEU B O 1
ATOM 2658 N N . ASP B 1 46 ? 8.365 135.567 125.264 1.00 45.45 46 ASP B N 1
ATOM 2659 C CA . ASP B 1 46 ? 9.254 136.533 125.912 1.00 47.01 46 ASP B CA 1
ATOM 2660 C C . ASP B 1 46 ? 10.038 135.931 127.070 1.00 45.12 46 ASP B C 1
ATOM 2661 O O . ASP B 1 46 ? 11.045 136.478 127.492 1.00 47.41 46 ASP B O 1
ATOM 2666 N N . ARG B 1 47 ? 9.630 134.771 127.516 1.00 47.79 47 ARG B N 1
ATOM 2667 C CA . ARG B 1 47 ? 10.343 133.980 128.492 1.00 49.12 47 ARG B CA 1
ATOM 2668 C C . ARG B 1 47 ? 11.661 133.409 127.995 1.00 51.49 47 ARG B C 1
ATOM 2669 O O . ARG B 1 47 ? 12.467 132.946 128.754 1.00 53.83 47 ARG B O 1
ATOM 2677 N N . ARG B 1 48 ? 11.815 133.360 126.693 1.00 56.26 48 ARG B N 1
ATOM 2678 C CA . ARG B 1 48 ? 13.007 132.890 126.061 1.00 57.58 48 ARG B CA 1
ATOM 2679 C C . ARG B 1 48 ? 14.227 133.750 126.341 1.00 66.27 48 ARG B C 1
ATOM 2680 O O . ARG B 1 48 ? 15.324 133.253 126.408 1.00 58.84 48 ARG B O 1
ATOM 2688 N N . LYS B 1 49 ? 14.031 135.053 126.410 1.00 76.76 49 LYS B N 1
ATOM 2689 C CA . LYS B 1 49 ? 15.082 135.984 126.786 1.00 92.88 49 LYS B CA 1
ATOM 2690 C C . LYS B 1 49 ? 14.570 136.702 127.973 1.00 102.05 49 LYS B C 1
ATOM 2691 O O . LYS B 1 49 ? 13.650 137.485 127.840 1.00 104.72 49 LYS B O 1
ATOM 2697 N N . PRO B 1 50 ? 15.103 136.377 129.141 1.00 108.07 50 PRO B N 1
ATOM 2698 C CA . PRO B 1 50 ? 14.572 136.936 130.373 1.00 111.47 50 PRO B CA 1
ATOM 2699 C C . PRO B 1 50 ? 15.161 138.309 130.631 1.00 108.54 50 PRO B C 1
ATOM 2700 O O . PRO B 1 50 ? 15.885 138.580 131.583 1.00 106.17 50 PRO B O 1
ATOM 2704 N N . GLY B 1 51 ? 14.780 139.185 129.723 0.50 101.02 51 GLY B N 1
ATOM 2705 C CA . GLY B 1 51 ? 14.876 140.607 129.888 0.50 92.54 51 GLY B CA 1
ATOM 2706 C C . GLY B 1 51 ? 13.541 141.173 129.445 0.50 83.93 51 GLY B C 1
ATOM 2707 O O . GLY B 1 51 ? 12.795 140.518 128.739 0.50 82.00 51 GLY B O 1
ATOM 2708 N N . THR B 1 52 ? 13.223 142.367 129.910 0.50 78.92 52 THR B N 1
ATOM 2709 C CA . THR B 1 52 ? 12.202 143.195 129.318 0.50 78.12 52 THR B CA 1
ATOM 2710 C C . THR B 1 52 ? 12.957 143.922 128.236 0.50 74.77 52 THR B C 1
ATOM 2711 O O . THR B 1 52 ? 13.991 143.441 127.758 0.50 75.99 52 THR B O 1
ATOM 2715 N N . SER B 1 53 ? 12.448 145.068 127.820 0.50 67.86 53 SER B N 1
ATOM 2716 C CA . SER B 1 53 ? 13.223 145.892 126.925 0.50 63.12 53 SER B CA 1
ATOM 2717 C C . SER B 1 53 ? 14.494 146.252 127.692 0.50 59.47 53 SER B C 1
ATOM 2718 O O . SER B 1 53 ? 15.338 146.990 127.237 0.50 55.69 53 SER B O 1
ATOM 2721 N N . LYS B 1 54 ? 14.521 145.744 128.916 0.50 60.59 54 LYS B N 1
ATOM 2722 C CA . LYS B 1 54 ? 15.627 145.700 129.874 0.50 65.77 54 LYS B CA 1
ATOM 2723 C C . LYS B 1 54 ? 16.891 144.870 129.482 0.50 71.19 54 LYS B C 1
ATOM 2724 O O . LYS B 1 54 ? 18.023 145.223 129.815 0.50 66.30 54 LYS B O 1
ATOM 2730 N N . PHE B 1 55 ? 16.665 143.736 128.823 0.50 79.05 55 PHE B N 1
ATOM 2731 C CA . PHE B 1 55 ? 17.642 142.674 128.673 0.50 84.61 55 PHE B CA 1
ATOM 2732 C C . PHE B 1 55 ? 18.785 142.928 127.663 0.50 91.81 55 PHE B C 1
ATOM 2733 O O . PHE B 1 55 ? 19.976 142.746 127.956 0.50 95.14 55 PHE B O 1
ATOM 2741 N N . ALA B 1 56 ? 18.411 143.377 126.477 0.50 92.88 56 ALA B N 1
ATOM 2742 C CA . ALA B 1 56 ? 19.379 143.747 125.475 0.50 91.84 56 ALA B CA 1
ATOM 2743 C C . ALA B 1 56 ? 19.183 145.227 125.563 0.50 93.07 56 ALA B C 1
ATOM 2744 O O . ALA B 1 56 ? 18.066 145.689 125.698 0.50 91.15 56 ALA B O 1
ATOM 2746 N N . THR B 1 57 ? 20.281 145.958 125.562 0.50 92.61 57 THR B N 1
ATOM 2747 C CA . THR B 1 57 ? 20.333 147.277 126.152 0.50 89.55 57 THR B CA 1
ATOM 2748 C C . THR B 1 57 ? 19.342 148.211 125.465 0.50 87.90 57 THR B C 1
ATOM 2749 O O . THR B 1 57 ? 18.567 148.922 126.136 0.50 82.57 57 THR B O 1
ATOM 2753 N N . GLN B 1 58 ? 19.332 148.143 124.133 0.50 86.60 58 GLN B N 1
ATOM 2754 C CA . GLN B 1 58 ? 18.501 149.010 123.305 0.50 82.71 58 GLN B CA 1
ATOM 2755 C C . GLN B 1 58 ? 17.493 148.256 122.470 0.50 78.56 58 GLN B C 1
ATOM 2756 O O . GLN B 1 58 ? 17.112 148.710 121.398 0.50 73.20 58 GLN B O 1
ATOM 2762 N N . ARG B 1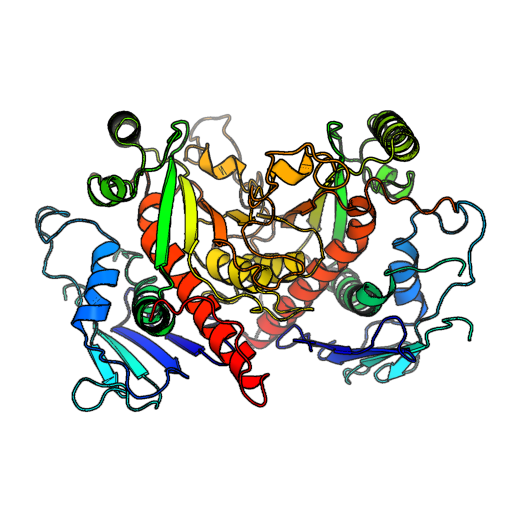 59 ? 17.096 147.083 122.950 0.50 81.53 59 ARG B N 1
ATOM 2763 C CA . ARG B 1 59 ? 16.128 146.245 122.237 0.50 81.12 59 ARG B CA 1
ATOM 2764 C C . ARG B 1 59 ? 14.710 146.796 122.183 0.50 78.89 59 ARG B C 1
ATOM 2765 O O . ARG B 1 59 ? 14.148 147.227 123.180 0.50 79.67 59 ARG B O 1
ATOM 2773 N N . LYS B 1 60 ? 14.120 146.580 121.007 0.50 75.32 60 LYS B N 1
ATOM 2774 C CA . LYS B 1 60 ? 12.802 147.017 120.582 0.50 74.04 60 LYS B CA 1
ATOM 2775 C C . LYS B 1 60 ? 11.764 146.192 121.278 0.50 75.88 60 LYS B C 1
ATOM 2776 O O . LYS B 1 60 ? 12.094 145.220 121.920 1.00 72.46 60 LYS B O 1
ATOM 2782 N N . GLU B 1 61 ? 10.500 146.584 121.184 1.00 82.13 61 GLU B N 1
ATOM 2783 C CA . GLU B 1 61 ? 9.481 145.633 121.546 1.00 84.84 61 GLU B CA 1
ATOM 2784 C C . GLU B 1 61 ? 9.672 144.488 120.563 1.00 78.25 61 GLU B C 1
ATOM 2785 O O . GLU B 1 61 ? 9.777 144.695 119.370 1.00 83.73 61 GLU B O 1
ATOM 2791 N N . PRO B 1 62 ? 9.678 143.273 121.066 1.00 69.67 62 PRO B N 1
ATOM 2792 C CA . PRO B 1 62 ? 9.971 142.094 120.272 1.00 64.80 62 PRO B CA 1
ATOM 2793 C C . PRO B 1 62 ? 8.873 141.798 119.298 1.00 61.79 62 PRO B C 1
ATOM 2794 O O . PRO B 1 62 ? 7.812 142.338 119.426 1.00 66.92 62 PRO B O 1
ATOM 2798 N N . ASP B 1 63 ? 9.162 140.986 118.301 1.00 60.52 63 ASP B N 1
ATOM 2799 C CA . ASP B 1 63 ? 8.209 140.573 117.301 1.00 53.89 63 ASP B CA 1
ATOM 2800 C C . ASP B 1 63 ? 7.075 139.788 117.904 1.00 52.41 63 ASP B C 1
ATOM 2801 O O . ASP B 1 63 ? 7.285 138.857 118.624 1.00 54.60 63 ASP B O 1
ATOM 2806 N N . GLN B 1 64 ? 5.864 140.118 117.518 1.00 50.59 64 GLN B N 1
ATOM 2807 C CA . GLN B 1 64 ? 4.693 139.667 118.214 1.00 46.72 64 GLN B CA 1
ATOM 2808 C C . GLN B 1 64 ? 3.827 138.683 117.477 1.00 43.64 64 GLN B C 1
ATOM 2809 O O . GLN B 1 64 ? 3.506 138.858 116.334 1.00 41.98 64 GLN B O 1
ATOM 2815 N N . VAL B 1 65 ? 3.448 137.648 118.187 1.00 40.59 65 VAL B N 1
ATOM 2816 C CA . VAL B 1 65 ? 2.604 136.576 117.676 1.00 38.04 65 VAL B CA 1
ATOM 2817 C C . VAL B 1 65 ? 1.160 137.032 117.467 1.00 36.44 65 VAL B C 1
ATOM 2818 O O . VAL B 1 65 ? 0.617 137.747 118.284 1.00 40.25 65 VAL B O 1
ATOM 2822 N N . GLU B 1 66 ? 0.542 136.616 116.368 1.00 34.75 66 GLU B N 1
ATOM 2823 C CA . GLU B 1 66 ? -0.842 136.966 116.095 1.00 34.26 66 GLU B CA 1
ATOM 2824 C C . GLU B 1 66 ? -1.662 135.720 115.800 1.00 33.18 66 GLU B C 1
ATOM 2825 O O . GLU B 1 66 ? -1.318 134.949 114.909 1.00 33.23 66 GLU B O 1
ATOM 2831 N N . ILE B 1 67 ? -2.731 135.513 116.560 1.00 30.91 67 ILE B N 1
ATOM 2832 C CA . ILE B 1 67 ? -3.664 134.429 116.297 1.00 28.82 67 ILE B CA 1
ATOM 2833 C C . ILE B 1 67 ? -4.620 134.759 115.148 1.00 28.52 67 ILE B C 1
ATOM 2834 O O . ILE B 1 67 ? -5.496 135.620 115.277 1.00 29.83 67 ILE B O 1
ATOM 2839 N N . ILE B 1 68 ? -4.458 134.043 114.041 1.00 27.43 68 ILE B N 1
ATOM 2840 C CA . ILE B 1 68 ? -5.175 134.342 112.823 1.00 27.96 68 ILE B CA 1
ATOM 2841 C C . ILE B 1 68 ? -6.521 133.639 112.650 1.00 27.28 68 ILE B C 1
ATOM 2842 O O . ILE B 1 68 ? -7.381 134.152 111.941 1.00 31.13 68 ILE B O 1
ATOM 2847 N N . SER B 1 69 ? -6.699 132.482 113.284 1.00 25.97 69 SER B N 1
ATOM 2848 C CA . SER B 1 69 ? -7.963 131.746 113.258 1.00 25.50 69 SER B CA 1
ATOM 2849 C C . SER B 1 69 ? -8.053 130.880 114.480 1.00 25.58 69 SER B C 1
ATOM 2850 O O . SER B 1 69 ? -7.067 130.704 115.179 1.00 29.79 69 SER B O 1
ATOM 2853 N N . GLY B 1 70 ? -9.221 130.331 114.755 1.00 25.04 70 GLY B N 1
ATOM 2854 C CA . GLY B 1 70 ? -9.328 129.336 115.816 1.00 26.94 70 GLY B CA 1
ATOM 2855 C C . GLY B 1 70 ? -9.874 129.844 117.124 1.00 27.27 70 GLY B C 1
ATOM 2856 O O . GLY B 1 70 ? -10.222 129.055 118.003 1.00 24.95 70 GLY B O 1
ATOM 2857 N N . VAL B 1 71 ? -9.962 131.165 117.261 1.00 29.08 71 VAL B N 1
ATOM 2858 C CA . VAL B 1 71 ? -10.470 131.740 118.497 1.00 30.68 71 VAL B CA 1
ATOM 2859 C C . VAL B 1 71 ? -11.648 132.645 118.206 1.00 33.85 71 VAL B C 1
ATOM 2860 O O . VAL B 1 71 ? -11.549 133.644 117.480 1.00 33.45 71 VAL B O 1
ATOM 2864 N N . PHE B 1 72 ? -12.786 132.291 118.775 1.00 37.47 72 PHE B N 1
ATOM 2865 C CA . PHE B 1 72 ? -13.869 133.209 118.694 1.00 36.17 72 PHE B CA 1
ATOM 2866 C C . PHE B 1 72 ? -14.192 133.783 120.058 1.00 36.89 72 PHE B C 1
ATOM 2867 O O . PHE B 1 72 ? -14.331 133.030 121.018 1.00 32.34 72 PHE B O 1
ATOM 2875 N N . GLU B 1 73 ? -14.317 135.117 120.118 1.00 36.80 73 GLU B N 1
ATOM 2876 C CA . GLU B 1 73 ? -14.709 135.834 121.329 1.00 36.31 73 GLU B CA 1
ATOM 2877 C C . GLU B 1 73 ? -13.941 135.363 122.510 1.00 38.16 73 GLU B C 1
ATOM 2878 O O . GLU B 1 73 ? -14.511 134.894 123.492 1.00 37.42 73 GLU B O 1
ATOM 2884 N N . GLY B 1 74 ? -12.626 135.433 122.385 1.00 38.80 74 GLY B N 1
ATOM 2885 C CA . GLY B 1 74 ? -11.761 135.007 123.466 1.00 40.76 74 GLY B CA 1
ATOM 2886 C C . GLY B 1 74 ? -11.700 133.521 123.757 1.00 41.07 74 GLY B C 1
ATOM 2887 O O . GLY B 1 74 ? -10.912 133.115 124.634 1.00 43.52 74 GLY B O 1
ATOM 2888 N N . LYS B 1 75 ? -12.505 132.700 123.067 1.00 36.16 75 LYS B N 1
ATOM 2889 C CA . LYS B 1 75 ? -12.443 131.243 123.315 1.00 37.00 75 LYS B CA 1
ATOM 2890 C C . LYS B 1 75 ? -12.143 130.360 122.077 1.00 33.81 75 LYS B C 1
ATOM 2891 O O . LYS B 1 75 ? -12.534 130.682 120.936 1.00 33.08 75 LYS B O 1
ATOM 2897 N N . THR B 1 76 ? -11.445 129.251 122.289 1.00 29.28 76 THR B N 1
ATOM 2898 C CA . THR B 1 76 ? -11.152 128.367 121.161 1.00 28.79 76 THR B CA 1
ATOM 2899 C C . THR B 1 76 ? -12.450 127.859 120.583 1.00 30.23 76 THR B C 1
ATOM 2900 O O . THR B 1 76 ? -13.345 127.482 121.327 1.00 35.71 76 THR B O 1
ATOM 2904 N N . THR B 1 77 ? -12.534 127.863 119.259 1.00 31.04 77 THR B N 1
ATOM 2905 C CA . THR B 1 77 ? -13.680 127.360 118.503 1.00 29.68 77 THR B CA 1
ATOM 2906 C C . THR B 1 77 ? -13.503 125.870 118.262 1.00 29.35 77 THR B C 1
ATOM 2907 O O . THR B 1 77 ? -14.448 125.152 117.989 1.00 26.98 77 THR B O 1
ATOM 2911 N N . GLY B 1 78 ? -12.271 125.395 118.328 1.00 28.23 78 GLY B N 1
ATOM 2912 C CA . GLY B 1 78 ? -12.079 123.983 118.186 1.00 28.47 78 GLY B CA 1
ATOM 2913 C C . GLY B 1 78 ? -11.732 123.619 116.764 1.00 28.27 78 GLY B C 1
ATOM 2914 O O . GLY B 1 78 ? -11.696 122.462 116.439 1.00 30.33 78 GLY B O 1
ATOM 2915 N N . THR B 1 79 ? -11.481 124.629 115.940 1.00 25.07 79 THR B N 1
ATOM 2916 C CA . THR B 1 79 ? -11.028 124.508 114.574 1.00 22.39 79 THR B CA 1
ATOM 2917 C C . THR B 1 79 ? -9.539 124.787 114.621 1.00 21.36 79 THR B C 1
ATOM 2918 O O . THR B 1 79 ? -9.004 125.147 115.679 1.00 21.02 79 THR B O 1
ATOM 2922 N N . PRO B 1 80 ? -8.851 124.662 113.476 1.00 20.68 80 PRO B N 1
ATOM 2923 C CA . PRO B 1 80 ? -7.413 124.820 113.515 1.00 20.62 80 PRO B CA 1
ATOM 2924 C C . PRO B 1 80 ? -7.000 126.238 113.774 1.00 21.82 80 PRO B C 1
ATOM 2925 O O . PRO B 1 80 ? -7.541 127.209 113.175 1.00 19.83 80 PRO B O 1
ATOM 2929 N N . ILE B 1 81 ? -6.015 126.322 114.661 1.00 21.85 81 ILE B N 1
ATOM 2930 C CA . ILE B 1 81 ? -5.500 127.580 115.137 1.00 22.12 81 ILE B CA 1
ATOM 2931 C C . ILE B 1 81 ? -4.330 127.968 114.307 1.00 22.08 81 ILE B C 1
ATOM 2932 O O . ILE B 1 81 ? -3.378 127.221 114.205 1.00 20.37 81 ILE B O 1
ATOM 2937 N N . GLY B 1 82 ? -4.414 129.158 113.723 1.00 22.88 82 GLY B N 1
ATOM 2938 C CA . GLY B 1 82 ? -3.313 129.670 112.953 1.00 23.43 82 GLY B CA 1
ATOM 2939 C C . GLY B 1 82 ? -2.541 130.752 113.695 1.00 25.55 82 GLY B C 1
ATOM 2940 O O . GLY B 1 82 ? -3.155 131.703 114.220 1.00 24.18 82 GLY B O 1
ATOM 2941 N N . LEU B 1 83 ? -1.202 130.611 113.705 1.00 23.09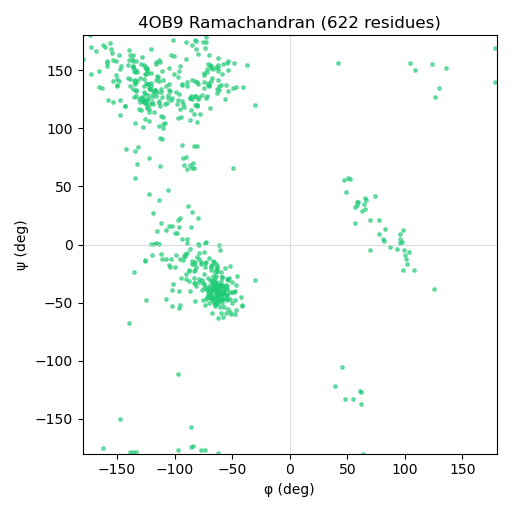 83 LEU B N 1
ATOM 2942 C CA . LEU B 1 83 ? -0.318 131.612 114.267 1.00 22.64 83 LEU B CA 1
ATOM 2943 C C . LEU B 1 83 ? 0.578 132.254 113.216 1.00 24.92 83 LEU B C 1
ATOM 2944 O O . LEU B 1 83 ? 0.981 131.628 112.269 1.00 26.06 83 LEU B O 1
ATOM 2949 N N . LEU B 1 84 ? 0.854 133.528 113.388 1.00 25.96 84 LEU B N 1
ATOM 2950 C CA . LEU B 1 84 ? 1.723 134.244 112.494 1.00 28.46 84 LEU B CA 1
ATOM 2951 C C . LEU B 1 84 ? 2.701 135.084 113.320 1.00 28.33 84 LEU B C 1
ATOM 2952 O O . LEU B 1 84 ? 2.322 135.669 114.342 1.00 25.55 84 LEU B O 1
ATOM 2957 N N . ILE B 1 85 ? 3.959 135.120 112.904 1.00 29.20 85 ILE B N 1
ATOM 2958 C CA . ILE B 1 85 ? 4.829 136.212 113.343 1.00 31.94 85 ILE B CA 1
ATOM 2959 C C . ILE B 1 85 ? 5.355 136.887 112.084 1.00 33.41 85 ILE B C 1
ATOM 2960 O O . ILE B 1 85 ? 5.865 136.220 111.173 1.00 33.13 85 ILE B O 1
ATOM 2965 N N . ARG B 1 86 ? 5.150 138.191 111.997 1.00 35.69 86 ARG B N 1
ATOM 2966 C CA . ARG B 1 86 ? 5.795 138.984 110.959 1.00 40.62 86 ARG B CA 1
ATOM 2967 C C . ARG B 1 86 ? 7.186 139.429 111.452 1.00 42.26 86 ARG B C 1
ATOM 2968 O O . ARG B 1 86 ? 7.322 140.037 112.496 1.00 44.87 86 ARG B O 1
ATOM 2976 N N . ASN B 1 87 ? 8.216 139.159 110.697 1.00 47.58 87 ASN B N 1
ATOM 2977 C CA . ASN B 1 87 ? 9.516 139.542 111.136 1.00 49.93 87 ASN B CA 1
ATOM 2978 C C . ASN B 1 87 ? 9.808 140.974 110.817 1.00 54.26 87 ASN B C 1
ATOM 2979 O O . ASN B 1 87 ? 9.951 141.363 109.695 1.00 57.15 87 ASN B O 1
ATOM 2984 N N . THR B 1 88 ? 9.909 141.751 111.867 1.00 58.69 88 THR B N 1
ATOM 2985 C CA . THR B 1 88 ? 10.402 143.066 111.792 1.00 62.13 88 THR B CA 1
ATOM 2986 C C . THR B 1 88 ? 11.892 142.915 111.875 1.00 73.32 88 THR B C 1
ATOM 2987 O O . THR B 1 88 ? 12.539 143.391 112.777 1.00 72.24 88 THR B O 1
ATOM 2991 N N . ASP B 1 89 ? 12.479 142.293 110.862 1.00 85.56 89 ASP B N 1
ATOM 2992 C CA . ASP B 1 89 ? 13.924 142.278 110.818 1.00 95.48 89 ASP B CA 1
ATOM 2993 C C . ASP B 1 89 ? 14.170 143.652 110.249 1.00 109.36 89 ASP B C 1
ATOM 2994 O O . ASP B 1 89 ? 13.938 143.902 109.066 1.00 116.23 89 ASP B O 1
ATOM 2999 N N . GLN B 1 90 ? 14.619 144.557 111.111 1.00 113.63 90 GLN B N 1
ATOM 3000 C CA . GLN B 1 90 ? 14.555 145.954 110.801 1.00 123.23 90 GLN B CA 1
ATOM 3001 C C . GLN B 1 90 ? 14.938 146.037 109.328 1.00 142.28 90 GLN B C 1
ATOM 3002 O O . GLN B 1 90 ? 15.902 145.415 108.875 1.00 154.00 90 GLN B O 1
ATOM 3008 N N . LYS B 1 91 ? 14.171 146.838 108.604 1.00 148.63 91 LYS B N 1
ATOM 3009 C CA . LYS B 1 91 ? 14.137 146.968 107.143 1.00 142.71 91 LYS B CA 1
ATOM 3010 C C . LYS B 1 91 ? 15.533 147.149 106.576 1.00 129.32 91 LYS B C 1
ATOM 3011 O O . LYS B 1 91 ? 15.700 147.650 105.460 1.00 110.29 91 LYS B O 1
ATOM 3017 N N . GLY B 1 122 ? 26.802 141.655 104.845 1.00 96.21 122 GLY B N 1
ATOM 3018 C CA . GLY B 1 122 ? 26.471 140.305 105.309 1.00 109.38 122 GLY B CA 1
ATOM 3019 C C . GLY B 1 122 ? 25.389 140.315 106.373 1.00 112.58 122 GLY B C 1
ATOM 3020 O O . GLY B 1 122 ? 25.567 140.913 107.434 1.00 119.00 122 GLY B O 1
ATOM 3021 N N . GLY B 1 123 ? 24.273 139.644 106.087 1.00 115.36 123 GLY B N 1
ATOM 3022 C CA . GLY B 1 123 ? 23.117 139.609 106.989 1.00 118.46 123 GLY B CA 1
ATOM 3023 C C . GLY B 1 123 ? 23.115 138.443 107.964 1.00 125.08 123 GLY B C 1
ATOM 3024 O O . GLY B 1 123 ? 23.072 137.276 107.556 1.00 120.66 123 GLY B O 1
ATOM 3025 N N . GLY B 1 124 ? 23.149 138.769 109.257 1.00 128.61 124 GLY B N 1
ATOM 3026 C CA . GLY B 1 124 ? 23.163 137.771 110.328 1.00 135.55 124 GLY B CA 1
ATOM 3027 C C . GLY B 1 124 ? 21.802 137.148 110.585 1.00 143.70 124 GLY B C 1
ATOM 3028 O O . GLY B 1 124 ? 20.834 137.437 109.872 1.00 147.64 124 GLY B O 1
ATOM 3029 N N . ARG B 1 125 ? 21.731 136.283 111.598 1.00 143.32 125 ARG B N 1
ATOM 3030 C CA . ARG B 1 125 ? 20.484 135.580 111.947 1.00 141.20 125 ARG B CA 1
ATOM 3031 C C . ARG B 1 125 ? 20.376 135.157 113.430 1.00 138.67 125 ARG B C 1
ATOM 3032 O O . ARG B 1 125 ? 21.237 134.435 113.947 1.00 134.92 125 ARG B O 1
ATOM 3040 N N . SER B 1 126 ? 19.305 135.622 114.090 1.00 137.01 126 SER B N 1
ATOM 3041 C CA . SER B 1 126 ? 18.987 135.289 115.492 1.00 119.96 126 SER B CA 1
ATOM 3042 C C . SER B 1 126 ? 17.998 134.121 115.596 1.00 107.35 126 SER B C 1
ATOM 3043 O O . SER B 1 126 ? 16.836 134.220 115.161 1.00 89.73 126 SER B O 1
ATOM 3046 N N . SER B 1 127 ? 18.479 133.028 116.191 1.00 97.31 127 SER B N 1
ATOM 3047 C CA . SER B 1 127 ? 17.780 131.743 116.206 1.00 93.50 127 SER B CA 1
ATOM 3048 C C . SER B 1 127 ? 16.750 131.625 117.326 1.00 89.33 127 SER B C 1
ATOM 3049 O O . SER B 1 127 ? 16.456 130.530 117.803 1.00 91.53 127 SER B O 1
ATOM 3052 N N . ALA B 1 128 ? 16.209 132.761 117.741 1.00 81.17 128 ALA B N 1
ATOM 3053 C CA . ALA B 1 128 ? 15.058 132.777 118.615 1.00 74.74 128 ALA B CA 1
ATOM 3054 C C . ALA B 1 128 ? 13.793 132.821 117.755 1.00 72.91 128 ALA B C 1
ATOM 3055 O O . ALA B 1 128 ? 12.673 132.698 118.250 1.00 72.73 128 ALA B O 1
ATOM 3057 N N . ARG B 1 129 ? 13.980 132.998 116.454 1.00 66.92 129 ARG B N 1
ATOM 3058 C CA . ARG B 1 129 ? 12.852 133.079 115.540 1.00 64.98 129 ARG B CA 1
ATOM 3059 C C . ARG B 1 129 ? 12.498 131.674 115.096 1.00 58.65 129 ARG B C 1
ATOM 3060 O O . ARG B 1 129 ? 11.377 131.404 114.709 1.00 59.66 129 ARG B O 1
ATOM 3068 N N . GLU B 1 130 ? 13.472 130.780 115.204 1.00 57.53 130 GLU B N 1
ATOM 3069 C CA . GLU B 1 130 ? 13.429 129.411 114.692 1.00 52.25 130 GLU B CA 1
ATOM 3070 C C . GLU B 1 130 ? 12.703 128.488 115.673 1.00 43.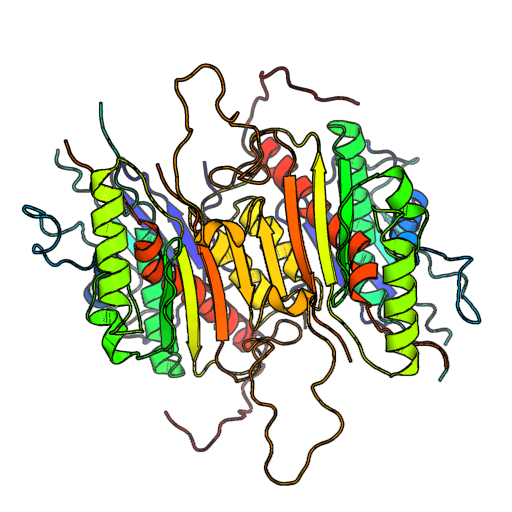93 130 GLU B C 1
ATOM 3071 O O . GLU B 1 130 ? 12.255 127.389 115.341 1.00 43.89 130 GLU B O 1
ATOM 3077 N N . THR B 1 131 ? 12.584 129.004 116.882 1.00 36.44 131 THR B N 1
ATOM 3078 C CA . THR B 1 131 ? 12.013 128.368 118.051 1.00 34.95 131 THR B CA 1
ATOM 3079 C C . THR B 1 131 ? 10.613 128.915 118.390 1.00 33.77 131 THR B C 1
ATOM 3080 O O . THR B 1 131 ? 9.862 128.287 119.121 1.00 36.79 131 THR B O 1
ATOM 3084 N N . ALA B 1 132 ? 10.251 130.076 117.852 1.00 31.60 132 ALA B N 1
ATOM 3085 C CA . ALA B 1 132 ? 9.023 130.760 118.265 1.00 31.10 132 ALA B CA 1
ATOM 3086 C C . ALA B 1 132 ? 7.727 129.946 118.150 1.00 29.97 132 ALA B C 1
ATOM 3087 O O . ALA B 1 132 ? 6.844 130.048 119.013 1.00 28.47 132 ALA B O 1
ATOM 3089 N N . MET B 1 133 ? 7.605 129.155 117.094 1.00 27.50 133 MET B N 1
ATOM 3090 C CA . MET B 1 133 ? 6.331 128.533 116.793 1.00 26.58 133 MET B CA 1
ATOM 3091 C C . MET B 1 133 ? 6.122 127.319 117.696 1.00 26.74 133 MET B C 1
ATOM 3092 O O . MET B 1 133 ? 4.993 126.989 118.167 1.00 23.56 133 MET B O 1
ATOM 3097 N N . ARG B 1 134 ? 7.233 126.689 118.016 1.00 26.23 134 ARG B N 1
ATOM 3098 C CA . ARG B 1 134 ? 7.161 125.649 118.974 1.00 25.42 134 ARG B CA 1
ATOM 3099 C C . ARG B 1 134 ? 6.614 126.166 120.304 1.00 25.55 134 ARG B C 1
ATOM 3100 O O . ARG B 1 134 ? 5.633 125.606 120.862 1.00 24.65 134 ARG B O 1
ATOM 3108 N N . VAL B 1 135 ? 7.213 127.256 120.780 1.00 23.94 135 VAL B N 1
ATOM 3109 C CA . VAL B 1 135 ? 6.929 127.781 122.102 1.00 24.23 135 VAL B CA 1
ATOM 3110 C C . VAL B 1 135 ? 5.561 128.398 122.174 1.00 22.78 135 VAL B C 1
ATOM 3111 O O . VAL B 1 135 ? 4.948 128.423 123.224 1.00 26.57 135 VAL B O 1
ATOM 3115 N N . ALA B 1 136 ? 5.071 128.916 121.067 1.00 24.05 136 ALA B N 1
ATOM 3116 C CA . ALA B 1 136 ? 3.737 129.523 121.058 1.00 24.96 136 ALA B CA 1
ATOM 3117 C C . ALA B 1 136 ? 2.693 128.414 121.106 1.00 24.92 136 ALA B C 1
ATOM 3118 O O . ALA B 1 136 ? 1.674 128.519 121.784 1.00 25.58 136 ALA B O 1
ATOM 3120 N N . ALA B 1 137 ? 2.980 127.326 120.410 1.00 26.29 137 ALA B N 1
ATOM 3121 C CA . ALA B 1 137 ? 2.096 126.155 120.410 1.00 25.99 137 ALA B CA 1
ATOM 3122 C C . ALA B 1 137 ? 2.164 125.445 121.755 1.00 26.47 137 ALA B C 1
ATOM 3123 O O . ALA B 1 137 ? 1.145 124.972 122.239 1.00 27.91 137 ALA B O 1
ATOM 3125 N N . GLY B 1 138 ? 3.350 125.353 122.367 1.00 24.82 138 GLY B N 1
ATOM 3126 C CA . GLY B 1 138 ? 3.437 124.624 123.619 1.00 23.49 138 GLY B CA 1
ATOM 3127 C C . GLY B 1 138 ? 2.605 125.368 124.650 1.00 24.62 138 GLY B C 1
ATOM 3128 O O . GLY B 1 138 ? 1.949 124.755 125.527 1.00 26.32 138 GLY B O 1
ATOM 3129 N N . ALA B 1 139 ? 2.623 126.697 124.541 1.00 22.44 139 ALA B N 1
ATOM 3130 C CA . ALA B 1 139 ? 1.853 127.545 125.421 1.00 22.51 139 ALA B CA 1
ATOM 3131 C C . ALA B 1 139 ? 0.393 127.124 125.373 1.00 23.86 139 ALA B C 1
ATOM 3132 O O . ALA B 1 139 ? -0.277 126.988 126.408 1.00 24.00 139 ALA B O 1
ATOM 3134 N N . ILE B 1 140 ? -0.097 126.856 124.167 1.00 23.75 140 ILE B N 1
ATOM 3135 C CA . ILE B 1 140 ? -1.475 126.439 124.064 1.00 23.70 140 ILE B CA 1
ATOM 3136 C C . ILE B 1 140 ? -1.704 125.156 124.767 1.00 24.38 140 ILE B C 1
ATOM 3137 O O . ILE B 1 140 ? -2.638 125.068 125.551 1.00 27.14 140 ILE B O 1
ATOM 3142 N N . ALA B 1 141 ? -0.848 124.176 124.525 1.00 25.26 141 ALA B N 1
ATOM 3143 C CA . ALA B 1 141 ? -0.965 122.912 125.265 1.00 28.07 141 ALA B CA 1
ATOM 3144 C C . ALA B 1 141 ? -0.718 123.045 126.774 1.00 28.53 141 ALA B C 1
ATOM 3145 O O . ALA B 1 141 ? -1.269 122.240 127.549 1.00 29.00 141 ALA B O 1
ATOM 3147 N N . LYS B 1 142 ? 0.104 124.019 127.208 1.00 28.03 142 LYS B N 1
ATOM 3148 C CA . LYS B 1 142 ? 0.330 124.185 128.666 1.00 26.74 142 LYS B CA 1
ATOM 3149 C C . LYS B 1 142 ? -0.956 124.641 129.286 1.00 26.93 142 LYS B C 1
ATOM 3150 O O . LYS B 1 142 ? -1.547 123.960 130.148 1.00 25.87 142 LYS B O 1
ATOM 3156 N N . LYS B 1 143 ? -1.430 125.779 128.793 1.00 27.14 143 LYS B N 1
ATOM 3157 C CA . LYS B 1 143 ? -2.608 126.371 129.362 1.00 25.94 143 LYS B CA 1
ATOM 3158 C C . LYS B 1 143 ? -3.767 125.371 129.386 1.00 25.61 143 LYS B C 1
ATOM 3159 O O . LYS B 1 143 ? -4.519 125.307 130.369 1.00 25.60 143 LYS B O 1
ATOM 3165 N N . TYR B 1 144 ? -3.887 124.555 128.346 1.00 24.59 144 TYR B N 1
ATOM 3166 C CA . TYR B 1 144 ? -4.980 123.567 128.357 1.00 24.85 144 TYR B CA 1
ATOM 3167 C C . TYR B 1 144 ? -4.750 122.497 129.407 1.00 24.62 144 TYR B C 1
ATOM 3168 O O . TYR B 1 144 ? -5.662 122.126 130.152 1.00 25.64 144 TYR B O 1
ATOM 3177 N N . LEU B 1 145 ? -3.525 122.030 129.536 1.00 25.35 145 LEU B N 1
ATOM 3178 C CA . LEU B 1 145 ? -3.337 120.945 130.489 1.00 27.44 145 LEU B CA 1
ATOM 3179 C C . LEU B 1 145 ? -3.383 121.408 131.946 1.00 29.32 145 LEU B C 1
ATOM 3180 O O . LEU B 1 145 ? -3.681 120.601 132.842 1.00 29.91 145 LEU B O 1
ATOM 3185 N N . ALA B 1 146 ? -3.058 122.692 132.175 1.00 29.88 146 ALA B N 1
ATOM 3186 C CA . ALA B 1 146 ? -3.083 123.278 133.507 1.00 28.12 146 ALA B CA 1
ATOM 3187 C C . ALA B 1 146 ? -4.524 123.387 133.903 1.00 30.69 146 ALA B C 1
ATOM 3188 O O . ALA B 1 146 ? -4.911 122.912 134.945 1.00 34.64 146 ALA B O 1
ATOM 3190 N N . GLU B 1 147 ? -5.385 123.935 133.093 1.00 32.54 147 GLU B N 1
ATOM 3191 C CA . GLU B 1 147 ? -6.751 123.983 133.540 1.00 34.06 147 GLU B CA 1
ATOM 3192 C C . GLU B 1 147 ? -7.445 122.672 133.751 1.00 37.14 147 GLU B C 1
ATOM 3193 O O . GLU B 1 147 ? -8.127 122.455 134.725 1.00 36.43 147 GLU B O 1
ATOM 3199 N N . LYS B 1 148 ? -7.283 121.809 132.786 1.00 36.29 148 LYS B N 1
ATOM 3200 C CA . LYS B 1 148 ? -7.958 120.574 132.787 1.00 33.82 148 LYS B CA 1
ATOM 3201 C C . LYS B 1 148 ? -7.510 119.666 133.859 1.00 32.87 148 LYS B C 1
ATOM 3202 O O . LYS B 1 148 ? -8.290 118.962 134.432 1.00 37.51 148 LYS B O 1
ATOM 3208 N N . PHE B 1 149 ? -6.219 119.643 134.089 1.00 33.54 149 PHE B N 1
ATOM 3209 C CA . PHE B 1 149 ? -5.646 118.678 134.985 1.00 32.32 149 PHE B CA 1
ATOM 3210 C C . PHE B 1 149 ? -4.810 119.235 136.089 1.00 30.35 149 PHE B C 1
ATOM 3211 O O . PHE B 1 149 ? -4.529 118.574 137.032 1.00 32.60 149 PHE B O 1
ATOM 3219 N N . GLY B 1 150 ? -4.468 120.484 135.990 1.00 27.89 150 GLY B N 1
ATOM 3220 C CA . GLY B 1 150 ? -3.449 121.019 136.819 1.00 27.39 150 GLY B CA 1
ATOM 3221 C C . GLY B 1 150 ? -2.107 120.408 136.574 1.00 30.52 150 GLY B C 1
ATOM 3222 O O . GLY B 1 150 ? -1.331 120.211 137.453 1.00 35.49 150 GLY B O 1
ATOM 3223 N N . VAL B 1 151 ? -1.829 120.083 135.352 1.00 27.80 151 VAL B N 1
ATOM 3224 C CA . VAL B 1 151 ? -0.520 119.694 135.000 1.00 25.57 151 VAL B CA 1
ATOM 3225 C C . VAL B 1 151 ? 0.348 120.943 134.960 1.00 24.64 151 VAL B C 1
ATOM 3226 O O . VAL B 1 151 ? -0.043 121.941 134.461 1.00 21.95 151 VAL B O 1
ATOM 3230 N N . LEU B 1 152 ? 1.526 120.853 135.539 1.00 26.26 152 LEU B N 1
ATOM 3231 C CA . LEU B 1 152 ? 2.440 121.984 135.613 1.00 27.58 152 LEU B CA 1
ATOM 3232 C C . LEU B 1 152 ? 3.751 121.492 135.073 1.00 30.40 152 LEU B C 1
ATOM 3233 O O . LEU B 1 152 ? 4.305 120.471 135.542 1.00 31.00 152 LEU B O 1
ATOM 3238 N N . ILE B 1 153 ? 4.223 122.197 134.051 1.00 29.37 153 ILE B N 1
ATOM 3239 C CA . ILE B 1 153 ? 5.397 121.798 133.337 1.00 27.64 153 ILE B CA 1
ATOM 3240 C C . ILE B 1 153 ? 6.388 122.906 133.493 1.00 29.58 153 ILE B C 1
ATOM 3241 O O . ILE B 1 153 ? 6.118 124.064 133.093 1.00 29.63 153 ILE B O 1
ATOM 3246 N N . ARG B 1 154 ? 7.545 122.514 134.041 1.00 30.10 154 ARG B N 1
ATOM 3247 C CA . ARG B 1 154 ? 8.575 123.430 134.531 1.00 30.13 154 ARG B CA 1
ATOM 3248 C C . ARG B 1 154 ? 9.947 122.794 134.384 1.00 27.55 154 ARG B C 1
ATOM 3249 O O . ARG B 1 154 ? 10.125 121.602 134.658 1.00 26.35 154 ARG B O 1
ATOM 3257 N N . GLY B 1 155 ? 10.904 123.587 133.934 1.00 25.03 155 GLY B N 1
ATOM 3258 C CA . GLY B 1 155 ? 12.260 123.122 133.721 1.00 26.80 155 GLY B CA 1
ATOM 3259 C C . GLY B 1 155 ? 13.264 124.052 134.405 1.00 28.88 155 GLY B C 1
ATOM 3260 O O . GLY B 1 155 ? 12.977 125.209 134.636 1.00 30.58 155 GLY B O 1
ATOM 3261 N N . HIS B 1 156 ? 14.438 123.532 134.736 1.00 29.42 156 HIS B N 1
ATOM 3262 C CA . HIS B 1 156 ? 15.485 124.280 135.420 1.00 30.05 156 HIS B CA 1
ATOM 3263 C C . HIS B 1 156 ? 16.796 123.716 135.007 1.00 30.17 156 HIS B C 1
ATOM 3264 O O . HIS B 1 156 ? 16.861 122.516 134.761 1.00 27.34 156 HIS B O 1
ATOM 3271 N N . VAL B 1 157 ? 17.830 124.566 134.903 1.00 30.54 157 VAL B N 1
ATOM 3272 C CA . VAL B 1 157 ? 19.176 124.150 134.507 1.00 30.81 157 VAL B CA 1
ATOM 3273 C C . VAL B 1 157 ? 19.832 123.621 135.755 1.00 36.84 157 VAL B C 1
ATOM 3274 O O . VAL B 1 157 ? 19.817 124.300 136.781 1.00 40.71 157 VAL B O 1
ATOM 3278 N N . THR B 1 158 ? 20.382 122.411 135.688 1.00 37.24 158 THR B N 1
ATOM 3279 C CA . THR B 1 158 ? 21.022 121.809 136.839 1.00 35.92 158 THR B CA 1
ATOM 3280 C C . THR B 1 158 ? 22.511 121.988 136.699 1.00 40.70 158 THR B C 1
ATOM 3281 O O . THR B 1 158 ? 23.235 121.895 137.673 1.00 48.45 158 THR B O 1
ATOM 3285 N N . GLN B 1 159 ? 22.992 122.247 135.490 1.00 42.49 159 GLN B N 1
ATOM 3286 C CA . GLN B 1 159 ? 24.428 122.295 135.300 1.00 40.28 159 GLN B CA 1
ATOM 3287 C C . GLN B 1 159 ? 24.803 123.179 134.137 1.00 41.03 159 GLN B C 1
ATOM 3288 O O . GLN B 1 159 ? 24.111 123.216 133.123 1.00 37.41 159 GLN B O 1
ATOM 3294 N N . ILE B 1 160 ? 25.890 123.923 134.330 1.00 42.00 160 ILE B N 1
ATOM 3295 C CA . ILE B 1 160 ? 26.578 124.662 133.278 1.00 41.71 160 ILE B CA 1
ATOM 3296 C C . ILE B 1 160 ? 28.018 124.230 133.336 1.00 40.87 160 ILE B C 1
ATOM 3297 O O . ILE B 1 160 ? 28.624 124.338 134.376 1.00 48.45 160 ILE B O 1
ATOM 3302 N N . GLY B 1 161 ? 28.604 123.756 132.253 1.00 42.12 161 GLY B N 1
ATOM 3303 C CA . GLY B 1 161 ? 29.998 123.336 132.348 1.00 46.18 161 GLY B CA 1
ATOM 3304 C C . GLY B 1 161 ? 30.260 122.616 133.676 1.00 46.48 161 GLY B C 1
ATOM 3305 O O . GLY B 1 161 ? 29.596 121.620 133.987 1.00 45.13 161 GLY B O 1
ATOM 3306 N N . ASN B 1 162 ? 31.202 123.125 134.476 1.00 48.77 162 ASN B N 1
ATOM 3307 C CA . ASN B 1 162 ? 31.645 122.410 135.706 1.00 49.69 162 ASN B CA 1
ATOM 3308 C C . ASN B 1 162 ? 30.978 122.841 137.038 1.00 49.16 162 ASN B C 1
ATOM 3309 O O . ASN B 1 162 ? 31.450 122.509 138.121 1.00 48.59 162 ASN B O 1
ATOM 3314 N N . GLU B 1 163 ? 29.871 123.574 136.932 1.00 50.89 163 GLU B N 1
ATOM 3315 C CA . GLU B 1 163 ? 29.100 124.042 138.082 1.00 51.02 163 GLU B CA 1
ATOM 3316 C C . GLU B 1 163 ? 27.769 123.307 138.120 1.00 49.25 163 GLU B C 1
ATOM 3317 O O . GLU B 1 163 ? 27.045 123.290 137.135 1.00 53.61 163 GLU B O 1
ATOM 3323 N N . VAL B 1 164 ? 27.448 122.705 139.254 1.00 48.42 164 VAL B N 1
ATOM 3324 C CA . VAL B 1 164 ? 26.198 121.989 139.419 1.00 49.48 164 VAL B CA 1
ATOM 3325 C C . VAL B 1 164 ? 25.299 122.671 140.434 1.00 52.30 164 VAL B C 1
ATOM 3326 O O . VAL B 1 164 ? 25.783 123.159 141.450 1.00 53.76 164 VAL B O 1
ATOM 3330 N N . ALA B 1 165 ? 23.995 122.707 140.167 1.00 53.11 165 ALA B N 1
ATOM 3331 C CA . ALA B 1 165 ? 23.027 123.146 141.174 1.00 55.99 165 ALA B CA 1
ATOM 3332 C C . ALA B 1 165 ? 22.715 121.925 142.015 1.00 60.11 165 ALA B C 1
ATOM 3333 O O . ALA B 1 165 ? 22.627 120.831 141.456 1.00 61.38 165 ALA B O 1
ATOM 3335 N N . GLU B 1 166 ? 22.556 122.112 143.336 1.00 65.21 166 GLU B N 1
ATOM 3336 C CA . GLU B 1 166 ? 22.494 120.993 144.298 1.00 64.58 166 GLU B CA 1
ATOM 3337 C C . GLU B 1 166 ? 21.172 120.837 145.023 1.00 63.09 166 GLU B C 1
ATOM 3338 O O . GLU B 1 166 ? 21.107 120.090 145.998 1.00 65.15 166 GLU B O 1
ATOM 3344 N N . LYS B 1 167 ? 20.136 121.538 144.571 1.00 56.66 167 LYS B N 1
ATOM 3345 C CA . LYS B 1 167 ? 18.872 121.618 145.290 1.00 57.46 167 LYS B CA 1
ATOM 3346 C C . LYS B 1 167 ? 17.904 122.489 144.511 1.00 54.84 167 LYS B C 1
ATOM 3347 O O . LYS B 1 167 ? 18.289 123.330 143.692 1.00 57.83 167 LYS B O 1
ATOM 3353 N N . LEU B 1 168 ? 16.633 122.317 144.795 1.00 50.41 168 LEU B N 1
ATOM 3354 C CA . LEU B 1 168 ? 15.629 122.859 143.929 1.00 47.61 168 LEU B CA 1
ATOM 3355 C C . LEU B 1 168 ? 14.684 123.780 144.689 1.00 44.04 168 LEU B C 1
ATOM 3356 O O . LEU B 1 168 ? 14.076 123.398 145.654 1.00 43.14 168 LEU B O 1
ATOM 3361 N N . ASP B 1 169 ? 14.557 125.009 144.231 1.00 47.02 169 ASP B N 1
ATOM 3362 C CA . ASP B 1 169 ? 13.567 125.891 144.799 1.00 47.97 169 ASP B CA 1
ATOM 3363 C C . ASP B 1 169 ? 12.828 126.583 143.679 1.00 42.10 169 ASP B C 1
ATOM 3364 O O . ASP B 1 169 ? 13.359 127.511 143.066 1.00 37.50 169 ASP B O 1
ATOM 3369 N N . TRP B 1 170 ? 11.601 126.132 143.424 1.00 41.70 170 TRP B N 1
ATOM 3370 C CA . TRP B 1 170 ? 10.792 126.689 142.327 1.00 47.41 170 TRP B CA 1
ATOM 3371 C C . TRP B 1 170 ? 10.617 128.191 142.291 1.00 51.46 170 TRP B C 1
ATOM 3372 O O . TRP B 1 170 ? 10.475 128.792 141.207 1.00 50.60 170 TRP B O 1
ATOM 3383 N N . ASN B 1 171 ? 10.659 128.819 143.466 1.00 54.61 171 ASN B N 1
ATOM 3384 C CA . ASN B 1 171 ? 10.499 130.264 143.558 1.00 55.44 171 ASN B CA 1
ATOM 3385 C C . ASN B 1 171 ? 11.756 131.008 143.148 1.00 51.88 171 ASN B C 1
ATOM 3386 O O . ASN B 1 171 ? 11.708 132.200 142.873 1.00 48.96 171 ASN B O 1
ATOM 3391 N N . GLU B 1 172 ? 12.876 130.292 143.105 1.00 53.08 172 GLU B N 1
ATOM 3392 C CA . GLU B 1 172 ? 14.162 130.876 142.761 1.00 52.72 172 GLU B CA 1
ATOM 3393 C C . GLU B 1 172 ? 14.428 130.883 141.274 1.00 51.87 172 GLU B C 1
ATOM 3394 O O . GLU B 1 172 ? 15.115 131.774 140.780 1.00 55.11 172 GLU B O 1
ATOM 3400 N N . VAL B 1 173 ? 13.916 129.899 140.546 1.00 50.88 173 VAL B N 1
ATOM 3401 C CA . VAL B 1 173 ? 14.291 129.790 139.131 1.00 48.75 173 VAL B CA 1
ATOM 3402 C C . VAL B 1 173 ? 13.922 131.055 138.281 1.00 50.15 173 VAL B C 1
ATOM 3403 O O . VAL B 1 173 ? 14.676 131.424 137.370 1.00 47.63 173 VAL B O 1
ATOM 3407 N N . PRO B 1 174 ? 12.785 131.727 138.594 1.00 48.73 174 PRO B N 1
ATOM 3408 C CA . PRO B 1 174 ? 12.562 133.015 137.907 1.00 49.53 174 PRO B CA 1
ATOM 3409 C C . PRO B 1 174 ? 13.465 134.162 138.387 1.00 49.86 174 PRO B C 1
ATOM 3410 O O . PRO B 1 174 ? 13.576 135.179 137.714 1.00 47.84 174 PRO B O 1
ATOM 3414 N N . ASN B 1 175 ? 14.119 134.005 139.524 1.00 53.26 175 ASN B N 1
ATOM 3415 C CA . ASN B 1 175 ? 14.895 135.108 140.083 1.00 56.03 175 ASN B CA 1
ATOM 3416 C C . ASN B 1 175 ? 16.271 135.392 139.484 1.00 53.40 175 ASN B C 1
ATOM 3417 O O . ASN B 1 175 ? 16.846 136.438 139.738 1.00 57.51 175 ASN B O 1
ATOM 3422 N N . ASN B 1 176 ? 16.786 134.485 138.672 1.00 55.91 176 ASN B N 1
ATOM 3423 C CA . ASN B 1 176 ? 18.136 134.623 138.120 1.00 51.30 176 ASN B CA 1
ATOM 3424 C C . ASN B 1 176 ? 18.116 134.262 136.642 1.00 54.67 176 ASN B C 1
ATOM 3425 O O . ASN B 1 176 ? 17.282 133.468 136.211 1.00 57.45 176 ASN B O 1
ATOM 3430 N N . PRO B 1 177 ? 19.040 134.819 135.853 1.00 57.32 177 PRO B N 1
ATOM 3431 C CA . PRO B 1 177 ? 18.967 134.577 134.410 1.00 54.57 177 PRO B CA 1
ATOM 3432 C C . PRO B 1 177 ? 19.513 133.222 133.952 1.00 52.57 177 PRO B C 1
ATOM 3433 O O . PRO B 1 177 ? 19.911 133.103 132.795 1.00 52.95 177 PRO B O 1
ATOM 3437 N N . PHE B 1 178 ? 19.561 132.223 134.831 1.00 49.82 178 PHE B N 1
ATOM 3438 C CA . PHE B 1 178 ? 19.989 130.870 134.410 1.00 48.86 178 PHE B CA 1
ATOM 3439 C C . PHE B 1 178 ? 18.941 129.802 134.564 1.00 42.52 178 PHE B C 1
ATOM 3440 O O . PHE B 1 178 ? 19.229 128.650 134.264 1.00 44.15 178 PHE B O 1
ATOM 3448 N N . PHE B 1 179 ? 17.750 130.171 135.041 1.00 38.70 179 PHE B N 1
ATOM 3449 C CA . PHE B 1 179 ? 16.703 129.208 135.370 1.00 38.54 179 PHE B CA 1
ATOM 3450 C C . PHE B 1 179 ? 17.166 128.217 136.430 1.00 35.02 179 PHE B C 1
ATOM 3451 O O . PHE B 1 179 ? 16.800 127.038 136.368 1.00 33.62 179 PHE B O 1
ATOM 3459 N N . CYS B 1 180 ? 17.966 128.696 137.381 1.00 36.83 180 CYS B N 1
ATOM 3460 C CA . CYS B 1 180 ? 18.574 127.853 138.414 1.00 37.81 180 CYS B CA 1
ATOM 3461 C C . CYS B 1 180 ? 17.805 127.835 139.728 1.00 39.32 180 CYS B C 1
ATOM 3462 O O . CYS B 1 180 ? 17.454 128.885 140.295 1.00 38.42 180 CYS B O 1
ATOM 3465 N N . GLY B 1 181 ? 17.551 126.621 140.204 1.00 39.37 181 GLY B N 1
ATOM 3466 C CA . GLY B 1 181 ? 16.725 126.413 141.377 1.00 42.20 181 GLY B CA 1
ATOM 3467 C C . GLY B 1 181 ? 17.520 126.502 142.661 1.00 44.18 181 GLY B C 1
ATOM 3468 O O . GLY B 1 181 ? 16.959 126.421 143.756 1.00 42.45 181 GLY B O 1
ATOM 3469 N N . ASP B 1 182 ? 18.831 126.674 142.525 1.00 46.20 182 ASP B N 1
ATOM 3470 C CA . ASP B 1 182 ? 19.710 126.695 143.687 1.00 52.99 182 ASP B CA 1
ATOM 3471 C C . ASP B 1 182 ? 20.350 128.068 143.898 1.00 47.66 182 ASP B C 1
ATOM 3472 O O . ASP B 1 182 ? 21.319 128.430 143.207 1.00 43.98 182 ASP B O 1
ATOM 3477 N N . VAL B 1 183 ? 19.804 128.810 144.868 1.00 46.85 183 VAL B N 1
ATOM 3478 C CA . VAL B 1 183 ? 20.076 130.260 145.026 1.00 46.88 183 VAL B CA 1
ATOM 3479 C C . VAL B 1 183 ? 21.553 130.510 145.341 1.00 46.53 183 VAL B C 1
ATOM 3480 O O . VAL B 1 183 ? 22.086 131.589 145.053 1.00 45.95 183 VAL B O 1
ATOM 3484 N N . ASP B 1 184 ? 22.206 129.481 145.870 1.00 42.17 184 ASP B N 1
ATOM 3485 C CA . ASP B 1 184 ? 23.625 129.535 146.111 1.00 45.01 184 ASP B CA 1
ATOM 3486 C C . ASP B 1 184 ? 24.543 129.075 144.981 1.00 45.76 184 ASP B C 1
ATOM 3487 O O . ASP B 1 184 ? 25.749 129.091 145.130 1.00 50.13 184 ASP B O 1
ATOM 3492 N N . ALA B 1 185 ? 24.032 128.680 143.848 1.00 50.49 185 ALA B N 1
ATO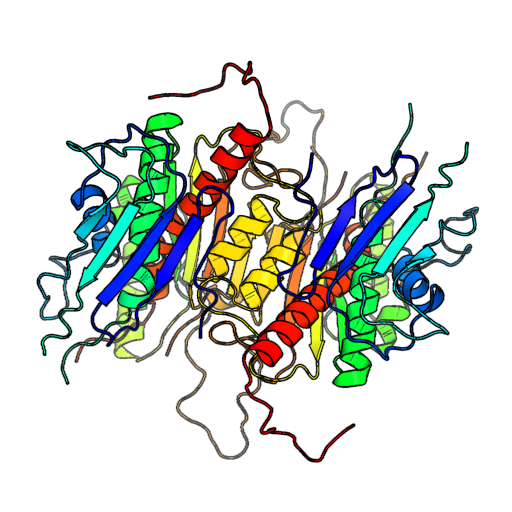M 3493 C CA . ALA B 1 185 ? 24.930 128.312 142.766 1.00 49.15 185 ALA B CA 1
ATOM 3494 C C . ALA B 1 185 ? 24.880 129.362 141.721 1.00 45.67 185 ALA B C 1
ATOM 3495 O O . ALA B 1 185 ? 25.708 129.449 140.887 1.00 43.24 185 ALA B O 1
ATOM 3497 N N . VAL B 1 186 ? 23.899 130.215 141.853 1.00 49.82 186 VAL B N 1
ATOM 3498 C CA . VAL B 1 186 ? 23.598 131.231 140.889 1.00 44.94 186 VAL B CA 1
ATOM 3499 C C . VAL B 1 186 ? 24.784 132.127 140.727 1.00 45.51 186 VAL B C 1
ATOM 3500 O O . VAL B 1 186 ? 25.196 132.400 139.628 1.00 45.50 186 VAL B O 1
ATOM 3504 N N . PRO B 1 187 ? 25.378 132.522 141.836 1.00 47.51 187 PRO B N 1
ATOM 3505 C CA . PRO B 1 187 ? 26.597 133.289 141.813 1.00 45.94 187 PRO B CA 1
ATOM 3506 C C . PRO B 1 187 ? 27.704 132.533 141.179 1.00 43.29 187 PRO B C 1
ATOM 3507 O O . PRO B 1 187 ? 28.387 133.107 140.397 1.00 45.02 187 PRO B O 1
ATOM 3511 N N . ARG B 1 188 ? 27.848 131.261 141.482 1.00 41.69 188 ARG B N 1
ATOM 3512 C CA . ARG B 1 188 ? 28.851 130.411 140.855 1.00 41.04 188 ARG B CA 1
ATOM 3513 C C . ARG B 1 188 ? 28.636 130.213 139.382 1.00 43.04 188 ARG B C 1
ATOM 3514 O O . ARG B 1 188 ? 29.565 130.137 138.630 1.00 45.81 188 ARG B O 1
ATOM 3522 N N . PHE B 1 189 ? 27.394 130.086 138.987 1.00 39.70 189 PHE B N 1
ATOM 3523 C CA . PHE B 1 189 ? 27.050 130.043 137.567 1.00 42.95 189 PHE B CA 1
ATOM 3524 C C . PHE B 1 189 ? 27.427 131.382 136.936 1.00 42.62 189 PHE B C 1
ATOM 3525 O O . PHE B 1 189 ? 28.052 131.421 135.864 1.00 34.83 189 PHE B O 1
ATOM 3533 N N . GLU B 1 190 ? 27.023 132.458 137.627 1.00 46.36 190 GLU B N 1
ATOM 3534 C CA . GLU B 1 190 ? 27.261 133.844 137.205 1.00 52.54 190 GLU B CA 1
ATOM 3535 C C . GLU B 1 190 ? 28.743 134.130 136.999 1.00 52.71 190 GLU B C 1
ATOM 3536 O O . GLU B 1 190 ? 29.125 134.764 136.005 1.00 54.53 190 GLU B O 1
ATOM 3542 N N . ALA B 1 191 ? 29.566 133.631 137.921 1.00 48.68 191 ALA B N 1
ATOM 3543 C CA . ALA B 1 191 ? 31.020 133.781 137.840 1.00 50.49 191 ALA B CA 1
ATOM 3544 C C . ALA B 1 191 ? 31.634 133.037 136.648 1.00 47.60 191 ALA B C 1
ATOM 3545 O O . ALA B 1 191 ? 32.554 133.549 136.006 1.00 43.90 191 ALA B O 1
ATOM 3547 N N . LEU B 1 192 ? 31.118 131.836 136.367 1.00 51.18 192 LEU B N 1
ATOM 3548 C CA . LEU B 1 192 ? 31.577 130.991 135.236 1.00 51.88 192 LEU B CA 1
ATOM 3549 C C . LEU B 1 192 ? 31.226 131.622 133.899 1.00 52.30 192 LEU B C 1
ATOM 3550 O O . LEU B 1 192 ? 32.002 131.552 132.950 1.00 51.74 192 LEU B O 1
ATOM 3555 N N . VAL B 1 193 ? 30.031 132.210 133.834 1.00 54.05 193 VAL B N 1
ATOM 3556 C CA . VAL B 1 193 ? 29.589 132.987 132.677 1.00 57.60 193 VAL B CA 1
ATOM 3557 C C . VAL B 1 193 ? 30.467 134.234 132.479 1.00 61.36 193 VAL B C 1
ATOM 3558 O O . VAL B 1 193 ? 30.916 134.518 131.357 1.00 58.68 193 VAL B O 1
ATOM 3562 N N . THR B 1 194 ? 30.746 134.924 133.567 1.00 57.66 194 THR B N 1
ATOM 3563 C CA . THR B 1 194 ? 31.591 136.073 133.544 1.00 56.29 194 THR B CA 1
ATOM 3564 C C . THR B 1 194 ? 32.960 135.646 133.087 1.00 59.54 194 THR B C 1
ATOM 3565 O O . THR B 1 194 ? 33.588 136.343 132.332 1.00 66.76 194 THR B O 1
ATOM 3569 N N . SER B 1 195 ? 33.435 134.507 133.554 1.00 59.38 195 SER B N 1
ATOM 3570 C CA . SER B 1 195 ? 34.747 134.014 133.145 1.00 62.41 195 SER B CA 1
ATOM 3571 C C . SER B 1 195 ? 34.897 133.646 131.690 1.00 63.37 195 SER B C 1
ATOM 3572 O O . SER B 1 195 ? 35.848 134.000 131.061 1.00 64.97 195 SER B O 1
ATOM 3575 N N . LEU B 1 196 ? 33.938 132.924 131.166 1.00 65.58 196 LEU B N 1
ATOM 3576 C CA . LEU B 1 196 ? 33.960 132.481 129.802 1.00 67.92 196 LEU B CA 1
ATOM 3577 C C . LEU B 1 196 ? 33.859 133.642 128.865 1.00 72.48 196 LEU B C 1
ATOM 3578 O O . LEU B 1 196 ? 34.461 133.661 127.825 1.00 74.68 196 LEU B O 1
ATOM 3583 N N . ARG B 1 197 ? 33.086 134.639 129.262 1.00 79.43 197 ARG B N 1
ATOM 3584 C CA . ARG B 1 197 ? 32.842 135.768 128.393 1.00 81.37 197 ARG B CA 1
ATOM 3585 C C . ARG B 1 197 ? 34.198 136.375 128.113 1.00 88.40 197 ARG B C 1
ATOM 3586 O O . ARG B 1 197 ? 34.460 136.870 127.017 1.00 86.91 197 ARG B O 1
ATOM 3594 N N . GLU B 1 198 ? 35.057 136.347 129.124 1.00 85.09 198 GLU B N 1
ATOM 3595 C CA . GLU B 1 198 ? 36.299 137.059 129.057 1.00 80.76 198 GLU B CA 1
ATOM 3596 C C . GLU B 1 198 ? 37.115 136.400 127.983 1.00 82.59 198 GLU B C 1
ATOM 3597 O O . GLU B 1 198 ? 37.854 137.068 127.269 1.00 85.69 198 GLU B O 1
ATOM 3603 N N . GLN B 1 199 ? 37.006 135.085 127.876 1.00 82.11 199 GLN B N 1
ATOM 3604 C CA . GLN B 1 199 ? 38.018 134.301 127.153 1.00 78.06 199 GLN B CA 1
ATOM 3605 C C . GLN B 1 199 ? 37.622 133.721 125.788 1.00 84.12 199 GLN B C 1
ATOM 3606 O O . GLN B 1 199 ? 38.351 132.887 125.227 1.00 78.53 199 GLN B O 1
ATOM 3612 N N . GLY B 1 200 ? 36.496 134.188 125.244 1.00 92.84 200 GLY B N 1
ATOM 3613 C CA . GLY B 1 200 ? 36.056 133.799 123.895 1.00 88.79 200 GLY B CA 1
ATOM 3614 C C . GLY B 1 200 ? 35.710 132.327 123.800 1.00 81.06 200 GLY B C 1
ATOM 3615 O O . GLY B 1 200 ? 36.057 131.660 122.817 1.00 76.71 200 GLY B O 1
ATOM 3616 N N . THR B 1 201 ? 35.050 131.832 124.851 1.00 74.93 201 THR B N 1
ATOM 3617 C CA . THR B 1 201 ? 34.526 130.461 124.917 1.00 68.90 201 THR B CA 1
ATOM 3618 C C . THR B 1 201 ? 33.081 130.394 125.422 1.00 67.81 201 THR B C 1
ATOM 3619 O O . THR B 1 201 ? 32.442 131.418 125.733 1.00 61.29 201 THR B O 1
ATOM 3623 N N . SER B 1 202 ? 32.596 129.159 125.526 1.00 65.29 202 SER B N 1
ATOM 3624 C CA . SER B 1 202 ? 31.205 128.863 125.810 1.00 59.28 202 SER B CA 1
ATOM 3625 C C . SER B 1 202 ? 31.140 127.497 126.486 1.00 52.44 202 SER B C 1
ATOM 3626 O O . SER B 1 202 ? 32.060 126.698 126.333 1.00 50.76 202 SER B O 1
ATOM 3629 N N . CYS B 1 203 ? 30.058 127.216 127.214 1.00 48.65 203 CYS B N 1
ATOM 3630 C CA . CYS B 1 203 ? 29.957 125.939 127.927 1.00 45.05 203 CYS B CA 1
ATOM 3631 C C . CYS B 1 203 ? 28.661 125.167 127.659 1.00 41.72 203 CYS B C 1
ATOM 3632 O O . CYS B 1 203 ? 27.659 125.739 127.213 1.00 41.82 203 CYS B O 1
ATOM 3635 N N . GLY B 1 204 ? 28.697 123.867 127.957 1.00 37.85 204 GLY B N 1
ATOM 3636 C CA . GLY B 1 204 ? 27.540 122.991 127.851 1.00 33.19 204 GLY B CA 1
ATOM 3637 C C . GLY B 1 204 ? 26.549 123.259 128.948 1.00 33.31 204 GLY B C 1
ATOM 3638 O O . GLY B 1 204 ? 26.811 124.039 129.843 1.00 33.11 204 GLY B O 1
ATOM 3639 N N . ALA B 1 205 ? 25.393 122.607 128.886 1.00 34.92 205 ALA B N 1
ATOM 3640 C CA . ALA B 1 205 ? 24.375 122.773 129.911 1.00 32.54 205 ALA B CA 1
ATOM 3641 C C . ALA B 1 205 ? 23.584 121.492 130.008 1.00 32.08 205 ALA B C 1
ATOM 3642 O O . ALA B 1 205 ? 23.583 120.703 129.077 1.00 34.44 205 ALA B O 1
ATOM 3644 N N . LYS B 1 206 ? 22.931 121.278 131.151 1.00 32.14 206 LYS B N 1
ATOM 3645 C CA . LYS B 1 206 ? 21.995 120.178 131.330 1.00 31.25 206 LYS B CA 1
ATOM 3646 C C . LYS B 1 206 ? 20.773 120.735 131.982 1.00 31.90 206 LYS B C 1
ATOM 3647 O O . LYS B 1 206 ? 20.859 121.377 133.021 1.00 35.70 206 LYS B O 1
ATOM 3653 N N . LEU B 1 207 ? 19.629 120.462 131.381 1.00 31.95 207 LEU B N 1
ATOM 3654 C CA . LEU B 1 207 ? 18.360 120.928 131.865 1.00 29.62 207 LEU B CA 1
ATOM 3655 C C . LEU B 1 207 ? 17.581 119.744 132.376 1.00 30.38 207 LEU B C 1
ATOM 3656 O O . LEU B 1 207 ? 17.770 118.629 131.870 1.00 33.30 207 LEU B O 1
ATOM 3661 N N . GLU B 1 208 ? 16.730 119.974 133.383 1.00 29.36 208 GLU B N 1
ATOM 3662 C CA . GLU B 1 208 ? 15.733 119.012 133.870 1.00 26.13 208 GLU B CA 1
ATOM 3663 C C . GLU B 1 208 ? 14.405 119.643 133.625 1.00 25.98 208 GLU B C 1
ATOM 3664 O O . GLU B 1 208 ? 14.239 120.821 133.928 1.00 29.83 208 GLU B O 1
ATOM 3670 N N . ILE B 1 209 ? 13.458 118.905 133.063 1.00 22.97 209 ILE B N 1
ATOM 3671 C CA . ILE B 1 209 ? 12.093 119.396 132.920 1.00 21.16 209 ILE B CA 1
ATOM 3672 C C . ILE B 1 209 ? 11.163 118.383 133.571 1.00 22.79 209 ILE B C 1
ATOM 3673 O O . ILE B 1 209 ? 11.351 117.164 133.473 1.00 22.81 209 ILE B O 1
ATOM 3678 N N . LEU B 1 210 ? 10.174 118.897 134.274 1.00 22.68 210 LEU B N 1
ATOM 3679 C CA . LEU B 1 210 ? 9.279 118.065 135.018 1.00 22.58 210 LEU B CA 1
ATOM 3680 C C . LEU B 1 210 ? 7.856 118.386 134.581 1.00 23.49 210 LEU B C 1
ATOM 3681 O O . LEU B 1 210 ? 7.534 119.533 134.188 1.00 23.89 210 LEU B O 1
ATOM 3686 N N . ALA B 1 211 ? 7.020 117.361 134.595 1.00 21.10 211 ALA B N 1
ATOM 3687 C CA . ALA B 1 211 ? 5.643 117.573 134.362 1.00 23.04 211 ALA B CA 1
ATOM 3688 C C . ALA B 1 211 ? 4.941 116.931 135.541 1.00 25.24 211 ALA B C 1
ATOM 3689 O O . ALA B 1 211 ? 5.162 115.752 135.823 1.00 27.41 211 ALA B O 1
ATOM 3691 N N . GLU B 1 212 ? 4.141 117.704 136.269 1.00 28.35 212 GLU B N 1
ATOM 3692 C CA . GLU B 1 212 ? 3.491 117.189 137.480 1.00 29.89 212 GLU B CA 1
ATOM 3693 C C . GLU B 1 212 ? 2.018 117.120 137.279 1.00 29.10 212 GLU B C 1
ATOM 3694 O O . GLU B 1 212 ? 1.442 117.836 136.458 1.00 29.84 212 GLU B O 1
ATOM 3700 N N . LYS B 1 213 ? 1.411 116.286 138.096 1.00 30.62 213 LYS B N 1
ATOM 3701 C CA . LYS B 1 213 ? -0.019 116.054 138.106 1.00 31.42 213 LYS B CA 1
ATOM 3702 C C . LYS B 1 213 ? -0.580 115.457 136.808 1.00 32.86 213 LYS B C 1
ATOM 3703 O O . LYS B 1 213 ? -1.777 115.660 136.482 1.00 31.75 213 LYS B O 1
ATOM 3709 N N . VAL B 1 214 ? 0.284 114.687 136.118 1.00 29.46 214 VAL B N 1
ATOM 3710 C CA . VAL B 1 214 ? -0.031 114.018 134.835 1.00 27.85 214 VAL B CA 1
ATOM 3711 C C . VAL B 1 214 ? -0.807 112.740 135.064 1.00 24.95 214 VAL B C 1
ATOM 3712 O O . VAL B 1 214 ? -0.253 111.793 135.599 1.00 26.39 214 VAL B O 1
ATOM 3716 N N . PRO B 1 215 ? -1.991 112.617 134.538 1.00 23.80 215 PRO B N 1
ATOM 3717 C CA . PRO B 1 215 ? -2.741 111.393 134.729 1.00 24.26 215 PRO B CA 1
ATOM 3718 C C . PRO B 1 215 ? -2.026 110.175 134.216 1.00 24.90 215 PRO B C 1
ATOM 3719 O O . PRO B 1 215 ? -1.321 110.226 133.262 1.00 28.41 215 PRO B O 1
ATOM 3723 N N . VAL B 1 216 ? -2.230 109.071 134.895 1.00 26.89 216 VAL B N 1
ATOM 3724 C CA . VAL B 1 216 ? -1.714 107.776 134.546 1.00 24.87 216 VAL B CA 1
ATOM 3725 C C . VAL B 1 216 ? -2.352 107.299 133.255 1.00 23.37 216 VAL B C 1
ATOM 3726 O O . VAL B 1 216 ? -3.437 107.672 132.957 1.00 24.39 216 VAL B O 1
ATOM 3730 N N . GLY B 1 217 ? -1.634 106.487 132.498 1.00 24.76 217 GLY B N 1
ATOM 3731 C CA . GLY B 1 217 ? -2.094 105.913 131.259 1.00 22.57 217 GLY B CA 1
ATOM 3732 C C . GLY B 1 217 ? -1.802 106.494 129.906 1.00 22.97 217 GLY B C 1
ATOM 3733 O O . GLY B 1 217 ? -2.287 106.000 128.951 1.00 23.00 217 GLY B O 1
ATOM 3734 N N . TRP B 1 218 ? -1.011 107.536 129.822 1.00 21.45 218 TRP B N 1
ATOM 3735 C CA . TRP B 1 218 ? -0.710 108.137 128.563 1.00 20.84 218 TRP B CA 1
ATOM 3736 C C . TRP B 1 218 ? 0.475 107.534 127.929 1.00 22.00 218 TRP B C 1
ATOM 3737 O O . TRP B 1 218 ? 1.443 107.289 128.573 1.00 23.27 218 TRP B O 1
ATOM 3748 N N . GLY B 1 219 ? 0.412 107.276 126.645 1.00 23.32 219 GLY B N 1
ATOM 3749 C CA . GLY B 1 219 ? 1.554 106.680 125.936 1.00 23.56 219 GLY B CA 1
ATOM 3750 C C . GLY B 1 219 ? 1.082 105.587 125.014 1.00 24.08 219 GLY B C 1
ATOM 3751 O O . GLY B 1 219 ? 0.041 104.984 125.246 1.00 25.50 219 GLY B O 1
ATOM 3752 N N . GLU B 1 220 ? 1.804 105.331 123.931 1.00 25.54 220 GLU B N 1
ATOM 3753 C CA . GLU B 1 220 ? 1.335 104.285 123.011 1.00 24.55 220 GLU B CA 1
ATOM 3754 C C . GLU B 1 220 ? 2.373 103.332 122.551 1.00 22.90 220 GLU B C 1
ATOM 3755 O O . GLU B 1 220 ? 2.844 103.446 121.439 1.00 22.01 220 GLU B O 1
ATOM 3761 N N . PRO B 1 221 ? 2.690 102.340 123.390 1.00 23.68 221 PRO B N 1
ATOM 3762 C CA . PRO B 1 221 ? 3.516 101.208 122.953 1.00 23.33 221 PRO B CA 1
ATOM 3763 C C . PRO B 1 221 ? 2.859 100.629 121.708 1.00 24.64 221 PRO B C 1
ATOM 3764 O O . PRO B 1 221 ? 1.653 100.679 121.638 1.00 27.19 221 PRO B O 1
ATOM 3768 N N . VAL B 1 222 ? 3.547 99.909 120.846 1.00 25.72 222 VAL B N 1
ATOM 3769 C CA . VAL B 1 222 ? 4.986 99.766 120.776 1.00 26.36 222 VAL B CA 1
ATOM 3770 C C . VAL B 1 222 ? 5.851 100.936 120.362 1.00 22.61 222 VAL B C 1
ATOM 3771 O O . VAL B 1 222 ? 6.842 101.195 120.935 1.00 24.76 222 VAL B O 1
ATOM 3775 N N . PHE B 1 223 ? 5.459 101.643 119.354 1.00 21.29 223 PHE B N 1
ATOM 3776 C CA . PHE B 1 223 ? 6.352 102.611 118.788 1.00 21.03 223 PHE B CA 1
ATOM 3777 C C . PHE B 1 223 ? 6.135 104.019 119.221 1.00 21.16 223 PHE B C 1
ATOM 3778 O O . PHE B 1 223 ? 6.946 104.835 118.976 1.00 22.01 223 PHE B O 1
ATOM 3786 N N . ASP B 1 224 ? 5.063 104.287 119.925 1.00 21.19 224 ASP B N 1
ATOM 3787 C CA . ASP B 1 224 ? 4.744 105.638 120.336 1.00 22.76 224 ASP B CA 1
ATOM 3788 C C . ASP B 1 224 ? 4.610 105.783 121.837 1.00 22.39 224 ASP B C 1
ATOM 3789 O O . ASP B 1 224 ? 3.700 106.371 122.311 1.00 23.66 224 ASP B O 1
ATOM 3794 N N . ARG B 1 225 ? 5.518 105.174 122.562 1.00 21.54 225 ARG B N 1
ATOM 3795 C CA . ARG B 1 225 ? 5.583 105.248 123.991 1.00 20.20 225 ARG B CA 1
ATOM 3796 C C . ARG B 1 225 ? 5.818 106.665 124.335 1.00 20.03 225 ARG B C 1
ATOM 3797 O O . ARG B 1 225 ? 6.243 107.402 123.550 1.00 22.06 225 ARG B O 1
ATOM 3805 N N . LEU B 1 226 ? 5.408 107.052 125.505 1.00 19.66 226 LEU B N 1
ATOM 3806 C CA . LEU B 1 226 ? 5.375 108.431 125.902 1.00 19.16 226 LEU B CA 1
ATOM 3807 C C . LEU B 1 226 ? 6.816 108.949 126.048 1.00 20.44 226 LEU B C 1
ATOM 3808 O O . LEU B 1 226 ? 7.159 110.105 125.681 1.00 22.46 226 LEU B O 1
ATOM 3813 N N . ASP B 1 227 ? 7.661 108.096 126.577 1.00 19.86 227 ASP B N 1
ATOM 3814 C CA . ASP B 1 227 ? 9.073 108.386 126.625 1.00 23.02 227 ASP B CA 1
ATOM 3815 C C . ASP B 1 227 ? 9.702 108.551 125.200 1.00 23.10 227 ASP B C 1
ATOM 3816 O O . ASP B 1 227 ? 10.513 109.447 124.954 1.00 23.63 227 ASP B O 1
ATOM 3821 N N . ALA B 1 228 ? 9.269 107.734 124.250 1.00 22.17 228 ALA B N 1
ATOM 3822 C CA . ALA B 1 228 ? 9.767 107.849 122.896 1.00 21.10 228 ALA B CA 1
ATOM 3823 C C . ALA B 1 228 ? 9.413 109.181 122.249 1.00 21.10 228 ALA B C 1
ATOM 3824 O O . ALA B 1 228 ? 10.305 109.864 121.705 1.00 20.06 228 ALA B O 1
ATOM 3826 N N . ASP B 1 229 ? 8.133 109.561 122.300 1.00 18.80 229 ASP B N 1
ATOM 3827 C CA . ASP B 1 229 ? 7.745 110.849 121.748 1.00 19.86 229 ASP B CA 1
ATOM 3828 C C . ASP B 1 229 ? 8.411 112.021 122.478 1.00 20.49 229 ASP B C 1
ATOM 3829 O O . ASP B 1 229 ? 8.775 113.018 121.874 1.00 21.09 229 ASP B O 1
ATOM 3834 N N . ILE B 1 230 ? 8.561 111.894 123.785 1.00 20.51 230 ILE B N 1
ATOM 3835 C CA . ILE B 1 230 ? 9.267 112.873 124.537 1.00 18.92 230 ILE B CA 1
ATOM 3836 C C . ILE B 1 230 ? 10.643 112.964 123.937 1.00 18.72 230 ILE B C 1
ATOM 3837 O O . ILE B 1 230 ? 11.035 114.047 123.575 1.00 22.16 230 ILE B O 1
ATOM 3842 N N . ALA B 1 231 ? 11.374 111.865 123.795 1.00 18.06 231 ALA B N 1
ATOM 3843 C CA . ALA B 1 231 ? 12.799 111.946 123.357 1.00 19.63 231 ALA B CA 1
ATOM 3844 C C . ALA B 1 231 ? 12.899 112.611 121.982 1.00 21.80 231 ALA B C 1
ATOM 3845 O O . ALA B 1 231 ? 13.657 113.553 121.734 1.00 24.46 231 ALA B O 1
ATOM 3847 N N . HIS B 1 232 ? 12.047 112.128 121.107 1.00 22.45 232 HIS B N 1
ATOM 3848 C CA . HIS B 1 232 ? 11.855 112.668 119.797 1.00 21.93 232 HIS B CA 1
ATOM 3849 C C . HIS B 1 232 ? 11.716 114.138 119.868 1.00 20.58 232 HIS B C 1
ATOM 3850 O O . HIS B 1 232 ? 12.522 114.832 119.265 1.00 20.52 232 HIS B O 1
ATOM 3857 N N . ALA B 1 233 ? 10.705 114.618 120.596 1.00 20.43 233 ALA B N 1
ATOM 3858 C CA . ALA B 1 233 ? 10.446 116.058 120.727 1.00 23.41 233 ALA B CA 1
ATOM 3859 C C . ALA B 1 233 ? 11.597 116.896 121.300 1.00 25.16 233 ALA B C 1
ATOM 3860 O O . ALA B 1 233 ? 11.915 117.964 120.764 1.00 24.23 233 ALA B O 1
ATOM 3862 N N . MET B 1 234 ? 12.199 116.430 122.397 1.00 25.40 234 MET B N 1
ATOM 3863 C CA . MET B 1 234 ? 13.299 117.174 123.026 1.00 25.77 234 MET B CA 1
ATOM 3864 C C . MET B 1 234 ? 14.419 117.241 122.014 1.00 26.89 234 MET B C 1
ATOM 3865 O O . MET B 1 234 ? 15.098 118.259 121.872 1.00 29.14 234 MET B O 1
ATOM 3870 N N . MET B 1 235 ? 14.586 116.158 121.264 1.00 28.41 235 MET B N 1
ATOM 3871 C CA . MET B 1 235 ? 15.730 116.045 120.408 1.00 28.08 235 MET B CA 1
ATOM 3872 C C . MET B 1 235 ? 15.633 116.958 119.158 1.00 28.95 235 MET B C 1
ATOM 3873 O O . MET B 1 235 ? 16.526 116.975 118.317 1.00 32.88 235 MET B O 1
ATOM 3878 N N . SER B 1 236 ? 14.559 117.707 119.069 1.00 26.72 236 SER B N 1
ATOM 3879 C CA . SER B 1 236 ? 14.380 118.691 118.045 1.00 24.98 236 SER B CA 1
ATOM 3880 C C . SER B 1 236 ? 15.021 120.003 118.393 1.00 27.32 236 SER B C 1
ATOM 3881 O O . SER B 1 236 ? 15.189 120.873 117.593 1.00 28.19 236 SER B O 1
ATOM 3884 N N . ILE B 1 237 ? 15.376 120.139 119.632 1.00 29.77 237 ILE B N 1
ATOM 3885 C CA . ILE B 1 237 ? 16.042 121.323 120.070 1.00 31.22 237 ILE B CA 1
ATOM 3886 C C . ILE B 1 237 ? 17.480 121.236 119.715 1.00 30.74 237 ILE B C 1
ATOM 3887 O O . ILE B 1 237 ? 18.104 120.239 119.886 1.00 28.70 237 ILE B O 1
ATOM 3892 N N . ASN B 1 238 ? 18.015 122.344 119.278 1.00 34.83 238 ASN B N 1
ATOM 3893 C CA . ASN B 1 238 ? 19.281 122.343 118.645 1.00 35.06 238 ASN B CA 1
ATOM 3894 C C . ASN B 1 238 ? 20.546 121.942 119.349 1.00 33.28 238 ASN B C 1
ATOM 3895 O O . ASN B 1 238 ? 21.385 121.347 118.745 1.00 35.20 238 ASN B O 1
ATOM 3900 N N . ALA B 1 239 ? 20.778 122.229 120.585 1.00 29.93 239 ALA B N 1
ATOM 3901 C CA . ALA B 1 239 ? 22.061 121.716 120.987 1.00 28.39 239 ALA B CA 1
ATOM 3902 C C . ALA B 1 239 ? 22.040 120.377 121.732 1.00 26.55 239 ALA B C 1
ATOM 3903 O O . ALA B 1 239 ? 23.025 119.945 122.245 1.00 27.06 239 ALA B O 1
ATOM 3905 N N . VAL B 1 240 ? 20.896 119.725 121.760 1.00 22.83 240 VAL B N 1
ATOM 3906 C CA . VAL B 1 240 ? 20.697 118.489 122.508 1.00 24.19 240 VAL B CA 1
ATOM 3907 C C . VAL B 1 240 ? 21.510 117.257 122.097 1.00 24.30 240 VAL B C 1
ATOM 3908 O O . VAL B 1 240 ? 21.511 116.893 120.992 1.00 26.22 240 VAL B O 1
ATOM 3912 N N . LYS B 1 241 ? 22.154 116.576 123.021 1.00 25.63 241 LYS B N 1
ATOM 3913 C CA . LYS B 1 241 ? 22.958 115.417 122.645 1.00 26.02 241 LYS B CA 1
ATOM 3914 C C . LYS B 1 241 ? 22.499 114.151 123.285 1.00 26.65 241 LYS B C 1
ATOM 3915 O O . LYS B 1 241 ? 22.938 113.101 122.971 1.00 23.67 241 LYS B O 1
ATOM 3921 N N . GLY B 1 242 ? 21.594 114.295 124.214 1.00 25.83 242 GLY B N 1
ATOM 3922 C CA . GLY B 1 242 ? 21.061 113.158 124.942 1.00 23.18 242 GLY B CA 1
ATOM 3923 C C . GLY B 1 242 ? 19.712 113.472 125.554 1.00 22.12 242 GLY B C 1
ATOM 3924 O O . GLY B 1 242 ? 19.354 114.632 125.867 1.00 20.78 242 GLY B O 1
ATOM 3925 N N . VAL B 1 243 ? 18.932 112.439 125.752 1.00 20.64 243 VAL B N 1
ATOM 3926 C CA . VAL B 1 243 ? 17.715 112.664 126.498 1.00 21.87 243 VAL B CA 1
ATOM 3927 C C . VAL B 1 243 ? 17.646 111.510 127.457 1.00 22.08 243 VAL B C 1
ATOM 3928 O O . VAL B 1 243 ? 18.023 110.385 127.067 1.00 22.28 243 VAL B O 1
ATOM 3932 N N . GLU B 1 244 ? 17.219 111.762 128.696 1.00 21.56 244 GLU B N 1
ATOM 3933 C CA . GLU B 1 244 ? 16.946 110.632 129.609 1.00 24.09 244 GLU B CA 1
ATOM 3934 C C . GLU B 1 244 ? 15.689 110.852 130.435 1.00 24.16 244 GLU B C 1
ATOM 3935 O O . GLU B 1 244 ? 15.120 111.952 130.487 1.00 26.24 244 GLU B O 1
ATOM 3941 N N . ILE B 1 245 ? 15.249 109.794 131.071 1.00 22.46 245 ILE B N 1
ATOM 3942 C CA . ILE B 1 245 ? 13.977 109.775 131.752 1.00 20.70 245 ILE B CA 1
ATOM 3943 C C . ILE B 1 245 ? 14.258 109.039 133.014 1.00 21.20 245 ILE B C 1
ATOM 3944 O O . ILE B 1 245 ? 14.948 108.008 132.981 1.00 21.12 245 ILE B O 1
ATOM 3949 N N . GLY B 1 246 ? 13.722 109.568 134.122 1.00 22.45 246 GLY B N 1
ATOM 3950 C CA . GLY B 1 246 ? 14.011 109.080 135.461 1.00 22.31 246 GLY B CA 1
ATOM 3951 C C . GLY B 1 246 ? 15.469 109.222 135.797 1.00 23.39 246 GLY B C 1
ATOM 3952 O O . GLY B 1 246 ? 16.113 110.242 135.492 1.00 27.26 246 GLY B O 1
ATOM 3953 N N . ASP B 1 247 ? 16.018 108.196 136.408 1.00 23.22 247 ASP B N 1
ATOM 3954 C CA . ASP B 1 247 ? 17.446 108.239 136.782 1.00 24.45 247 ASP B CA 1
ATOM 3955 C C . ASP B 1 247 ? 18.307 108.230 135.563 1.00 24.59 247 ASP B C 1
ATOM 3956 O O . ASP B 1 247 ? 19.519 108.550 135.636 1.00 27.87 247 ASP B O 1
ATOM 3961 N N . GLY B 1 248 ? 17.696 107.827 134.447 1.00 24.16 248 GLY B N 1
ATOM 3962 C CA . GLY B 1 248 ? 18.302 107.956 133.135 1.00 24.03 248 GLY B CA 1
ATOM 3963 C C . GLY B 1 248 ? 19.567 107.166 133.029 1.00 25.37 248 GLY B C 1
ATOM 3964 O O . GLY B 1 248 ? 19.568 105.972 133.319 1.00 26.49 248 GLY B O 1
ATOM 3965 N N . PHE B 1 249 ? 20.647 107.819 132.611 1.00 26.45 249 PHE B N 1
ATOM 3966 C CA . PHE B 1 249 ? 21.893 107.074 132.340 1.00 27.79 249 PHE B CA 1
ATOM 3967 C C . PHE B 1 249 ? 22.508 106.280 133.549 1.00 27.09 249 PHE B C 1
ATOM 3968 O O . PHE B 1 249 ? 23.178 105.259 133.350 1.00 27.04 249 PHE B O 1
ATOM 3976 N N . ALA B 1 250 ? 22.193 106.698 134.775 1.00 25.85 250 ALA B N 1
ATOM 3977 C CA . ALA B 1 250 ? 22.778 106.139 136.004 1.00 25.47 250 ALA B CA 1
ATOM 3978 C C . ALA B 1 250 ? 22.353 104.701 136.120 1.00 29.06 250 ALA B C 1
ATOM 3979 O O . ALA B 1 250 ? 22.991 103.864 136.785 1.00 29.28 250 ALA B O 1
ATOM 3981 N N . VAL B 1 251 ? 21.236 104.434 135.463 1.00 29.72 251 VAL B N 1
ATOM 3982 C CA . VAL B 1 251 ? 20.582 103.154 135.511 1.00 29.23 251 VAL B CA 1
ATOM 3983 C C . VAL B 1 251 ? 21.548 102.094 135.022 1.00 29.56 251 VAL B C 1
ATOM 3984 O O . VAL B 1 251 ? 21.459 100.913 135.407 1.00 30.30 251 VAL B O 1
ATOM 3988 N N . ALA B 1 252 ? 22.465 102.530 134.153 1.00 28.92 252 ALA B N 1
ATOM 3989 C CA . ALA B 1 252 ? 23.472 101.656 133.552 1.00 28.27 252 ALA B CA 1
ATOM 3990 C C . ALA B 1 252 ? 24.230 100.974 134.676 1.00 31.10 252 ALA B C 1
ATOM 3991 O O . ALA B 1 252 ? 24.477 99.744 134.648 1.00 33.90 252 ALA B O 1
ATOM 3993 N N . GLY B 1 253 ? 24.584 101.782 135.668 1.00 31.28 253 GLY B N 1
ATOM 3994 C CA . GLY B 1 253 ? 25.361 101.334 136.812 1.00 36.33 253 GLY B CA 1
ATOM 3995 C C . GLY B 1 253 ? 24.590 100.795 138.014 1.00 40.40 253 GLY B C 1
ATOM 3996 O O . GLY B 1 253 ? 25.209 100.474 139.039 1.00 46.43 253 GLY B O 1
ATOM 3997 N N . GLN B 1 254 ? 23.261 100.679 137.905 1.00 34.72 254 GLN B N 1
ATOM 3998 C CA . GLN B 1 254 ? 22.441 100.356 139.062 1.00 31.49 254 GLN B CA 1
ATOM 3999 C C . GLN B 1 254 ? 22.289 98.862 139.181 1.00 33.20 254 GLN B C 1
ATOM 4000 O O . GLN B 1 254 ? 22.715 98.121 138.288 1.00 34.57 254 GLN B O 1
ATOM 4006 N N . PHE B 1 255 ? 21.655 98.432 140.259 1.00 33.35 255 PHE B N 1
ATOM 4007 C CA . PHE B 1 255 ? 21.376 97.039 140.533 1.00 33.78 255 PHE B CA 1
ATOM 4008 C C . PHE B 1 255 ? 19.950 96.899 140.971 1.00 36.91 255 PHE B C 1
ATOM 4009 O O . PHE B 1 255 ? 19.400 97.763 141.548 1.00 36.08 255 PHE B O 1
ATOM 4017 N N . GLY B 1 256 ? 19.368 95.763 140.689 1.00 44.47 256 GLY B N 1
ATOM 4018 C CA . GLY B 1 256 ? 17.956 95.583 140.897 1.00 58.69 256 GLY B CA 1
ATOM 4019 C C . GLY B 1 256 ? 17.601 95.226 142.305 1.00 67.78 256 GLY B C 1
ATOM 4020 O O . GLY B 1 256 ? 17.398 94.071 142.661 1.00 63.30 256 GLY B O 1
ATOM 4021 N N . HIS B 1 257 ? 17.490 96.300 143.072 1.00 84.65 257 HIS B N 1
ATOM 4022 C CA . HIS B 1 257 ? 17.381 96.361 144.505 1.00 100.65 257 HIS B CA 1
ATOM 4023 C C . HIS B 1 257 ? 16.272 97.327 144.811 1.00 106.89 257 HIS B C 1
ATOM 4024 O O . HIS B 1 257 ? 16.539 98.340 145.457 1.00 104.58 257 HIS B O 1
ATOM 4031 N N . GLU B 1 258 ? 15.049 97.107 144.312 1.00 117.02 258 GLU B N 1
ATOM 4032 C CA . GLU B 1 258 ? 13.926 98.033 144.590 1.00 121.80 258 GLU B CA 1
ATOM 4033 C C . GLU B 1 258 ? 12.579 97.547 145.183 1.00 126.93 258 GLU B C 1
ATOM 4034 O O . GLU B 1 258 ? 11.777 98.374 145.585 1.00 129.76 258 GLU B O 1
ATOM 4040 N N . THR B 1 259 ? 12.286 96.246 145.196 1.00 133.13 259 THR B N 1
ATOM 4041 C CA . THR B 1 259 ? 10.909 95.805 145.517 1.00 133.07 259 THR B CA 1
ATOM 4042 C C . THR B 1 259 ? 10.559 94.799 146.644 1.00 132.17 259 THR B C 1
ATOM 4043 O O . THR B 1 259 ? 9.629 95.044 147.400 1.00 126.00 259 THR B O 1
ATOM 4047 N N . ARG B 1 260 ? 11.245 93.665 146.730 1.00 130.29 260 ARG B N 1
ATOM 4048 C CA . ARG B 1 260 ? 10.764 92.522 147.544 1.00 124.63 260 ARG B CA 1
ATOM 4049 C C . ARG B 1 260 ? 10.605 92.582 149.065 1.00 124.63 260 ARG B C 1
ATOM 4050 O O . ARG B 1 260 ? 9.667 92.032 149.587 1.00 120.27 260 ARG B O 1
ATOM 4058 N N . ASP B 1 261 ? 11.504 93.205 149.800 1.00 131.09 261 ASP B N 1
ATOM 4059 C CA . ASP B 1 261 ? 11.266 93.253 151.247 1.00 150.58 261 ASP B CA 1
ATOM 4060 C C . ASP B 1 261 ? 11.266 94.642 151.904 1.00 161.36 261 ASP B C 1
ATOM 4061 O O . ASP B 1 261 ? 12.230 95.385 151.790 1.00 162.61 261 ASP B O 1
ATOM 4066 N N . GLU B 1 262 ? 10.162 94.980 152.589 1.00 162.85 262 GLU B N 1
ATOM 4067 C CA . GLU B 1 262 ? 10.052 96.247 153.270 1.00 160.58 262 GLU B CA 1
ATOM 4068 C C . GLU B 1 262 ? 9.923 96.002 154.769 1.00 160.05 262 GLU B C 1
ATOM 4069 O O . GLU B 1 262 ? 9.503 94.936 155.201 1.00 157.50 262 GLU B O 1
ATOM 4075 N N . LEU B 1 263 ? 10.327 97.005 155.533 1.00 158.26 263 LEU B N 1
ATOM 4076 C CA . LEU B 1 263 ? 9.981 97.208 156.937 1.00 153.43 263 LEU B CA 1
ATOM 4077 C C . LEU B 1 263 ? 8.643 97.968 157.039 1.00 151.87 263 LEU B C 1
ATOM 4078 O O . LEU B 1 263 ? 7.977 98.186 156.032 1.00 156.63 263 LEU B O 1
ATOM 4083 N N . THR B 1 264 ? 8.248 98.339 158.253 1.00 143.88 264 THR B N 1
ATOM 4084 C CA . THR B 1 264 ? 7.005 99.098 158.491 1.00 138.09 264 THR B CA 1
ATOM 4085 C C . THR B 1 264 ? 6.801 100.548 157.971 1.00 145.11 264 THR B C 1
ATOM 4086 O O . THR B 1 264 ? 5.733 100.865 157.465 1.00 145.75 264 THR B O 1
ATOM 4090 N N . SER B 1 265 ? 7.763 101.451 158.142 1.00 145.80 265 SER B N 1
ATOM 4091 C CA . SER B 1 265 ? 7.603 102.816 157.597 1.00 140.56 265 SER B CA 1
ATOM 4092 C C . SER B 1 265 ? 7.698 103.027 156.076 1.00 146.16 265 SER B C 1
ATOM 4093 O O . SER B 1 265 ? 6.849 103.677 155.457 1.00 143.97 265 SER B O 1
ATOM 4096 N N . HIS B 1 266 ? 8.713 102.397 155.498 1.00 152.36 266 HIS B N 1
ATOM 4097 C CA . HIS B 1 266 ? 9.320 102.717 154.186 1.00 151.21 266 HIS B CA 1
ATOM 4098 C C . HIS B 1 266 ? 8.374 102.904 153.013 1.00 151.23 266 HIS B C 1
ATOM 4099 O O . HIS B 1 266 ? 7.251 102.391 153.014 1.00 153.66 266 HIS B O 1
ATOM 4106 N N . GLY B 1 267 ? 8.839 103.642 152.001 1.00 151.62 267 GLY B N 1
ATOM 4107 C CA . GLY B 1 267 ? 8.087 103.876 150.764 1.00 149.08 267 GLY B CA 1
ATOM 4108 C C . GLY B 1 267 ? 8.988 104.010 149.543 1.00 149.94 267 GLY B C 1
ATOM 4109 O O . GLY B 1 267 ? 9.880 104.865 149.510 1.00 134.27 267 GLY B O 1
ATOM 4110 N N . PHE B 1 268 ? 8.735 103.169 148.537 1.00 152.46 268 PHE B N 1
ATOM 4111 C CA . PHE B 1 268 ? 9.530 103.111 147.296 1.00 140.46 268 PHE B CA 1
ATOM 4112 C C . PHE B 1 268 ? 9.069 104.073 146.180 1.00 128.25 268 PHE B C 1
ATOM 4113 O O . PHE B 1 268 ? 9.176 103.755 144.989 1.00 119.93 268 PHE B O 1
ATOM 4121 N N . LEU B 1 269 ? 8.554 105.242 146.565 1.00 117.23 269 LEU B N 1
ATOM 4122 C CA . LEU B 1 269 ? 8.257 106.306 145.599 1.00 99.82 269 LEU B CA 1
ATOM 4123 C C . LEU B 1 269 ? 9.464 107.244 145.465 1.00 89.83 269 LEU B C 1
ATOM 4124 O O . LEU B 1 269 ? 9.442 108.412 145.896 1.00 77.10 269 LEU B O 1
ATOM 4129 N N . ALA B 1 270 ? 10.524 106.686 144.878 1.00 80.34 270 ALA B N 1
ATOM 4130 C CA . ALA B 1 270 ? 11.744 107.420 144.541 1.00 71.47 270 ALA B CA 1
ATOM 4131 C C . ALA B 1 270 ? 11.646 107.946 143.112 1.00 63.32 270 ALA B C 1
ATOM 4132 O O . ALA B 1 270 ? 12.480 108.770 142.672 1.00 54.09 270 ALA B O 1
ATOM 4134 N N . ASN B 1 271 ? 10.613 107.467 142.408 1.00 55.66 271 ASN B N 1
ATOM 4135 C CA . ASN B 1 271 ? 10.387 107.778 140.991 1.00 47.70 271 ASN B CA 1
ATOM 4136 C C . ASN B 1 271 ? 11.658 107.528 140.177 1.00 45.61 271 ASN B C 1
ATOM 4137 O O . ASN B 1 271 ? 12.223 108.441 139.514 1.00 41.43 271 ASN B O 1
ATOM 4142 N N . HIS B 1 272 ? 12.117 106.279 140.268 1.00 43.51 272 HIS B N 1
ATOM 4143 C CA . HIS B 1 272 ? 13.221 105.832 139.454 1.00 45.31 272 HIS B CA 1
ATOM 4144 C C . HIS B 1 272 ? 12.867 105.864 137.989 1.00 42.37 272 HIS B C 1
ATOM 4145 O O . HIS B 1 272 ? 13.701 106.246 137.179 1.00 44.48 272 HIS B O 1
ATOM 4152 N N . ALA B 1 273 ? 11.622 105.506 137.655 1.00 37.25 273 ALA B N 1
ATOM 4153 C CA . ALA B 1 273 ? 11.120 105.522 136.276 1.00 33.62 273 ALA B CA 1
ATOM 4154 C C . ALA B 1 273 ? 10.868 106.939 135.758 1.00 30.07 273 ALA B C 1
ATOM 4155 O O . ALA B 1 273 ? 10.748 107.151 134.564 1.00 26.79 273 ALA B O 1
ATOM 4157 N N . GLY B 1 274 ? 10.810 107.910 136.646 1.00 26.59 274 GLY B N 1
ATOM 4158 C CA . GLY B 1 274 ? 10.649 109.293 136.173 1.00 28.33 274 GLY B CA 1
ATOM 4159 C C . GLY B 1 274 ? 9.267 109.526 135.597 1.00 29.24 274 GLY B C 1
ATOM 4160 O O . GLY B 1 274 ? 9.056 110.468 134.811 1.00 28.67 274 GLY B O 1
ATOM 4161 N N . GLY B 1 275 ? 8.337 108.651 136.014 1.00 27.29 275 GLY B N 1
ATOM 4162 C CA . GLY B 1 275 ? 6.919 108.771 135.745 1.00 23.52 275 GLY B CA 1
ATOM 4163 C C . GLY B 1 275 ? 6.433 107.992 134.530 1.00 23.25 275 GLY B C 1
ATOM 4164 O O . GLY B 1 275 ? 5.275 108.064 134.168 1.00 21.83 275 GLY B O 1
ATOM 4165 N N . ILE B 1 276 ? 7.315 107.277 133.852 1.00 24.35 276 ILE B N 1
ATOM 4166 C CA . ILE B 1 276 ? 6.876 106.456 132.726 1.00 24.26 276 ILE B CA 1
ATOM 4167 C C . ILE B 1 276 ? 7.366 105.041 132.921 1.00 24.87 276 ILE B C 1
ATOM 4168 O O . ILE B 1 276 ? 8.524 104.827 133.232 1.00 24.56 276 ILE B O 1
ATOM 4173 N N . LEU B 1 277 ? 6.463 104.086 132.752 1.00 27.76 277 LEU B N 1
ATOM 4174 C CA . LEU B 1 277 ? 6.753 102.655 132.955 1.00 26.88 277 LEU B CA 1
ATOM 4175 C C . LEU B 1 277 ? 6.161 101.895 131.820 1.00 25.76 277 LEU B C 1
ATOM 4176 O O . LEU B 1 277 ? 4.982 102.078 131.528 1.00 27.47 277 LEU B O 1
ATOM 4181 N N . GLY B 1 278 ? 6.945 101.070 131.151 1.00 23.05 278 GLY B N 1
ATOM 4182 C CA . GLY B 1 278 ? 6.434 100.417 129.965 1.00 24.30 278 GLY B CA 1
ATOM 4183 C C . GLY B 1 278 ? 5.935 101.408 128.933 1.00 24.94 278 GLY B C 1
ATOM 4184 O O . GLY B 1 278 ? 5.159 101.053 128.040 1.00 25.36 278 GLY B O 1
ATOM 4185 N N . GLY B 1 279 ? 6.384 102.660 129.088 1.00 27.97 279 GLY B N 1
ATOM 4186 C CA . GLY B 1 279 ? 6.148 103.761 128.164 1.00 25.15 279 GLY B CA 1
ATOM 4187 C C . GLY B 1 279 ? 4.765 104.359 128.280 1.00 24.74 279 GLY B C 1
ATOM 4188 O O . GLY B 1 279 ? 4.269 104.984 127.332 1.00 23.87 279 GLY B O 1
ATOM 4189 N N . ILE B 1 280 ? 4.127 104.155 129.422 1.00 25.31 280 ILE B N 1
ATOM 4190 C CA . ILE B 1 280 ? 2.848 104.834 129.722 1.00 27.64 280 ILE B CA 1
ATOM 4191 C C . ILE B 1 280 ? 3.002 105.625 131.050 1.00 26.38 280 ILE B C 1
ATOM 4192 O O . ILE B 1 280 ? 3.670 105.129 131.965 1.00 26.59 280 ILE B O 1
ATOM 4197 N N . SER B 1 281 ? 2.479 106.850 131.151 1.00 23.75 281 SER B N 1
ATOM 4198 C CA . SER B 1 281 ? 2.532 107.593 132.452 1.00 24.24 281 SER B CA 1
ATOM 4199 C C . SER B 1 281 ? 2.120 106.762 133.671 1.00 24.91 281 SER B C 1
ATOM 4200 O O . SER B 1 281 ? 1.151 106.010 133.613 1.00 27.16 281 SER B O 1
ATOM 4203 N N . SER B 1 282 ? 2.903 106.892 134.748 1.00 27.63 282 SER B N 1
ATOM 4204 C CA . SER B 1 282 ? 2.701 106.317 136.121 1.00 29.95 282 SER B CA 1
ATOM 4205 C C . SER B 1 282 ? 1.502 106.859 136.864 1.00 32.62 282 SER B C 1
ATOM 4206 O O . SER B 1 282 ? 0.701 106.116 137.437 1.00 37.10 282 SER B O 1
ATOM 4209 N N . GLY B 1 283 ? 1.444 108.186 136.890 1.00 30.42 283 GLY B N 1
ATOM 4210 C CA . GLY B 1 283 ? 0.830 108.914 137.965 1.00 30.81 283 GLY B CA 1
ATOM 4211 C C . GLY B 1 283 ? 1.798 109.939 138.561 1.00 30.72 283 GLY B C 1
ATOM 4212 O O . GLY B 1 283 ? 1.363 111.013 138.909 1.00 29.10 283 GLY B O 1
ATOM 4213 N N . GLN B 1 284 ? 3.096 109.601 138.674 1.00 30.24 284 GLN B N 1
ATOM 4214 C CA . GLN B 1 284 ? 4.095 110.445 139.321 1.00 27.78 284 GLN B CA 1
ATOM 4215 C C . GLN B 1 284 ? 4.609 111.514 138.423 1.00 27.68 284 GLN B C 1
ATOM 4216 O O . GLN B 1 284 ? 4.322 111.565 137.227 1.00 28.35 284 GLN B O 1
ATOM 4222 N N . THR B 1 285 ? 5.434 112.374 138.985 1.00 27.44 285 THR B N 1
ATOM 4223 C CA . THR B 1 285 ? 5.801 113.512 138.208 1.00 28.39 285 THR B CA 1
ATOM 4224 C C . THR B 1 285 ? 6.674 112.966 137.086 1.00 28.92 285 THR B C 1
ATOM 4225 O O . THR B 1 285 ? 7.296 111.891 137.242 1.00 28.91 285 THR B O 1
ATOM 4229 N N . ILE B 1 286 ? 6.714 113.679 135.964 1.00 25.29 286 ILE B N 1
ATOM 4230 C CA . ILE B 1 286 ? 7.538 113.223 134.871 1.00 24.81 286 ILE B CA 1
ATOM 4231 C C . ILE B 1 286 ? 8.892 113.913 134.857 1.00 24.53 286 ILE B C 1
ATOM 4232 O O . ILE B 1 286 ? 8.990 115.143 134.808 1.00 26.52 286 ILE B O 1
ATOM 4237 N N . ARG B 1 287 ? 9.948 113.130 134.886 1.00 23.06 287 ARG B N 1
ATOM 4238 C CA . ARG B 1 287 ? 11.249 113.731 134.883 1.00 23.19 287 ARG B CA 1
ATOM 4239 C C . ARG B 1 287 ? 12.002 113.424 133.626 1.00 22.11 287 ARG B C 1
ATOM 4240 O O . ARG B 1 287 ? 12.316 112.253 133.318 1.00 21.48 287 ARG B O 1
ATOM 4248 N N . VAL B 1 288 ? 12.380 114.486 132.933 1.00 21.92 288 VAL B N 1
ATOM 4249 C CA . VAL B 1 288 ? 13.164 114.346 131.721 1.00 21.77 288 VAL B CA 1
ATOM 4250 C C . VAL B 1 288 ? 14.378 115.204 131.859 1.00 21.87 288 VAL B C 1
ATOM 4251 O O . VAL B 1 288 ? 14.256 116.358 132.280 1.00 21.43 288 VAL B O 1
ATOM 4255 N N . ALA B 1 289 ? 15.532 114.674 131.464 1.00 21.55 289 ALA B N 1
ATOM 4256 C CA . ALA B 1 289 ? 16.667 115.553 131.327 1.00 23.62 289 ALA B CA 1
ATOM 4257 C C . ALA B 1 289 ? 17.282 115.463 129.963 1.00 23.71 289 ALA B C 1
ATOM 4258 O O . ALA B 1 289 ? 17.200 114.432 129.323 1.00 25.40 289 ALA B O 1
ATOM 4260 N N . ILE B 1 290 ? 17.906 116.573 129.562 1.00 23.69 290 ILE B N 1
ATOM 4261 C CA . ILE B 1 290 ? 18.550 116.748 128.297 1.00 23.92 290 ILE B CA 1
ATOM 4262 C C . ILE B 1 290 ? 19.904 117.450 128.498 1.00 25.68 290 ILE B C 1
ATOM 4263 O O . ILE B 1 290 ? 20.075 118.202 129.461 1.00 29.37 290 ILE B O 1
ATOM 4268 N N . ALA B 1 291 ? 20.849 117.214 127.590 1.00 23.20 291 ALA B N 1
ATOM 4269 C CA . ALA B 1 291 ? 22.157 117.841 127.633 1.00 23.98 291 ALA B CA 1
ATOM 4270 C C . ALA B 1 291 ? 22.401 118.611 126.349 1.00 25.01 291 ALA B C 1
ATOM 4271 O O . ALA B 1 291 ? 22.429 118.012 125.257 1.00 22.92 291 ALA B O 1
ATOM 4273 N N . LEU B 1 292 ? 22.546 119.932 126.479 1.00 25.08 292 LEU B N 1
ATOM 4274 C CA . LEU B 1 292 ? 22.833 120.785 125.348 1.00 28.72 292 LEU B CA 1
ATOM 4275 C C . LEU B 1 292 ? 24.331 120.989 125.230 1.00 33.20 292 LEU B C 1
ATOM 4276 O O . LEU B 1 292 ? 25.006 121.222 126.238 1.00 37.09 292 LEU B O 1
ATOM 4281 N N . LYS B 1 293 ? 24.863 120.924 124.012 1.00 34.30 293 LYS B N 1
ATOM 4282 C CA . LYS B 1 293 ? 26.320 121.044 123.817 1.00 39.13 293 LYS B CA 1
ATOM 4283 C C . LYS B 1 293 ? 26.796 122.511 123.818 1.00 44.68 293 LYS B C 1
ATOM 4284 O O . LYS B 1 293 ? 25.980 123.437 123.800 1.00 41.64 293 LYS B O 1
ATOM 4290 N N . PRO B 1 294 ? 28.121 122.721 123.891 1.00 49.02 294 PRO B N 1
ATOM 4291 C CA . PRO B 1 294 ? 28.663 124.058 123.690 1.00 54.76 294 PRO B CA 1
ATOM 4292 C C . PRO B 1 294 ? 28.437 124.611 122.271 1.00 55.04 294 PRO B C 1
ATOM 4293 O O . PRO B 1 294 ? 28.355 123.850 121.297 1.00 49.11 294 PRO B O 1
ATOM 4297 N N . THR B 1 295 ? 28.386 125.936 122.190 1.00 52.53 295 THR B N 1
ATOM 4298 C CA . THR B 1 295 ? 27.883 126.644 121.038 1.00 60.45 295 THR B CA 1
ATOM 4299 C C . THR B 1 295 ? 28.817 127.727 120.507 1.00 71.64 295 THR B C 1
ATOM 4300 O O . THR B 1 295 ? 29.214 128.634 121.245 1.00 80.25 295 THR B O 1
ATOM 4304 N N . ALA B 1 296 ? 29.140 127.647 119.219 1.00 78.86 296 ALA B N 1
ATOM 4305 C CA . ALA B 1 296 ? 29.922 128.695 118.561 1.00 85.47 296 ALA B CA 1
ATOM 4306 C C . ALA B 1 296 ? 29.077 129.968 118.369 1.00 82.57 296 ALA B C 1
ATOM 4307 O O . ALA B 1 296 ? 29.587 131.034 117.995 1.00 77.70 296 ALA B O 1
ATOM 4309 N N . LYS B 1 317 ? 32.828 143.560 117.742 1.00 104.06 317 LYS B N 1
ATOM 4310 C CA . LYS B 1 317 ? 31.791 143.527 118.771 1.00 112.66 317 LYS B CA 1
ATOM 4311 C C . LYS B 1 317 ? 31.920 142.334 119.709 1.00 107.47 317 LYS B C 1
ATOM 4312 O O . LYS B 1 317 ? 32.487 141.314 119.342 1.00 108.63 317 LYS B O 1
ATOM 4318 N N . GLY B 1 318 ? 31.366 142.494 120.914 0.50 103.15 318 GLY B N 1
ATOM 4319 C CA . GLY B 1 318 ? 31.242 141.440 121.912 0.50 97.18 318 GLY B CA 1
ATOM 4320 C C . GLY B 1 318 ? 29.886 140.734 121.949 0.50 93.31 318 GLY B C 1
ATOM 4321 O O . GLY B 1 318 ? 28.859 141.280 122.348 0.50 87.67 318 GLY B O 1
ATOM 4322 N N . ARG B 1 319 ? 29.908 139.495 121.497 0.50 92.63 319 ARG B N 1
ATOM 4323 C CA . ARG B 1 319 ? 28.769 138.578 121.519 0.50 93.49 319 ARG B CA 1
ATOM 4324 C C . ARG B 1 319 ? 28.989 138.034 122.905 0.50 93.20 319 ARG B C 1
ATOM 4325 O O . ARG B 1 319 ? 30.057 137.537 123.232 0.50 95.98 319 ARG B O 1
ATOM 4333 N N . HIS B 1 320 ? 27.972 138.113 123.730 0.50 89.75 320 HIS B N 1
ATOM 4334 C CA . HIS B 1 320 ? 28.142 137.601 125.039 0.50 85.84 320 HIS B CA 1
ATOM 4335 C C . HIS B 1 320 ? 27.666 136.190 124.967 0.50 84.90 320 HIS B C 1
ATOM 4336 O O . HIS B 1 320 ? 26.566 135.858 125.437 0.50 83.34 320 HIS B O 1
ATOM 4343 N N . ASP B 1 321 ? 28.454 135.310 124.356 1.00 84.08 321 ASP B N 1
ATOM 4344 C CA . ASP B 1 321 ? 27.803 134.065 124.093 1.00 84.44 321 ASP B CA 1
ATOM 4345 C C . ASP B 1 321 ? 27.227 133.465 125.362 1.00 77.56 321 ASP B C 1
ATOM 4346 O O . ASP B 1 321 ? 26.048 133.574 125.536 1.00 76.91 321 ASP B O 1
ATOM 4351 N N . PRO B 1 322 ? 27.999 133.190 126.386 1.00 78.66 322 PRO B N 1
ATOM 4352 C CA . PRO B 1 322 ? 28.687 131.950 126.694 1.00 75.87 322 PRO B CA 1
ATOM 4353 C C . PRO B 1 322 ? 27.781 130.717 126.897 1.00 74.92 322 PRO B C 1
ATOM 4354 O O . PRO B 1 322 ? 28.144 129.636 126.456 1.00 76.40 322 PRO B O 1
ATOM 4358 N N . CYS B 1 323 ? 26.630 130.837 127.537 1.00 71.65 323 CYS B N 1
ATOM 4359 C CA . CYS B 1 323 ? 25.808 129.639 127.687 1.00 68.47 323 CYS B CA 1
ATOM 4360 C C . CYS B 1 323 ? 24.420 129.732 127.121 1.00 60.22 323 CYS B C 1
ATOM 4361 O O . CYS B 1 323 ? 23.465 129.799 127.828 1.00 57.57 323 CYS B O 1
ATOM 4364 N N . VAL B 1 324 ? 24.335 129.670 125.816 1.00 60.76 324 VAL B N 1
ATOM 4365 C CA . VAL B 1 324 ? 23.051 129.772 125.121 1.00 64.80 324 VAL B CA 1
ATOM 4366 C C . VAL B 1 324 ? 22.073 128.662 125.559 1.00 59.58 324 VAL B C 1
ATOM 4367 O O . VAL B 1 324 ? 20.867 128.858 125.559 1.00 59.43 324 VAL B O 1
ATOM 4371 N N . GLY B 1 325 ? 22.613 127.523 125.977 1.00 59.39 325 GLY B N 1
ATOM 4372 C CA . GLY B 1 325 ? 21.819 126.422 126.512 1.00 57.09 325 GLY B CA 1
ATOM 4373 C C . GLY B 1 325 ? 20.737 126.729 127.551 1.00 54.66 325 GLY B C 1
ATOM 4374 O O . GLY B 1 325 ? 19.695 126.060 127.563 1.00 59.20 325 GLY B O 1
ATOM 4375 N N . VAL B 1 326 ? 20.945 127.709 128.431 1.00 48.32 326 VAL B N 1
ATOM 4376 C CA . VAL B 1 326 ? 19.913 127.973 129.459 1.00 49.78 326 VAL B CA 1
ATOM 4377 C C . VAL B 1 326 ? 18.628 128.502 128.827 1.00 48.16 326 VAL B C 1
ATOM 4378 O O . VAL B 1 326 ? 17.539 128.285 129.359 1.00 46.83 326 VAL B O 1
ATOM 4382 N N . ARG B 1 327 ? 18.784 129.157 127.673 1.00 46.88 327 ARG B N 1
ATOM 4383 C CA . ARG B 1 327 ? 17.684 129.727 126.886 1.00 48.44 327 ARG B CA 1
ATOM 4384 C C . ARG B 1 327 ? 16.742 128.677 126.311 1.00 41.67 327 ARG B C 1
ATOM 4385 O O . ARG B 1 327 ? 15.637 128.997 125.871 1.00 42.61 327 ARG B O 1
ATOM 4393 N N . ALA B 1 328 ? 17.198 127.425 126.327 1.00 39.13 328 ALA B N 1
ATOM 4394 C CA . ALA B 1 328 ? 16.443 126.258 125.852 1.00 35.19 328 ALA B CA 1
ATOM 4395 C C . ALA B 1 328 ? 15.372 125.818 126.855 1.00 34.99 328 ALA B C 1
ATOM 4396 O O . ALA B 1 328 ? 14.482 125.044 126.525 1.00 37.31 328 ALA B O 1
ATOM 4398 N N . THR B 1 329 ? 15.452 126.290 128.091 1.00 31.19 329 THR B N 1
ATOM 4399 C CA . THR B 1 329 ? 14.471 125.842 129.047 1.00 31.13 329 THR B CA 1
ATOM 4400 C C . THR B 1 329 ? 13.037 126.052 128.555 1.00 31.34 329 THR B C 1
ATOM 4401 O O . THR B 1 329 ? 12.287 125.091 128.469 1.00 34.93 329 THR B O 1
ATOM 4405 N N . PRO B 1 330 ? 12.659 127.280 128.179 1.00 32.09 330 PRO B N 1
ATOM 4406 C CA . PRO B 1 330 ? 11.227 127.424 127.822 1.00 30.91 330 PRO B CA 1
ATOM 4407 C C . PRO B 1 330 ? 10.812 126.606 126.591 1.00 30.49 330 PRO B C 1
ATOM 4408 O O . PRO B 1 330 ? 9.631 126.296 126.421 1.00 29.11 330 PRO B O 1
ATOM 4412 N N . ILE B 1 331 ? 11.761 126.228 125.744 1.00 30.15 331 ILE B N 1
ATOM 4413 C CA . ILE B 1 331 ? 11.371 125.392 124.610 1.00 29.37 331 ILE B CA 1
ATOM 4414 C C . ILE B 1 331 ? 11.288 123.946 124.993 1.00 28.00 331 ILE B C 1
ATOM 4415 O O . ILE B 1 331 ? 10.410 123.237 124.511 1.00 27.74 331 ILE B O 1
ATOM 4420 N N . ALA B 1 332 ? 12.142 123.532 125.925 1.00 28.29 332 ALA B N 1
ATOM 4421 C CA . ALA B 1 332 ? 12.107 122.180 126.457 1.00 25.28 332 ALA B CA 1
ATOM 4422 C C . ALA B 1 332 ? 10.786 122.050 127.168 1.00 25.44 332 ALA B C 1
ATOM 4423 O O . ALA B 1 332 ? 10.104 121.045 127.044 1.00 25.60 332 ALA B O 1
ATOM 4425 N N . GLU B 1 333 ? 10.385 123.072 127.894 1.00 25.51 333 GLU B N 1
ATOM 4426 C CA . GLU B 1 333 ? 9.061 122.991 128.481 1.00 27.23 333 GLU B CA 1
ATOM 4427 C C . GLU B 1 333 ? 8.016 122.915 127.388 1.00 27.43 333 GLU B C 1
ATOM 4428 O O . GLU B 1 333 ? 7.161 122.045 127.459 1.00 28.23 333 GLU B O 1
ATOM 4434 N N . ALA B 1 334 ? 8.109 123.780 126.363 1.00 26.03 334 ALA B N 1
ATOM 4435 C CA . ALA B 1 334 ? 7.184 123.730 125.209 1.00 24.77 334 ALA B CA 1
ATOM 4436 C C . ALA B 1 334 ? 7.051 122.319 124.581 1.00 25.99 334 ALA B C 1
ATOM 4437 O O . ALA B 1 334 ? 5.927 121.817 124.389 1.00 26.38 334 ALA B O 1
ATOM 4439 N N . MET B 1 335 ? 8.187 121.680 124.292 1.00 25.22 335 MET B N 1
ATOM 4440 C CA . MET B 1 335 ? 8.177 120.379 123.649 1.00 23.45 335 MET B CA 1
ATOM 4441 C C . MET B 1 335 ? 7.448 119.348 124.509 1.00 22.60 335 MET B C 1
ATOM 4442 O O . MET B 1 335 ? 6.598 118.595 124.006 1.00 24.14 335 MET B O 1
ATOM 4447 N N . LEU B 1 336 ? 7.708 119.333 125.804 1.00 21.05 336 LEU B N 1
ATOM 4448 C CA . LEU B 1 336 ? 7.035 118.345 126.635 1.00 22.16 336 LEU B CA 1
ATOM 4449 C C . LEU B 1 336 ? 5.484 118.519 126.639 1.00 23.01 336 LEU B C 1
ATOM 4450 O O . LEU B 1 336 ? 4.739 117.525 126.663 1.00 23.36 336 LEU B O 1
ATOM 4455 N N . ALA B 1 337 ? 5.020 119.775 126.592 1.00 21.95 337 ALA B N 1
ATOM 4456 C CA . ALA B 1 337 ? 3.607 120.107 126.684 1.00 20.59 337 ALA B CA 1
ATOM 4457 C C . ALA B 1 337 ? 2.926 119.584 125.430 1.00 21.04 337 ALA B C 1
ATOM 4458 O O . ALA B 1 337 ? 1.846 118.998 125.491 1.00 19.88 337 ALA B O 1
ATOM 4460 N N . ILE B 1 338 ? 3.575 119.839 124.291 1.00 20.40 338 ILE B N 1
ATOM 4461 C CA . ILE B 1 338 ? 3.074 119.418 123.009 1.00 21.60 338 ILE B CA 1
ATOM 4462 C C . ILE B 1 338 ? 2.893 117.868 122.944 1.00 21.32 338 ILE B C 1
ATOM 4463 O O . ILE B 1 338 ? 1.892 117.376 122.429 1.00 20.58 338 ILE B O 1
ATOM 4468 N N . VAL B 1 339 ? 3.859 117.125 123.469 1.00 18.69 339 VAL B N 1
ATOM 4469 C CA . VAL B 1 339 ? 3.751 115.695 123.477 1.00 18.66 339 VAL B CA 1
ATOM 4470 C C . VAL B 1 339 ? 2.628 115.272 124.445 1.00 19.50 339 VAL B C 1
ATOM 4471 O O . VAL B 1 339 ? 1.769 114.431 124.110 1.00 21.23 339 VAL B O 1
ATOM 4475 N N . LEU B 1 340 ? 2.585 115.855 125.630 1.00 18.21 340 LEU B N 1
ATOM 4476 C CA . LEU B 1 340 ? 1.566 115.411 126.567 1.00 19.11 340 LEU B CA 1
ATOM 4477 C C . LEU B 1 340 ? 0.145 115.700 126.033 1.00 18.62 340 LEU B C 1
ATOM 4478 O O . LEU B 1 340 ? -0.786 114.877 126.167 1.00 18.80 340 LEU B O 1
ATOM 4483 N N . MET B 1 341 ? -0.023 116.847 125.397 1.00 18.65 341 MET B N 1
ATOM 4484 C CA . MET B 1 341 ? -1.320 117.186 124.849 1.00 19.48 341 MET B CA 1
ATOM 4485 C C . MET B 1 341 ? -1.697 116.156 123.791 1.00 19.67 341 MET B C 1
ATOM 4486 O O . MET B 1 341 ? -2.802 115.622 123.795 1.00 19.07 341 MET B O 1
ATOM 4491 N N . ASP B 1 342 ? -0.750 115.836 122.908 1.00 18.97 342 ASP B N 1
ATOM 4492 C CA . ASP B 1 342 ? -1.032 114.867 121.907 1.00 20.04 342 ASP B CA 1
ATOM 4493 C C . ASP B 1 342 ? -1.538 113.583 122.570 1.00 20.87 342 ASP B C 1
ATOM 4494 O O . ASP B 1 342 ? -2.562 113.051 122.167 1.00 21.22 342 ASP B O 1
ATOM 4499 N N . HIS B 1 343 ? -0.849 113.121 123.618 1.00 22.05 343 HIS B N 1
ATOM 4500 C CA . HIS B 1 343 ? -1.139 111.826 124.232 1.00 21.68 343 HIS B CA 1
ATOM 4501 C C . HIS B 1 343 ? -2.373 111.889 125.072 1.00 25.52 343 HIS B C 1
ATOM 4502 O O . HIS B 1 343 ? -3.150 110.896 125.126 1.00 27.91 343 HIS B O 1
ATOM 4509 N N . PHE B 1 344 ? -2.640 113.072 125.657 1.00 24.68 344 PHE B N 1
ATOM 4510 C CA . PHE B 1 344 ? -3.943 113.283 126.290 1.00 22.91 344 PHE B CA 1
ATOM 4511 C C . PHE B 1 344 ? -4.995 112.884 125.264 1.00 21.63 344 PHE B C 1
ATOM 4512 O O . PHE B 1 344 ? -5.780 111.960 125.461 1.00 21.64 344 PHE B O 1
ATOM 4520 N N . LEU B 1 345 ? -4.971 113.571 124.137 1.00 23.11 345 LEU B N 1
ATOM 4521 C CA . LEU B 1 345 ? -5.990 113.342 123.120 1.00 22.93 345 LEU B CA 1
ATOM 4522 C C . LEU B 1 345 ? -6.022 111.874 122.663 1.00 25.19 345 LEU B C 1
ATOM 4523 O O . LEU B 1 345 ? -7.119 111.311 122.431 1.00 24.31 345 LEU B O 1
ATOM 4528 N N . ARG B 1 346 ? -4.850 111.226 122.590 1.00 23.86 346 ARG B N 1
ATOM 4529 C CA . ARG B 1 346 ? -4.867 109.827 122.113 1.00 24.99 346 ARG B CA 1
ATOM 4530 C C . ARG B 1 346 ? -5.539 108.921 123.109 1.00 27.20 346 ARG B C 1
ATOM 4531 O O . ARG B 1 346 ? -6.433 108.152 122.745 1.00 25.18 346 ARG B O 1
ATOM 4539 N N . HIS B 1 347 ? -5.153 109.083 124.371 1.00 28.01 347 HIS B N 1
ATOM 4540 C CA . HIS B 1 347 ? -5.740 108.334 125.463 1.00 30.34 347 HIS B CA 1
ATOM 4541 C C . HIS B 1 347 ? -7.218 108.538 125.567 1.00 33.70 347 HIS B C 1
ATOM 4542 O O . HIS B 1 347 ? -7.965 107.576 125.828 1.00 34.22 347 HIS B O 1
ATOM 4549 N N . ARG B 1 348 ? -7.674 109.778 125.401 1.00 31.73 348 ARG B N 1
ATOM 4550 C CA . ARG B 1 348 ? -9.116 110.008 125.424 1.00 34.77 348 ARG B CA 1
ATOM 4551 C C . ARG B 1 348 ? -9.817 109.299 124.238 1.00 34.50 348 ARG B C 1
ATOM 4552 O O . ARG B 1 348 ? -10.823 108.613 124.418 1.00 34.51 348 ARG B O 1
ATOM 4560 N N . ALA B 1 349 ? -9.269 109.454 123.039 1.00 39.13 349 ALA B N 1
ATOM 4561 C CA . ALA B 1 349 ? -9.774 108.783 121.831 1.00 39.99 349 ALA B CA 1
ATOM 4562 C C . ALA B 1 349 ? -9.835 107.260 121.967 1.00 44.80 349 ALA B C 1
ATOM 4563 O O . ALA B 1 349 ? -10.555 106.599 121.229 1.00 50.46 349 ALA B O 1
ATOM 4565 N N . GLN B 1 350 ? -9.092 106.702 122.907 1.00 44.92 350 GLN B N 1
ATOM 4566 C CA . GLN B 1 350 ? -9.135 105.279 123.111 1.00 46.22 350 GLN B CA 1
ATOM 4567 C C . GLN B 1 350 ? -9.977 104.881 124.329 1.00 48.32 350 GLN B C 1
ATOM 4568 O O . GLN B 1 350 ? -9.860 103.765 124.797 1.00 51.37 350 GLN B O 1
ATOM 4574 N N . ASN B 1 351 ? -10.811 105.787 124.839 1.00 53.68 351 ASN B N 1
ATOM 4575 C CA . ASN B 1 351 ? -11.750 105.493 125.945 1.00 63.63 351 ASN B CA 1
ATOM 4576 C C . ASN B 1 351 ? -13.209 105.686 125.518 1.00 75.04 351 ASN B C 1
ATOM 4577 O O . ASN B 1 351 ? -13.621 106.826 125.239 1.00 75.71 351 ASN B O 1
ATOM 4582 N N . ALA B 1 352 ? -14.016 104.640 125.609 1.00 80.08 352 ALA B N 1
ATOM 4583 C CA . ALA B 1 352 ? -15.377 104.709 125.116 1.00 81.82 352 ALA B CA 1
ATOM 4584 C C . ALA B 1 352 ? -15.997 105.825 125.862 1.00 89.12 352 ALA B C 1
ATOM 4585 O O . ALA B 1 352 ? -16.794 106.554 125.317 1.00 105.18 352 ALA B O 1
ATOM 4587 N N . ASP B 1 353 ? -15.694 105.884 127.149 0.50 88.54 353 ASP B N 1
ATOM 4588 C CA . ASP B 1 353 ? -15.740 107.063 128.008 0.50 85.39 353 ASP B CA 1
ATOM 4589 C C . ASP B 1 353 ? -15.136 106.695 129.369 0.50 86.76 353 ASP B C 1
ATOM 4590 O O . ASP B 1 353 ? -14.779 105.536 129.604 0.50 88.02 353 ASP B O 1
ATOM 4595 N N . VAL B 1 354 ? -14.922 107.720 130.189 0.50 86.68 354 VAL B N 1
ATOM 4596 C CA . VAL B 1 354 ? -14.140 107.623 131.419 0.50 90.16 354 VAL B CA 1
ATOM 4597 C C . VAL B 1 354 ? -14.794 106.911 132.600 0.50 96.40 354 VAL B C 1
ATOM 4598 O O . VAL B 1 354 ? -16.003 107.002 132.811 0.50 93.90 354 VAL B O 1
ATOM 4602 N N . VAL B 1 355 ? -13.964 106.219 133.373 0.50 104.07 355 VAL B N 1
ATOM 4603 C CA . VAL B 1 355 ? -14.338 105.719 134.687 0.50 108.06 355 VAL B CA 1
ATOM 4604 C C . VAL B 1 355 ? -13.218 106.086 135.655 0.50 115.79 355 VAL B C 1
ATOM 4605 O O . VAL B 1 355 ? -12.487 105.219 136.134 0.50 119.19 355 VAL B O 1
ATOM 4609 N N . PRO B 1 356 ? -13.082 107.397 135.933 0.50 116.98 356 PRO B N 1
ATOM 4610 C CA . PRO B 1 356 ? -11.969 107.843 136.762 0.50 117.43 356 PRO B CA 1
ATOM 4611 C C . PRO B 1 356 ? -10.627 107.254 136.328 0.50 117.49 356 PRO B C 1
ATOM 4612 O O . PRO B 1 356 ? -10.343 107.207 135.132 0.50 116.54 356 PRO B O 1
ATOM 4616 N N . PRO B 1 357 ? -9.851 106.742 137.279 0.50 118.48 357 PRO B N 1
ATOM 4617 C CA . PRO B 1 357 ? -10.092 106.983 138.705 0.50 119.13 357 PRO B CA 1
ATOM 4618 C C . PRO B 1 357 ? -9.731 108.423 139.064 0.50 117.62 357 PRO B C 1
ATOM 4619 O O . PRO B 1 357 ? -8.819 108.984 138.457 0.50 115.59 357 PRO B O 1
ATOM 4623 N N . PHE B 1 358 ? -10.429 109.011 140.030 0.50 116.47 358 PHE B N 1
ATOM 4624 C CA . PHE B 1 358 ? -10.146 110.391 140.434 0.50 114.26 358 PHE B CA 1
ATOM 4625 C C . PHE B 1 358 ? -10.299 110.585 141.932 0.50 113.09 358 PHE B C 1
ATOM 4626 O O . PHE B 1 358 ? -11.363 110.357 142.496 0.50 109.35 358 PHE B O 1
ATOM 4634 N N . ALA B 1 359 ? -9.201 110.976 142.589 0.50 109.98 359 ALA B N 1
ATOM 4635 C CA . ALA B 1 359 ? -9.146 111.068 144.055 0.50 106.07 359 ALA B CA 1
ATOM 4636 C C . ALA B 1 359 ? -9.925 112.261 144.570 0.50 101.25 359 ALA B C 1
ATOM 4637 O O . ALA B 1 359 ? -10.536 112.971 143.776 0.50 100.62 359 ALA B O 1
ATOM 4639 N N . PRO B 1 360 ? -9.908 112.516 145.879 0.50 96.22 360 PRO B N 1
ATOM 4640 C CA . PRO B 1 360 ? -10.729 113.634 146.328 0.50 93.13 360 PRO B CA 1
ATOM 4641 C C . PRO B 1 360 ? -10.237 114.830 145.523 0.50 91.19 360 PRO B C 1
ATOM 4642 O O . PRO B 1 360 ? -9.069 115.235 145.562 0.50 87.83 360 PRO B O 1
ATOM 4646 N N . ILE B 1 361 ? -11.198 115.446 144.865 0.50 89.89 361 ILE B N 1
ATOM 4647 C CA . ILE B 1 361 ? -11.197 115.727 143.446 0.50 87.66 361 ILE B CA 1
ATOM 4648 C C . ILE B 1 361 ? -10.133 116.678 142.868 0.50 89.09 361 ILE B C 1
ATOM 4649 O O . ILE B 1 361 ? -9.647 116.457 141.765 0.50 87.03 361 ILE B O 1
ATOM 4654 N N . GLU B 1 362 ? -9.802 117.738 143.596 0.50 88.95 362 GLU B N 1
ATOM 4655 C CA . GLU B 1 362 ? -8.838 118.739 143.134 0.50 89.25 362 GLU B CA 1
ATOM 4656 C C . GLU B 1 362 ? -9.084 119.336 141.748 0.50 90.13 362 GLU B C 1
ATOM 4657 O O . GLU B 1 362 ? -8.231 119.283 140.878 0.50 85.21 362 GLU B O 1
ATOM 4663 N N . PRO B 1 363 ? -10.270 119.906 141.561 0.50 93.71 363 PRO B N 1
ATOM 4664 C CA . PRO B 1 363 ? -10.638 120.518 140.280 0.50 93.15 363 PRO B CA 1
ATOM 4665 C C . PRO B 1 363 ? -9.418 121.046 139.534 0.50 90.73 363 PRO B C 1
ATOM 4666 O O . PRO B 1 363 ? -9.519 122.088 138.885 0.50 89.82 363 PRO B O 1
#

Organism: Acinetobacter baumannii (strain ATCC 19606 / DSM 30007 / JCM 6841 / CCUG 19606 / CIP 70.34 / NBRC 109757 / NCIMB 12457 / NCTC 12156 / 81) (NCBI:txid575584)

Solvent-accessible surface area: 30610 Å² total; per-residue (Å²): 182,50,13,57,33,16,23,92,56,0,98,0,44,20,75,35,129,34,124,19,113,15,6,94,2,93,1,45,36,6,16,95,51,7,40,4,70,65,115,33,0,11,114,21,7,48,82,32,81,54,17,64,100,142,89,82,107,134,113,128,148,55,28,103,5,86,20,99,48,9,46,139,149,32,103,4,59,34,73,78,1,12,3,26,7,147,14,72,66,115,246,141,73,72,165,68,72,30,56,111,23,5,10,14,1,0,0,0,5,0,0,35,46,19,0,45,76,84,14,20,6,68,8,61,2,12,1,26,30,0,0,101,42,76,20,129,118,70,63,50,117,21,20,103,110,10,39,12,14,0,2,1,87,83,0,25,80,80,0,87,62,22,19,71,37,9,96,134,119,64,34,10,2,1,0,49,0,24,0,10,0,41,116,2,27,83,26,4,13,20,34,41,1,29,16,0,7,0,16,1,0,22,0,0,1,3,11,84,14,5,9,0,0,17,1,11,38,0,32,65,5,2,36,49,94,17,104,106,65,115,118,131,177,114,48,101,42,157,137,51,23,102,10,0,0,2,91,38,1,66,2,33,37,29,49,0,76,0,8,0,0,3,62,18,40,133,206,48,131,106,59,11,12,56,5,8,121,9,0,3,8,0,5,2,0,1,0,2,7,0,0,6,2,12,5,14,58,124,74,76,61,103,109,134,105,105,105,193,47,88,81,109,157,183,53,10,53,28,18,18,101,61,0,102,0,46,18,71,40,100,22,128,19,120,16,7,97,2,89,0,46,34,2,20,92,47,11,51,3,54,65,125,36,0,15,128,18,4,62,72,37,87,66,24,100,60,176,101,26,132,148,102,110,132,61,37,95,4,90,18,96,53,7,46,130,141,38,113,5,70,34,72,74,0,11,2,32,6,151,18,76,77,98,252,138,62,66,187,78,76,46,38,81,20,2,12,13,2,0,0,0,6,0,0,37,51,21,0,46,99,118,48,27,5,77,7,59,1,10,0,28,33,0,0,102,32,75,21,128,170,67,66,56,118,16,11,100,111,14,86,12,12,0,2,14,92,105,0,20,72,84,0,100,57,21,35,68,47,8,141,144,117,58,36,6,4,0,1,53,0,27,0,10,0,36,127,1,40,73,21,3,10,22,22,45,2,29,27,0,9,0,16,0,0,23,1,0,1,4,10,83,12,6,13,0,0,12,0,7,47,0,30,63,2,5,33,53,67,30,165,86,104,238,133,87,158,138,113,125,59,115,139,57,20,70,11,0,0,4,93,38,0,53,0,30,38,51,46,0,64,0,8,0,0,5,69,18,46,144,222,52,159,104,37,8,2,67,4,4,83,8,0,2,7,0,3,1,0,0,0,2,7,0,0,5,0,14,10,17,60,114,74,118,56,120,111,78,121,79,108,126,74,128,113,105,157

Nearest PDB structures (foldseek):
  4ob9-assembly1_B  TM=9.748E-01  e=6.602E-58  Acinetobacter baumannii ATCC 19606 = CIP 70.34 = JCM 6841
  4o90-assembly1_B  TM=9.886E-01  e=1.067E-54  Acinetobacter baumannii ATCC 19606 = CIP 70.34 = JCM 6841
  4lj2-assembly1_A  TM=9.806E-01  e=1.918E-54  Acinetobacter baumannii ATCC 19606 = CIP 70.34 = JCM 6841
  5wuy-assembly1_B  TM=9.956E-01  e=2.001E-53  Acinetobacter baumannii
  4lj2-assembly1_B  TM=9.500E-01  e=7.505E-55  Acinetobacter baumannii ATCC 19606 = CIP 70.34 = JCM 6841

Secondary structure (DSSP, 8-state):
--B-EE-SSSEEEEE--TTSSEEEEEEE-PPTT-B--HHHHHHHHHTTSS-SSS-SS-------EEE-SSEETTEE-SS-EEEEEE-----------TTTTHHHHHHHHHHHHHHHHHH--EEEEEEEEETTEE-----TTTTTTSTT--S-TTTHHHHHHHHHHHHHHT--B-EEEEEEEESPPTT--BTBTB-HHHHHHHHHTTSTTEEEEEETTGGGGGG-B-----SSSS---S-S-SSTTEETTEE-SS-EEEEEEE---------TTGGGGGHHHHHHHHHHHHHHHHHHHHHH-S-----------/--B-EE-SSSEEEEEE-SSSSEEEEEEE-PPTT-B--HHHHHHHHHTTS--STTTSTTPPSPP-EEEEESEETTEE-SS-EEEEEE----------TTSSSHHHHHHHHHHHHHHHHHH--EEEEEEEEETTEE--S--TTTGGGSTT--S-TTTHHHHHHHHHHHHHHT--B-EEEEEEEESPPTT--BTBTB-HHHHHHHHHTTSTTEEEEEETTGGGGGG-BS-SSS---SS----S-SSTTEETTEE-SS-EEEEEEEPP-------S-GGGGGHHHHHHHHHHHHHHHHHHHHHT-SS------S---